Protein 2HZ7 (pdb70)

CATH classification: 3.40.50.620 (+4 more: 3.90.800.10, 1.10.1160.10, 2.40.240.10)

Organism: Deinococcus radiodurans (strain ATCC 13939 / DSM 20539 / JCM 16871 / CCUG 27074 / LMG 4051 / NBRC 15346 / NCIMB 9279 / VKM B-1422 / R1) (NCBI:txid243230)

Structure (mmCIF, N/CA/C/O backbone):
data_2HZ7
#
_entry.id   2HZ7
#
_cell.length_a   74.1
_cell.length_b   95.9
_cell.length_c   115.7
_cell.angle_alpha   90.0
_cell.angle_beta   90.0
_cell.angle_gamma   90.0
#
_symmetry.space_group_name_H-M   'P 21 21 21'
#
loop_
_entity.id
_entity.type
_entity.pdbx_description
1 polymer 'Glutaminyl-tRNA synthetase'
2 water water
#
loop_
_atom_site.group_PDB
_atom_site.id
_atom_site.type_symbol
_atom_site.label_atom_id
_atom_site.label_alt_id
_atom_site.label_comp_id
_atom_site.label_asym_id
_atom_site.label_entity_id
_atom_site.label_seq_id
_atom_site.pdbx_PDB_ins_code
_atom_site.Cartn_x
_atom_site.Cartn_y
_atom_site.Cartn_z
_atom_site.occupancy
_atom_site.B_iso_or_equiv
_atom_site.auth_seq_id
_atom_site.auth_comp_id
_atom_site.auth_asym_id
_atom_site.auth_atom_id
_atom_site.pdbx_PDB_model_num
ATOM 1 N N . ALA A 1 42 ? 32.335 41.959 96.816 1.00 68.66 43 ALA A N 1
ATOM 2 C CA . ALA A 1 42 ? 31.800 42.107 95.431 1.00 69.62 43 ALA A CA 1
ATOM 3 C C . ALA A 1 42 ? 32.311 43.403 94.790 1.00 70.39 43 ALA A C 1
ATOM 4 O O . ALA A 1 42 ? 31.995 44.499 95.266 1.00 70.14 43 ALA A O 1
ATOM 6 N N . ALA A 1 43 ? 33.098 43.272 93.716 1.00 69.53 44 ALA A N 1
ATOM 7 C CA . ALA A 1 43 ? 33.664 44.430 93.009 1.00 66.10 44 ALA A CA 1
ATOM 8 C C . ALA A 1 43 ? 32.581 45.396 92.541 1.00 63.60 44 ALA A C 1
ATOM 9 O O . ALA A 1 43 ? 31.453 44.987 92.259 1.00 62.70 44 ALA A O 1
ATOM 11 N N . PRO A 1 44 ? 32.920 46.696 92.442 1.00 61.30 45 PRO A N 1
ATOM 12 C CA . PRO A 1 44 ? 31.975 47.730 92.009 1.00 58.27 45 PRO A CA 1
ATOM 13 C C . PRO A 1 44 ? 31.476 47.578 90.571 1.00 55.85 45 PRO A C 1
ATOM 14 O O . PRO A 1 44 ? 32.250 47.300 89.648 1.00 53.58 45 PRO A O 1
ATOM 18 N N . LEU A 1 45 ? 30.173 47.769 90.400 1.00 52.21 46 LEU A N 1
ATOM 19 C CA . LEU A 1 45 ? 29.532 47.682 89.097 1.00 48.81 46 LEU A CA 1
ATOM 20 C C . LEU A 1 45 ? 30.216 48.675 88.135 1.00 47.24 46 LEU A C 1
ATOM 21 O O . LEU A 1 45 ? 30.502 48.346 86.9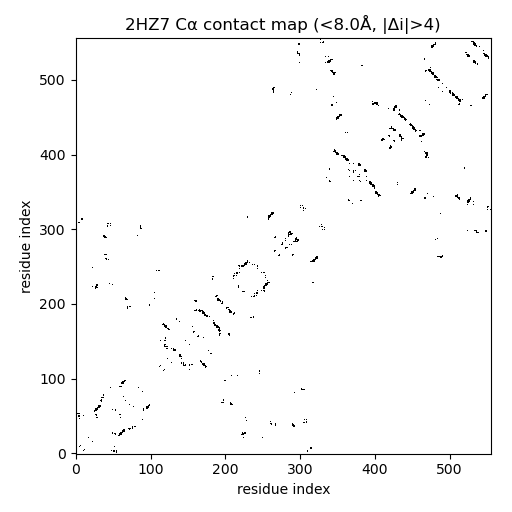82 1.00 43.73 46 LEU A O 1
ATOM 26 N N . VAL A 1 46 ? 30.496 49.881 88.624 1.00 42.93 47 VAL A N 1
ATOM 27 C CA . VAL A 1 46 ? 31.171 50.890 87.821 1.00 39.91 47 VAL A CA 1
ATOM 28 C C . VAL A 1 46 ? 32.442 51.397 88.534 1.00 40.40 47 VAL A C 1
ATOM 29 O O . VAL A 1 46 ? 32.364 52.069 89.560 1.00 35.49 47 VAL A O 1
ATOM 33 N N . ALA A 1 47 ? 33.614 51.064 87.996 1.00 41.14 48 ALA A N 1
ATOM 34 C CA . ALA A 1 47 ? 34.870 51.522 88.594 1.00 41.44 48 ALA A CA 1
ATOM 35 C C . ALA A 1 47 ? 34.868 53.059 88.609 1.00 41.99 48 ALA A C 1
ATOM 36 O O . ALA A 1 47 ? 34.293 53.703 87.723 1.00 40.53 48 ALA A O 1
ATOM 38 N N . PRO A 1 48 ? 35.509 53.667 89.621 1.00 41.16 49 PRO A N 1
ATOM 39 C CA . PRO A 1 48 ? 35.563 55.129 89.739 1.00 39.39 49 PRO A CA 1
ATOM 40 C C . PRO A 1 48 ? 35.968 55.830 88.441 1.00 40.68 49 PRO A C 1
ATOM 41 O O . PRO A 1 48 ? 37.050 55.580 87.911 1.00 41.40 49 PRO A O 1
ATOM 45 N N . ASN A 1 49 ? 35.103 56.697 87.920 1.00 37.00 50 ASN A N 1
ATOM 46 C CA . ASN A 1 49 ? 35.439 57.429 86.700 1.00 36.20 50 ASN A CA 1
ATOM 47 C C . ASN A 1 49 ? 35.009 58.866 86.935 1.00 36.31 50 ASN A C 1
ATOM 48 O O . ASN A 1 49 ? 34.432 59.171 87.973 1.00 35.56 50 ASN A O 1
ATOM 53 N N . PHE A 1 50 ? 35.264 59.754 85.987 1.00 36.04 51 PHE A N 1
ATOM 54 C CA . PHE A 1 50 ? 34.893 61.141 86.210 1.00 36.88 51 PHE A CA 1
ATOM 55 C C . PHE A 1 50 ? 33.391 61.363 86.426 1.00 37.82 51 PHE A C 1
ATOM 56 O O . PHE A 1 50 ? 33.002 62.243 87.180 1.00 37.94 51 PHE A O 1
ATOM 64 N N . ILE A 1 51 ? 32.549 60.567 85.775 1.00 36.88 52 ILE A N 1
ATOM 65 C CA . ILE A 1 51 ? 31.103 60.722 85.924 1.00 37.57 52 ILE A CA 1
ATOM 66 C C . ILE A 1 51 ? 30.680 60.232 87.307 1.00 36.81 52 ILE A C 1
ATOM 67 O O . ILE A 1 51 ? 29.862 60.857 87.992 1.00 35.31 52 ILE A O 1
ATOM 72 N N . THR A 1 52 ? 31.260 59.108 87.701 1.00 33.57 53 THR A N 1
ATOM 73 C CA . THR A 1 52 ? 31.005 58.503 88.992 1.00 34.62 53 THR A CA 1
ATOM 74 C C . THR A 1 52 ? 31.293 59.523 90.098 1.00 37.09 53 THR A C 1
ATOM 75 O O . THR A 1 52 ? 30.493 59.688 91.045 1.00 31.96 53 THR A O 1
ATOM 79 N N . GLU A 1 53 ? 32.425 60.222 89.958 1.00 33.16 54 GLU A N 1
ATOM 80 C CA . GLU A 1 53 ? 32.825 61.231 90.931 1.00 35.90 54 GLU A CA 1
ATOM 81 C C . GLU A 1 53 ? 31.846 62.416 90.908 1.00 35.15 54 GLU A C 1
ATOM 82 O O . GLU A 1 53 ? 31.535 62.993 91.943 1.00 30.70 54 GLU A O 1
ATOM 88 N N . ILE A 1 54 ? 31.383 62.798 89.725 1.00 34.25 55 ILE A N 1
ATOM 89 C CA . ILE A 1 54 ? 30.433 63.904 89.643 1.00 34.40 55 ILE A CA 1
ATOM 90 C C . ILE A 1 54 ? 29.166 63.549 90.433 1.00 30.86 55 ILE A C 1
ATOM 91 O O . ILE A 1 54 ? 28.612 64.369 91.155 1.00 31.30 55 ILE A O 1
ATOM 96 N N . ILE A 1 55 ? 28.724 62.310 90.296 1.00 30.24 56 ILE A N 1
ATOM 97 C CA . ILE A 1 55 ? 27.528 61.869 90.981 1.00 32.77 56 ILE A CA 1
ATOM 98 C C . ILE A 1 55 ? 27.685 61.816 92.494 1.00 32.70 56 ILE A C 1
ATOM 99 O O . ILE A 1 55 ? 26.820 62.309 93.222 1.00 32.53 56 ILE A O 1
ATOM 104 N N . GLU A 1 56 ? 28.775 61.221 92.972 1.00 33.96 57 GLU A N 1
ATOM 105 C CA . GLU A 1 56 ? 28.988 61.145 94.411 1.00 36.98 57 GLU A CA 1
ATOM 106 C C . GLU A 1 56 ? 29.066 62.559 94.964 1.00 37.82 57 GLU A C 1
ATOM 107 O O . GLU A 1 56 ? 28.561 62.838 96.047 1.00 38.97 57 GLU A O 1
ATOM 113 N N . ARG A 1 57 ? 29.655 63.462 94.194 1.00 37.37 58 ARG A N 1
ATOM 114 C CA . ARG A 1 57 ? 29.772 64.853 94.613 1.00 41.80 58 ARG A CA 1
ATOM 115 C C . ARG A 1 57 ? 28.376 65.500 94.738 1.00 40.14 58 ARG A C 1
ATOM 116 O O . ARG A 1 57 ? 28.118 66.260 95.669 1.00 39.37 58 ARG A O 1
ATOM 124 N N . ASP A 1 58 ? 27.481 65.190 93.798 1.00 41.22 59 ASP A N 1
ATOM 125 C CA . ASP A 1 58 ? 26.116 65.729 93.802 1.00 40.97 59 ASP A CA 1
ATOM 126 C C . ASP A 1 58 ? 25.242 65.118 94.903 1.00 42.65 59 ASP A C 1
ATOM 127 O O . ASP A 1 58 ? 24.426 65.803 95.522 1.00 40.59 59 ASP A O 1
ATOM 132 N N . LEU A 1 59 ? 25.394 63.822 95.136 1.00 40.89 60 LEU A N 1
ATOM 133 C CA . LEU A 1 59 ? 24.613 63.186 96.179 1.00 42.92 60 LEU A CA 1
ATOM 134 C C . LEU A 1 59 ? 25.053 63.779 97.501 1.00 43.00 60 LEU A C 1
ATOM 135 O O . LEU A 1 59 ? 24.231 64.081 98.370 1.00 42.98 60 LEU A O 1
ATOM 140 N N . GLU A 1 60 ? 26.361 63.972 97.628 1.00 41.13 61 GLU A N 1
ATOM 141 C CA . GLU A 1 60 ? 26.936 64.501 98.849 1.00 42.02 61 GLU A CA 1
ATOM 142 C C . GLU A 1 60 ? 26.352 65.875 99.155 1.00 40.25 61 GLU A C 1
ATOM 143 O O . GLU A 1 60 ? 25.956 66.144 100.282 1.00 38.61 61 GLU A O 1
ATOM 149 N N . ALA A 1 61 ? 26.281 66.739 98.152 1.00 39.14 62 ALA A N 1
ATOM 150 C CA . ALA A 1 61 ? 25.726 68.070 98.370 1.00 40.81 62 ALA A CA 1
ATOM 151 C C . ALA A 1 61 ? 24.183 68.123 98.289 1.00 40.05 62 ALA A C 1
ATOM 152 O O . ALA A 1 61 ? 23.596 69.198 98.364 1.00 44.65 62 ALA A O 1
ATOM 154 N N . GLY A 1 62 ? 23.525 66.978 98.149 1.00 40.53 63 GLY A N 1
ATOM 155 C CA . GLY A 1 62 ? 22.069 66.977 98.058 1.00 42.09 63 GLY A CA 1
ATOM 156 C C . GLY A 1 62 ? 21.482 67.691 96.838 1.00 43.82 63 GLY A C 1
ATOM 157 O O . GLY A 1 62 ? 20.339 68.150 96.879 1.00 45.70 63 GLY A O 1
ATOM 158 N N . LYS A 1 63 ? 22.245 67.771 95.749 1.00 43.20 64 LYS A N 1
ATOM 159 C CA . LYS A 1 63 ? 21.794 68.435 94.522 1.00 44.79 64 LYS A CA 1
ATOM 160 C C . LYS A 1 63 ? 20.538 67.795 93.923 1.00 43.54 64 LYS A C 1
ATOM 161 O O . LYS A 1 63 ? 19.724 68.479 93.318 1.00 43.17 64 LYS A O 1
ATOM 167 N N . TYR A 1 64 ? 20.406 66.480 94.072 1.00 41.88 65 TYR A N 1
ATOM 168 C CA . TYR A 1 64 ? 19.235 65.759 93.581 1.00 44.26 65 TYR A CA 1
ATOM 169 C C . TYR A 1 64 ? 18.938 64.664 94.586 1.00 45.26 65 TYR A C 1
ATOM 170 O O . TYR A 1 64 ? 19.848 64.138 95.221 1.00 47.25 65 TYR A O 1
ATOM 179 N N . PRO A 1 65 ? 17.662 64.290 94.728 1.00 47.13 66 PRO A N 1
ATOM 180 C CA . PRO A 1 65 ? 17.281 63.232 95.669 1.00 48.99 66 PRO A CA 1
ATOM 181 C C . PRO A 1 65 ? 17.713 61.838 95.158 1.00 50.88 66 PRO A C 1
ATOM 182 O O . PRO A 1 65 ? 18.242 61.021 95.917 1.00 51.71 66 PRO A O 1
ATOM 186 N N . ARG A 1 66 ? 17.482 61.584 93.868 1.00 50.94 67 ARG A N 1
ATOM 187 C CA . ARG A 1 66 ? 17.842 60.315 93.219 1.00 48.20 67 ARG A CA 1
ATOM 188 C C . ARG A 1 66 ? 18.596 60.599 91.923 1.00 43.62 67 ARG A C 1
ATOM 189 O O . ARG A 1 66 ? 18.469 61.674 91.341 1.00 41.91 67 ARG A O 1
ATOM 197 N N . VAL A 1 67 ? 19.363 59.626 91.458 1.00 39.62 68 VAL A N 1
ATOM 198 C CA . VAL A 1 67 ? 20.069 59.787 90.202 1.00 38.06 68 VAL A CA 1
ATOM 199 C C . VAL A 1 67 ? 19.153 59.221 89.111 1.00 36.07 68 VAL A C 1
ATOM 200 O O . VAL A 1 67 ? 18.549 58.172 89.298 1.00 37.58 68 VAL A O 1
ATOM 204 N N . VAL A 1 68 ? 19.002 59.933 87.998 1.00 33.81 69 VAL A N 1
ATOM 205 C CA . VAL A 1 68 ? 18.189 59.458 86.855 1.00 29.35 69 VAL A CA 1
ATOM 206 C C . VAL A 1 68 ? 19.014 59.524 85.588 1.00 29.38 69 VAL A C 1
ATOM 207 O O . VAL A 1 68 ? 19.493 60.595 85.204 1.00 31.05 69 VAL A O 1
ATOM 211 N N . THR A 1 69 ? 19.191 58.390 84.947 1.00 28.30 70 THR A N 1
ATOM 212 C CA . THR A 1 69 ? 19.938 58.369 83.723 1.00 29.79 70 THR A CA 1
ATOM 213 C C . THR A 1 69 ? 19.102 57.828 82.617 1.00 30.93 70 THR A C 1
ATOM 214 O O . THR A 1 69 ? 17.959 57.418 82.805 1.00 34.92 70 THR A O 1
ATOM 218 N N . ARG A 1 70 ? 19.668 57.816 81.462 1.00 30.17 71 ARG A N 1
ATOM 219 C CA . ARG A 1 70 ? 18.930 57.329 80.355 1.00 29.69 71 ARG A CA 1
ATOM 220 C C . ARG A 1 70 ? 19.876 56.971 79.198 1.00 30.87 71 ARG A C 1
ATOM 221 O O . ARG A 1 70 ? 20.963 57.545 79.032 1.00 31.65 71 ARG A O 1
ATOM 229 N N . PHE A 1 71 ? 19.429 55.984 78.403 1.00 30.00 72 PHE A N 1
ATOM 230 C CA . PHE A 1 71 ? 20.030 55.560 77.108 1.00 30.12 72 PHE A CA 1
ATOM 231 C C . PHE A 1 71 ? 18.946 55.913 76.062 1.00 30.48 72 PHE A C 1
ATOM 232 O O . PHE A 1 71 ? 17.852 55.368 76.114 1.00 27.30 72 PHE A O 1
ATOM 240 N N . PRO A 1 72 ? 19.237 56.827 75.124 1.00 30.88 73 PRO A N 1
ATOM 241 C CA . PRO A 1 72 ? 18.236 57.277 74.154 1.00 27.74 73 PRO A CA 1
ATOM 242 C C . PRO A 1 72 ? 18.573 56.901 72.725 1.00 28.53 73 PRO A C 1
ATOM 243 O O . PRO A 1 72 ? 18.898 57.779 71.917 1.00 30.10 73 PRO A O 1
ATOM 247 N N . PRO A 1 73 ? 18.504 55.608 72.378 1.00 27.12 74 PRO A N 1
ATOM 248 C CA . PRO A 1 73 ? 18.854 55.361 70.986 1.00 30.58 74 PRO A CA 1
ATOM 249 C C . PRO A 1 73 ? 17.778 55.818 70.000 1.00 34.04 74 PRO A C 1
ATOM 250 O O . PRO A 1 73 ? 16.590 55.997 70.332 1.00 28.95 74 PRO A O 1
ATOM 254 N N . ASP A 1 74 ? 18.254 56.015 68.785 1.00 32.28 75 ASP A N 1
ATOM 255 C CA . ASP A 1 74 ? 17.455 56.403 67.643 1.00 36.61 75 ASP A CA 1
ATOM 256 C C . ASP A 1 74 ? 17.014 55.057 66.990 1.00 32.54 75 ASP A C 1
ATOM 257 O O . ASP A 1 74 ? 17.858 54.244 66.600 1.00 31.02 75 ASP A O 1
ATOM 262 N N . PRO A 1 75 ? 15.694 54.787 66.905 1.00 30.64 76 PRO A N 1
ATOM 263 C CA . PRO A 1 75 ? 15.233 53.528 66.297 1.00 30.32 76 PRO A CA 1
ATOM 264 C C . PRO A 1 75 ? 15.337 53.539 64.774 1.00 30.83 76 PRO A C 1
ATOM 265 O O . PRO A 1 75 ? 14.325 53.413 64.069 1.00 32.72 76 PRO A O 1
ATOM 269 N N . SER A 1 76 ? 16.575 53.671 64.294 1.00 29.29 77 SER A N 1
ATOM 270 C CA . SER A 1 76 ? 16.907 53.740 62.875 1.00 33.21 77 SER A CA 1
ATOM 271 C C . SER A 1 76 ? 17.710 52.548 62.385 1.00 34.40 77 SER A C 1
ATOM 272 O O . SER A 1 76 ? 18.161 52.528 61.240 1.00 35.41 77 SER A O 1
ATOM 275 N N . GLY A 1 77 ? 17.923 51.575 63.259 1.00 35.43 78 GLY A N 1
ATOM 276 C CA . GLY A 1 77 ? 18.683 50.400 62.885 1.00 33.54 78 GLY A CA 1
ATOM 277 C C . GLY A 1 77 ? 18.754 49.484 64.090 1.00 32.58 78 GLY A C 1
ATOM 278 O O . GLY A 1 77 ? 18.309 49.852 65.181 1.00 26.36 78 GLY A O 1
ATOM 279 N N . TYR A 1 78 ? 19.295 48.291 63.893 1.00 29.28 79 TYR A N 1
ATOM 280 C CA . TYR A 1 78 ? 19.408 47.336 64.983 1.00 33.27 79 TYR A CA 1
ATOM 281 C C . TYR A 1 78 ? 20.486 47.728 65.989 1.00 30.73 79 TYR A C 1
ATOM 282 O O . TYR A 1 78 ? 21.498 48.335 65.638 1.00 30.30 79 TYR A O 1
ATOM 291 N N . ALA A 1 79 ? 20.261 47.373 67.245 1.00 31.19 80 ALA A N 1
ATOM 292 C CA . ALA A 1 79 ? 21.240 47.638 68.293 1.00 28.30 80 ALA A CA 1
ATOM 293 C C . ALA A 1 79 ? 22.472 46.817 67.925 1.00 26.53 80 ALA A C 1
ATOM 294 O O . ALA A 1 79 ? 22.341 45.719 67.394 1.00 28.06 80 ALA A O 1
ATOM 296 N N . HIS A 1 80 ? 23.662 47.340 68.186 1.00 27.08 81 HIS A N 1
ATOM 297 C CA . HIS A 1 80 ? 24.872 46.594 67.858 1.00 30.36 81 HIS A CA 1
ATOM 298 C C . HIS A 1 80 ? 25.949 46.733 68.925 1.00 30.37 81 HIS A C 1
ATOM 299 O O . HIS A 1 80 ? 25.774 47.463 69.894 1.00 29.65 81 HIS A O 1
ATOM 306 N N . LEU A 1 81 ? 27.063 46.032 68.751 1.00 31.71 82 LEU A N 1
ATOM 307 C CA . LEU A 1 81 ? 28.132 46.064 69.743 1.00 32.89 82 LEU A CA 1
ATOM 308 C C . LEU A 1 81 ? 28.583 47.461 70.136 1.00 34.77 82 LEU A C 1
ATOM 309 O O . LEU A 1 81 ? 29.057 47.662 71.246 1.00 36.03 82 LEU A O 1
ATOM 314 N N . GLY A 1 82 ? 28.429 48.416 69.220 1.00 36.91 83 GLY A N 1
ATOM 315 C CA . GLY A 1 82 ? 28.821 49.790 69.479 1.00 35.39 83 GLY A CA 1
ATOM 316 C C . GLY A 1 82 ? 27.931 50.529 70.472 1.00 37.29 83 GLY A C 1
ATOM 317 O O . GLY A 1 82 ? 28.310 51.601 70.954 1.00 40.13 83 GLY A O 1
ATOM 318 N N . HIS A 1 83 ? 26.759 49.973 70.779 1.00 32.94 84 HIS A N 1
ATOM 319 C CA . HIS A 1 83 ? 25.817 50.589 71.727 1.00 31.67 84 HIS A CA 1
ATOM 320 C C . HIS A 1 83 ? 25.976 50.035 73.135 1.00 32.01 84 HIS A C 1
ATOM 321 O O . HIS A 1 83 ? 25.435 50.584 74.085 1.00 36.17 84 HIS A O 1
ATOM 328 N N . VAL A 1 84 ? 26.695 48.929 73.257 1.00 33.27 85 VAL A N 1
ATOM 329 C CA . VAL A 1 84 ? 26.881 48.261 74.540 1.00 35.23 85 VAL A CA 1
ATOM 330 C C . VAL A 1 84 ? 27.520 49.121 75.635 1.00 35.89 85 VAL A C 1
ATOM 331 O O . VAL A 1 84 ? 26.987 49.229 76.745 1.00 34.20 85 VAL A O 1
ATOM 335 N N . PHE A 1 85 ? 28.652 49.733 75.308 1.00 32.72 86 PHE A N 1
ATOM 336 C CA . PHE A 1 85 ? 29.383 50.562 76.249 1.00 33.18 86 PHE A CA 1
ATOM 337 C C . PHE A 1 85 ? 28.527 51.662 76.876 1.00 31.92 86 PHE A C 1
ATOM 338 O O . PHE A 1 85 ? 28.382 51.724 78.102 1.00 29.60 86 PHE A O 1
ATOM 346 N N . ALA A 1 86 ? 27.960 52.529 76.042 1.00 31.29 87 ALA A N 1
ATOM 347 C CA . ALA A 1 86 ? 27.145 53.630 76.544 1.00 28.99 87 ALA A CA 1
ATOM 348 C C . ALA A 1 86 ? 25.890 53.170 77.289 1.00 30.51 87 ALA A C 1
ATOM 349 O O . ALA A 1 86 ? 25.608 53.655 78.387 1.00 29.42 87 ALA A O 1
ATOM 351 N N . SER A 1 87 ? 25.134 52.243 76.705 1.00 28.70 88 SER A N 1
ATOM 352 C CA . SER A 1 87 ? 23.916 51.784 77.353 1.00 27.70 88 SER A CA 1
ATOM 353 C C . SER A 1 87 ? 24.207 51.167 78.718 1.00 30.29 88 SER A C 1
ATOM 354 O O . SER A 1 87 ? 23.523 51.462 79.704 1.00 29.76 88 SER A O 1
ATOM 357 N N . LEU A 1 88 ? 25.210 50.303 78.790 1.00 30.19 89 LEU A N 1
ATOM 358 C CA . LEU A 1 88 ? 25.543 49.700 80.078 1.00 32.99 89 LEU A CA 1
ATOM 359 C C . LEU A 1 88 ? 26.094 50.749 81.043 1.00 31.47 89 LEU A C 1
ATOM 360 O O . LEU A 1 88 ? 25.832 50.680 82.232 1.00 30.22 89 LEU A O 1
ATOM 365 N N . LEU A 1 89 ? 26.831 51.734 80.541 1.00 31.71 90 LEU A N 1
ATOM 366 C CA . LEU A 1 89 ? 27.342 52.771 81.435 1.00 33.18 90 LEU A CA 1
ATOM 367 C C . LEU A 1 89 ? 26.163 53.503 82.088 1.00 32.11 90 LEU A C 1
ATOM 368 O O . LEU A 1 89 ? 26.169 53.719 83.290 1.00 28.51 90 LEU A O 1
ATOM 373 N N . ASP A 1 90 ? 25.166 53.881 81.290 1.00 31.62 91 ASP A N 1
ATOM 374 C CA . ASP A 1 90 ? 23.970 54.562 81.803 1.00 31.53 91 ASP A CA 1
ATOM 375 C C . ASP A 1 90 ? 23.201 53.683 82.791 1.00 31.55 91 ASP A C 1
ATOM 376 O O . ASP A 1 90 ? 22.799 54.146 83.861 1.00 31.78 91 ASP A O 1
ATOM 381 N N . PHE A 1 91 ? 22.979 52.422 82.426 1.00 29.54 92 PHE A N 1
ATOM 382 C CA . PHE A 1 91 ? 22.244 51.500 83.288 1.00 32.77 92 PHE A CA 1
ATOM 383 C C . PHE A 1 91 ? 23.002 51.176 84.593 1.00 34.33 92 PHE A C 1
ATOM 384 O O . PHE A 1 91 ? 22.476 51.354 85.689 1.00 35.55 92 PHE A O 1
ATOM 392 N N . ASN A 1 92 ? 24.228 50.684 84.476 1.00 33.36 93 ASN A N 1
ATOM 393 C CA . ASN A 1 92 ? 25.016 50.370 85.661 1.00 32.59 93 ASN A CA 1
ATOM 394 C C . ASN A 1 92 ? 25.235 51.581 86.582 1.00 32.64 93 ASN A C 1
ATOM 395 O O . ASN A 1 92 ? 25.378 51.418 87.785 1.00 31.32 93 ASN A O 1
ATOM 400 N N . THR A 1 93 ? 25.281 52.790 86.032 1.00 33.84 94 THR A N 1
ATOM 401 C CA . THR A 1 93 ? 25.479 53.964 86.876 1.00 33.28 94 THR A CA 1
ATOM 402 C C . THR A 1 93 ? 24.242 54.193 87.731 1.00 35.30 94 THR A C 1
ATOM 403 O O . THR A 1 93 ? 24.355 54.427 88.938 1.00 35.06 94 THR A O 1
ATOM 407 N N . ALA A 1 94 ? 23.065 54.113 87.109 1.00 34.50 95 ALA A N 1
ATOM 408 C CA . ALA A 1 94 ? 21.811 54.273 87.826 1.00 34.92 95 ALA A CA 1
ATOM 409 C C . ALA A 1 94 ? 21.743 53.209 88.908 1.00 35.38 95 ALA A C 1
ATOM 410 O O . ALA A 1 94 ? 21.429 53.491 90.061 1.00 36.28 95 ALA A O 1
ATOM 412 N N . ARG A 1 95 ? 22.027 51.973 88.514 1.00 36.50 96 ARG A N 1
ATOM 413 C CA . ARG A 1 95 ? 22.000 50.838 89.429 1.00 36.33 96 ARG A CA 1
ATOM 414 C C . ARG A 1 95 ? 22.970 51.031 90.600 1.00 35.33 96 ARG A C 1
ATOM 415 O O . ARG A 1 95 ? 22.575 50.924 91.753 1.00 32.44 96 ARG A O 1
ATOM 423 N N . GLN A 1 96 ? 24.229 51.353 90.307 1.00 33.91 97 GLN A N 1
ATOM 424 C CA . GLN A 1 96 ? 25.223 51.528 91.361 1.00 33.82 97 GLN A CA 1
ATOM 425 C C . GLN A 1 96 ? 24.775 52.512 92.432 1.00 36.59 97 GLN A C 1
ATOM 426 O O . GLN A 1 96 ? 25.065 52.302 93.610 1.00 34.87 97 GLN A O 1
ATOM 432 N N . TYR A 1 97 ? 24.053 53.581 92.024 1.00 35.48 98 TYR A N 1
ATOM 433 C CA . TYR A 1 97 ? 23.610 54.593 92.969 1.00 36.50 98 TYR A CA 1
ATOM 434 C C . TYR A 1 97 ? 22.117 54.534 93.297 1.00 36.68 98 TYR A C 1
ATOM 435 O O . TYR A 1 97 ? 21.530 55.514 93.741 1.00 37.18 98 TYR A O 1
ATOM 444 N N . GLY A 1 98 ? 21.517 53.370 93.082 1.00 39.69 99 GLY A N 1
ATOM 445 C CA . GLY A 1 98 ? 20.107 53.187 93.384 1.00 41.24 99 GLY A CA 1
ATOM 446 C C . GLY A 1 98 ? 19.205 54.190 92.706 1.00 38.69 99 GLY A C 1
ATOM 447 O O . GLY A 1 98 ? 18.211 54.616 93.278 1.00 41.59 99 GLY A O 1
ATOM 448 N N . GLY A 1 99 ? 19.561 54.570 91.486 1.00 36.20 100 GLY A N 1
ATOM 449 C CA . GLY A 1 99 ? 18.763 55.529 90.752 1.00 35.54 100 GLY A CA 1
ATOM 450 C C . GLY A 1 99 ? 17.764 54.883 89.808 1.00 35.24 100 GLY A C 1
ATOM 451 O O . GLY A 1 99 ? 17.413 53.715 89.934 1.00 36.89 100 GLY A O 1
ATOM 452 N N . GLN A 1 100 ? 17.304 55.663 88.846 1.00 34.78 101 GLN A N 1
ATOM 453 C CA . GLN A 1 100 ? 16.339 55.193 87.875 1.00 33.62 101 GLN A CA 1
ATOM 454 C C . GLN A 1 100 ? 16.996 55.196 86.506 1.00 31.20 101 GLN A C 1
ATOM 455 O O . GLN A 1 100 ? 17.714 56.131 86.176 1.00 34.31 101 GLN A O 1
ATOM 461 N N . PHE A 1 101 ? 16.789 54.150 85.718 1.00 31.48 102 PHE A N 1
ATOM 462 C CA . PHE A 1 101 ? 17.339 54.132 84.361 1.00 32.24 102 PHE A CA 1
ATOM 463 C C . PHE A 1 101 ? 16.183 54.177 83.361 1.00 30.98 102 PHE A C 1
ATOM 464 O O . PHE A 1 101 ? 15.279 53.360 83.446 1.00 31.60 102 PHE A O 1
ATOM 472 N N . ASN A 1 102 ? 16.221 55.119 82.421 1.00 31.32 103 ASN A N 1
ATOM 473 C CA . ASN A 1 102 ? 15.173 55.238 81.401 1.00 30.21 103 ASN A CA 1
ATOM 474 C C . ASN A 1 102 ? 15.659 54.750 80.026 1.00 29.31 103 ASN A C 1
ATOM 475 O O . ASN A 1 102 ? 16.787 55.068 79.618 1.00 28.68 103 ASN A O 1
ATOM 480 N N . LEU A 1 103 ? 14.816 54.005 79.308 1.00 26.58 104 LEU A N 1
ATOM 481 C CA . LEU A 1 103 ? 15.150 53.582 77.942 1.00 28.41 104 LEU A CA 1
ATOM 482 C C .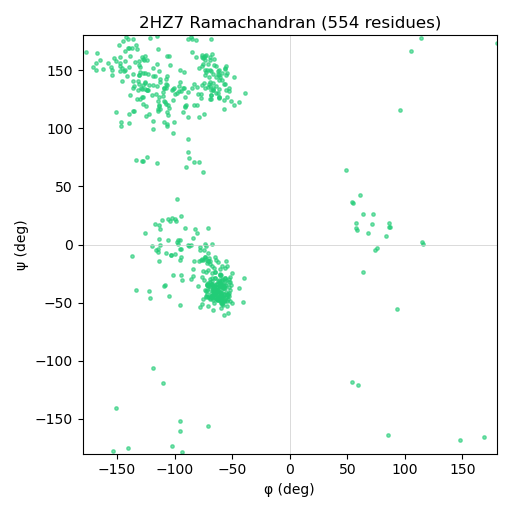 LEU A 1 103 ? 14.243 54.444 77.077 1.00 28.69 104 LEU A C 1
ATOM 483 O O . LEU A 1 103 ? 13.018 54.398 77.208 1.00 29.04 104 LEU A O 1
ATOM 488 N N . ARG A 1 104 ? 14.847 55.235 76.200 1.00 28.78 105 ARG A N 1
ATOM 489 C CA . ARG A 1 104 ? 14.091 56.143 75.349 1.00 29.56 105 ARG A CA 1
ATOM 490 C C . ARG A 1 104 ? 14.327 55.931 73.864 1.00 32.05 105 ARG A C 1
ATOM 491 O O . ARG A 1 104 ? 15.472 55.792 73.406 1.00 29.92 105 ARG A O 1
ATOM 499 N N . MET A 1 105 ? 13.231 55.876 73.115 1.00 30.81 106 MET A N 1
ATOM 500 C CA . MET A 1 105 ? 13.332 55.751 71.677 1.00 31.12 106 MET A CA 1
ATOM 501 C C . MET A 1 105 ? 13.301 57.188 71.206 1.00 31.50 106 MET A C 1
ATOM 502 O O . MET A 1 105 ? 12.300 57.884 71.386 1.00 27.54 106 MET A O 1
ATOM 507 N N . ASP A 1 106 ? 14.407 57.651 70.636 1.00 30.57 107 ASP A N 1
ATOM 508 C CA . ASP A 1 106 ? 14.425 59.004 70.144 1.00 32.28 107 ASP A CA 1
ATOM 509 C C . ASP A 1 106 ? 13.923 58.922 68.725 1.00 33.26 107 ASP A C 1
ATOM 510 O O . ASP A 1 106 ? 14.712 58.948 67.775 1.00 35.16 107 ASP A O 1
ATOM 515 N N . ASP A 1 107 ? 12.604 58.830 68.582 1.00 32.27 108 ASP A N 1
ATOM 516 C CA . ASP A 1 107 ? 11.991 58.709 67.269 1.00 32.89 108 ASP A CA 1
ATOM 517 C C . ASP A 1 107 ? 11.480 60.037 66.711 1.00 34.57 108 ASP A C 1
ATOM 518 O O . ASP A 1 107 ? 10.419 60.096 66.073 1.00 35.76 108 ASP A O 1
ATOM 523 N N . THR A 1 108 ? 12.234 61.102 66.938 1.00 30.48 109 THR A N 1
ATOM 524 C CA . THR A 1 108 ? 11.829 62.412 66.463 1.00 32.76 109 THR A CA 1
ATOM 525 C C . THR A 1 108 ? 12.033 62.657 64.965 1.00 35.99 109 THR A C 1
ATOM 526 O O . THR A 1 108 ? 11.524 63.638 64.446 1.00 36.57 109 THR A O 1
ATOM 530 N N . ASN A 1 109 ? 12.780 61.794 64.272 1.00 36.83 110 ASN A N 1
ATOM 531 C CA . ASN A 1 109 ? 12.986 61.960 62.829 1.00 38.20 110 ASN A CA 1
ATOM 532 C C . ASN A 1 109 ? 12.047 60.993 62.095 1.00 37.86 110 ASN A C 1
ATOM 533 O O . ASN A 1 109 ? 12.306 59.800 62.029 1.00 39.41 110 ASN A O 1
ATOM 538 N N . PRO A 1 110 ? 10.962 61.515 61.496 1.00 39.82 111 PRO A N 1
ATOM 539 C CA . PRO A 1 110 ? 9.952 60.735 60.769 1.00 39.77 111 PRO A CA 1
ATOM 540 C C . PRO A 1 110 ? 10.406 59.830 59.630 1.00 41.09 111 PRO A C 1
ATOM 541 O O . PRO A 1 110 ? 9.787 58.789 59.377 1.00 38.83 111 PRO A O 1
ATOM 545 N N . GLU A 1 111 ? 11.482 60.210 58.954 1.00 41.55 112 GLU A N 1
ATOM 546 C CA . GLU A 1 111 ? 11.987 59.415 57.842 1.00 45.49 112 GLU A CA 1
ATOM 547 C C . GLU A 1 111 ? 12.892 58.245 58.263 1.00 45.37 112 GLU A C 1
ATOM 548 O O . GLU A 1 111 ? 13.169 57.362 57.451 1.00 48.92 112 GLU A O 1
ATOM 554 N N . LEU A 1 112 ? 13.354 58.228 59.514 1.00 42.29 113 LEU A N 1
ATOM 555 C CA . LEU A 1 112 ? 14.226 57.143 59.967 1.00 37.54 113 LEU A CA 1
ATOM 556 C C . LEU A 1 112 ? 13.602 56.165 60.959 1.00 34.78 113 LEU A C 1
ATOM 557 O O . LEU A 1 112 ? 13.889 54.978 60.920 1.00 36.25 113 LEU A O 1
ATOM 562 N N . ALA A 1 113 ? 12.747 56.652 61.847 1.00 33.27 114 ALA A N 1
ATOM 563 C CA . ALA A 1 113 ? 12.134 55.791 62.850 1.00 30.38 114 ALA A CA 1
ATOM 564 C C . ALA A 1 113 ? 11.248 54.676 62.264 1.00 29.88 114 ALA A C 1
ATOM 565 O O . ALA A 1 113 ? 10.394 54.928 61.423 1.00 31.31 114 ALA A O 1
ATOM 567 N N . ARG A 1 114 ? 11.476 53.445 62.720 1.00 28.86 115 ARG A N 1
ATOM 568 C CA . ARG A 1 114 ? 10.738 52.275 62.255 1.00 28.79 115 ARG A CA 1
ATOM 569 C C . ARG A 1 114 ? 10.346 51.403 63.416 1.00 30.88 115 ARG A C 1
ATOM 570 O O . ARG A 1 114 ? 11.118 51.203 64.359 1.00 36.44 115 ARG A O 1
ATOM 578 N N . GLN A 1 115 ? 9.142 50.867 63.342 1.00 31.96 116 GLN A N 1
ATOM 579 C CA . GLN A 1 115 ? 8.661 49.982 64.377 1.00 32.75 116 GLN A CA 1
ATOM 580 C C . GLN A 1 115 ? 9.608 48.786 64.553 1.00 33.49 116 GLN A C 1
ATOM 581 O O . GLN A 1 115 ? 9.831 48.330 65.678 1.00 33.36 116 GLN A O 1
ATOM 587 N N . GLU A 1 116 ? 10.170 48.273 63.459 1.00 31.56 117 GLU A N 1
ATOM 588 C CA . GLU A 1 116 ? 11.040 47.111 63.578 1.00 34.11 117 GLU A CA 1
ATOM 589 C C . GLU A 1 116 ? 12.281 47.348 64.432 1.00 34.44 117 GLU A C 1
ATOM 590 O O . GLU A 1 116 ? 12.751 46.429 65.080 1.00 36.30 117 GLU A O 1
ATOM 596 N N . TYR A 1 117 ? 12.816 48.564 64.438 1.00 35.32 118 TYR A N 1
ATOM 597 C CA . TYR A 1 117 ? 14.001 48.852 65.245 1.00 34.09 118 TYR A CA 1
ATOM 598 C C . TYR A 1 117 ? 13.592 49.060 66.695 1.00 33.72 118 TYR A C 1
ATOM 599 O O . TYR A 1 117 ? 14.321 48.674 67.606 1.00 33.28 118 TYR A O 1
ATOM 608 N N . VAL A 1 118 ? 12.424 49.659 66.918 1.00 32.89 119 VAL A N 1
ATOM 609 C CA . VAL A 1 118 ? 11.959 49.823 68.287 1.00 33.12 119 VAL A CA 1
ATOM 610 C C . VAL A 1 118 ? 11.834 48.417 68.885 1.00 34.92 119 VAL A C 1
ATOM 611 O O . VAL A 1 118 ? 12.354 48.154 69.966 1.00 36.43 119 VAL A O 1
ATOM 615 N N . ASP A 1 119 ? 11.146 47.518 68.176 1.00 34.12 120 ASP A N 1
ATOM 616 C CA . ASP A 1 119 ? 10.937 46.151 68.664 1.00 34.71 120 ASP A CA 1
ATOM 617 C C . ASP A 1 119 ? 12.236 45.409 68.966 1.00 34.55 120 ASP A C 1
ATOM 618 O O . ASP A 1 119 ? 12.362 44.794 70.021 1.00 33.95 120 ASP A O 1
ATOM 623 N N . SER A 1 120 ? 13.193 45.464 68.038 1.00 31.69 121 SER A N 1
ATOM 624 C CA . SER A 1 120 ? 14.463 44.773 68.216 1.00 32.86 121 SER A CA 1
ATOM 625 C C . SER A 1 120 ? 15.320 45.376 69.324 1.00 31.47 121 SER A C 1
ATOM 626 O O . SER A 1 120 ? 15.922 44.649 70.111 1.00 31.83 121 SER A O 1
ATOM 629 N N . ILE A 1 121 ? 15.361 46.702 69.394 1.00 30.87 122 ILE A N 1
ATOM 630 C CA . ILE A 1 121 ? 16.155 47.362 70.410 1.00 31.18 122 ILE A CA 1
ATOM 631 C C . ILE A 1 121 ? 15.667 47.051 71.821 1.00 32.86 122 ILE A C 1
ATOM 632 O O . ILE A 1 121 ? 16.477 46.728 72.702 1.00 31.44 122 ILE A O 1
ATOM 637 N N . ALA A 1 122 ? 14.357 47.135 72.049 1.00 32.05 123 ALA A N 1
ATOM 638 C CA . ALA A 1 122 ? 13.824 46.817 73.373 1.00 28.98 123 ALA A CA 1
ATOM 639 C C . ALA A 1 122 ? 14.161 45.363 73.682 1.00 29.15 123 ALA A C 1
ATOM 640 O O . ALA A 1 122 ? 14.668 45.039 74.761 1.00 28.79 123 ALA A O 1
ATOM 642 N N . ASP A 1 123 ? 13.896 44.484 72.726 1.00 26.91 124 ASP A N 1
ATOM 643 C CA . ASP A 1 123 ? 14.187 43.077 72.934 1.00 31.82 124 ASP A CA 1
ATOM 644 C C . ASP A 1 123 ? 15.687 42.794 73.178 1.00 32.37 124 ASP A C 1
ATOM 645 O O . ASP A 1 123 ? 16.038 42.057 74.102 1.00 32.86 124 ASP A O 1
ATOM 650 N N . ASP A 1 124 ? 16.565 43.384 72.369 1.00 29.25 125 ASP A N 1
ATOM 651 C CA . ASP A 1 124 ? 18.001 43.174 72.526 1.00 30.25 125 ASP A CA 1
ATOM 652 C C . ASP A 1 124 ? 18.578 43.723 73.844 1.00 32.58 125 ASP A C 1
ATOM 653 O O . ASP A 1 124 ? 19.399 43.070 74.512 1.00 32.36 125 ASP A O 1
ATOM 658 N N . LEU A 1 125 ? 18.153 44.922 74.225 1.00 31.23 126 LEU A N 1
ATOM 659 C CA . LEU A 1 125 ? 18.661 45.518 75.440 1.00 32.17 126 LEU A CA 1
ATOM 660 C C . LEU A 1 125 ? 18.172 44.751 76.653 1.00 33.85 126 LEU A C 1
ATOM 661 O O . LEU A 1 125 ? 18.883 44.639 77.656 1.00 36.95 126 LEU A O 1
ATOM 666 N N . LYS A 1 126 ? 16.965 44.212 76.581 1.00 33.94 127 LYS A N 1
ATOM 667 C CA . LYS A 1 126 ? 16.481 43.424 77.700 1.00 35.59 127 LYS A CA 1
ATOM 668 C C . LYS A 1 126 ? 17.380 42.179 77.777 1.00 35.21 127 LYS A C 1
ATOM 669 O O . LYS A 1 126 ? 17.826 41.790 78.857 1.00 35.46 127 LYS A O 1
ATOM 675 N N . TRP A 1 127 ? 17.644 41.562 76.626 1.00 31.87 128 TRP A N 1
ATOM 676 C CA . TRP A 1 127 ? 18.506 40.387 76.577 1.00 32.70 128 TRP A CA 1
ATOM 677 C C . TRP A 1 127 ? 19.874 40.706 77.212 1.00 32.96 128 TRP A C 1
ATOM 678 O O . TRP A 1 127 ? 20.435 39.892 77.942 1.00 34.86 128 TRP A O 1
ATOM 689 N N . LEU A 1 128 ? 20.403 41.892 76.931 1.00 31.59 129 LEU A N 1
ATOM 690 C CA . LEU A 1 128 ? 21.706 42.288 77.463 1.00 35.23 129 LEU A CA 1
ATOM 691 C C . LEU A 1 128 ? 21.682 42.404 78.988 1.00 35.22 129 LEU A C 1
ATOM 692 O O . LEU A 1 128 ? 22.715 42.280 79.648 1.00 34.90 129 LEU A O 1
ATOM 697 N N . GLY A 1 129 ? 20.500 42.626 79.549 1.00 35.19 130 GLY A N 1
ATOM 698 C CA . GLY A 1 129 ? 20.397 42.734 80.993 1.00 34.00 130 GLY A CA 1
ATOM 699 C C . GLY A 1 129 ? 19.967 44.104 81.497 1.00 34.89 130 GLY A C 1
ATOM 700 O O . GLY A 1 129 ? 19.896 44.309 82.701 1.00 35.49 130 GLY A O 1
ATOM 701 N N . LEU A 1 130 ? 19.689 45.048 80.602 1.00 33.46 131 LEU A N 1
ATOM 702 C CA . LEU A 1 130 ? 19.255 46.361 81.056 1.00 35.90 131 LEU A CA 1
ATOM 703 C C . LEU A 1 130 ? 17.867 46.194 81.650 1.00 36.15 131 LEU A C 1
ATOM 704 O O . LEU A 1 130 ? 17.099 45.316 81.248 1.00 37.98 131 LEU A O 1
ATOM 709 N N . ASP A 1 131 ? 17.559 47.042 82.613 1.00 37.25 132 ASP A N 1
ATOM 710 C CA . ASP A 1 131 ? 16.279 46.998 83.287 1.00 39.75 132 ASP A CA 1
ATOM 711 C C . ASP A 1 131 ? 15.824 48.436 83.495 1.00 37.39 132 ASP A C 1
ATOM 712 O O . ASP A 1 131 ? 16.444 49.185 84.252 1.00 36.50 132 ASP A O 1
ATOM 717 N N . TRP A 1 132 ? 14.757 48.810 82.790 1.00 36.35 133 TRP A N 1
ATOM 718 C CA . TRP A 1 132 ? 14.177 50.145 82.856 1.00 36.53 133 TRP A CA 1
ATOM 719 C C . TRP A 1 132 ? 12.798 50.092 83.504 1.00 38.48 133 TRP A C 1
ATOM 720 O O . TRP A 1 132 ? 12.127 51.113 83.668 1.00 38.12 133 TRP A O 1
ATOM 731 N N . GLY A 1 133 ? 12.378 48.888 83.868 1.00 41.15 134 GLY A N 1
ATOM 732 C CA . GLY A 1 133 ? 11.086 48.726 84.502 1.00 43.51 134 GLY A CA 1
ATOM 733 C C . GLY A 1 133 ? 9.969 49.327 83.681 1.00 46.85 134 GLY A C 1
ATOM 734 O O . GLY A 1 133 ? 9.743 48.919 82.546 1.00 46.58 134 GLY A O 1
ATOM 735 N N . GLU A 1 134 ? 9.293 50.316 84.255 1.00 48.93 135 GLU A N 1
ATOM 736 C CA . GLU A 1 134 ? 8.174 50.991 83.609 1.00 51.51 135 GLU A CA 1
ATOM 737 C C . GLU A 1 134 ? 8.590 52.260 82.862 1.00 50.27 135 GLU A C 1
ATOM 738 O O . GLU A 1 134 ? 7.773 52.895 82.193 1.00 51.42 135 GLU A O 1
ATOM 744 N N . HIS A 1 135 ? 9.863 52.623 82.951 1.00 47.60 136 HIS A N 1
ATOM 745 C CA . HIS A 1 135 ? 10.334 53.839 82.298 1.00 44.48 136 HIS A CA 1
ATOM 746 C C . HIS A 1 135 ? 10.834 53.682 80.852 1.00 43.61 136 HIS A C 1
ATOM 747 O O . HIS A 1 135 ? 12.027 53.860 80.556 1.00 40.12 136 HIS A O 1
ATOM 754 N N . PHE A 1 136 ? 9.900 53.344 79.963 1.00 40.51 137 PHE A N 1
ATOM 755 C CA . PHE A 1 136 ? 10.182 53.191 78.541 1.00 39.76 137 PHE A CA 1
ATOM 756 C C . PHE A 1 136 ? 9.493 54.379 77.874 1.00 39.08 137 PHE A C 1
ATOM 757 O O . PHE A 1 136 ? 8.285 54.562 78.019 1.00 42.25 137 PHE A O 1
ATOM 765 N N . TYR A 1 137 ? 10.244 55.177 77.131 1.00 36.55 138 TYR A N 1
ATOM 766 C CA . TYR A 1 137 ? 9.661 56.356 76.519 1.00 35.62 138 TYR A CA 1
ATOM 767 C C . TYR A 1 137 ? 9.837 56.483 75.030 1.00 37.27 138 TYR A C 1
ATOM 768 O O . TYR A 1 137 ? 10.855 56.067 74.460 1.00 35.48 138 TYR A O 1
ATOM 777 N N . TYR A 1 138 ? 8.831 57.089 74.410 1.00 37.74 139 TYR A N 1
ATOM 778 C CA . TYR A 1 138 ? 8.848 57.375 72.982 1.00 36.14 139 TYR A CA 1
ATOM 779 C C . TYR A 1 138 ? 8.889 58.891 72.954 1.00 35.46 139 TYR A C 1
ATOM 780 O O . TYR A 1 138 ? 7.980 59.549 73.468 1.00 35.58 139 TYR A O 1
ATOM 789 N N . ALA A 1 139 ? 9.928 59.460 72.366 1.00 32.57 140 ALA A N 1
ATOM 790 C CA . ALA A 1 139 ? 10.007 60.909 72.303 1.00 32.44 140 ALA A CA 1
ATOM 791 C C . ALA A 1 139 ? 8.796 61.473 71.559 1.00 31.26 140 ALA A C 1
ATOM 792 O O . ALA A 1 139 ? 8.296 62.550 71.882 1.00 31.25 140 ALA A O 1
ATOM 794 N N . SER A 1 140 ? 8.317 60.743 70.561 1.00 29.83 141 SER A N 1
ATOM 795 C CA . SER A 1 140 ? 7.177 61.224 69.792 1.00 30.30 141 SER A CA 1
ATOM 796 C C . SER A 1 140 ? 5.944 61.416 70.683 1.00 32.31 141 SER A C 1
ATOM 797 O O . SER A 1 140 ? 5.082 62.232 70.370 1.00 35.61 141 SER A O 1
ATOM 800 N N . ASP A 1 141 ? 5.862 60.680 71.792 1.00 31.18 142 ASP A N 1
ATOM 801 C CA . ASP A 1 141 ? 4.718 60.821 72.683 1.00 32.47 142 ASP A CA 1
ATOM 802 C C . ASP A 1 141 ? 4.687 62.202 73.306 1.00 33.54 142 ASP A C 1
ATOM 803 O O . ASP A 1 141 ? 3.690 62.575 73.920 1.00 34.33 142 ASP A O 1
ATOM 808 N N . TYR A 1 142 ? 5.772 62.959 73.146 1.00 33.69 143 TYR A N 1
ATOM 809 C CA . TYR A 1 142 ? 5.850 64.300 73.716 1.00 31.85 143 TYR A CA 1
ATOM 810 C C . TYR A 1 142 ? 5.906 65.450 72.721 1.00 30.85 143 TYR A C 1
ATOM 811 O O . TYR A 1 142 ? 6.276 66.567 73.093 1.00 30.34 143 TYR A O 1
ATOM 820 N N . PHE A 1 143 ? 5.547 65.192 71.467 1.00 29.62 144 PHE A N 1
ATOM 821 C CA . PHE A 1 143 ? 5.570 66.252 70.461 1.00 33.08 144 PHE A CA 1
ATOM 822 C C . PHE A 1 143 ? 4.788 67.478 70.960 1.00 34.45 144 PHE A C 1
ATOM 823 O O . PHE A 1 143 ? 5.202 68.624 70.739 1.00 32.80 144 PHE A O 1
ATOM 831 N N . ASP A 1 144 ? 3.670 67.230 71.645 1.00 34.06 145 ASP A N 1
ATOM 832 C CA . ASP A 1 144 ? 2.842 68.305 72.187 1.00 39.22 145 ASP A CA 1
ATOM 833 C C . ASP A 1 144 ? 3.592 69.131 73.226 1.00 38.84 145 ASP A C 1
ATOM 834 O O . ASP A 1 144 ? 3.516 70.363 73.240 1.00 40.71 145 ASP A O 1
ATOM 839 N N . ARG A 1 145 ? 4.312 68.449 74.103 1.00 35.92 146 ARG A N 1
ATOM 840 C CA . ARG A 1 145 ? 5.069 69.130 75.132 1.00 35.16 146 ARG A CA 1
ATOM 841 C C . ARG A 1 145 ? 6.172 70.033 74.513 1.00 36.14 146 ARG A C 1
ATOM 842 O O . ARG A 1 145 ? 6.364 71.168 74.965 1.00 35.03 146 ARG A O 1
ATOM 850 N N . TYR A 1 146 ? 6.867 69.557 73.471 1.00 29.34 147 TYR A N 1
ATOM 851 C CA . TYR A 1 146 ? 7.927 70.365 72.831 1.00 34.15 147 TYR A CA 1
ATOM 852 C C . TYR A 1 146 ? 7.324 71.596 72.185 1.00 34.45 147 TYR A C 1
ATOM 853 O O . TYR A 1 146 ? 7.896 72.682 72.222 1.00 36.63 147 TYR A O 1
ATOM 862 N N . TYR A 1 147 ? 6.169 71.404 71.562 1.00 35.40 148 TYR A N 1
ATOM 863 C CA . TYR A 1 147 ? 5.478 72.483 70.892 1.00 35.60 148 TYR A CA 1
ATOM 864 C C . TYR A 1 147 ? 5.119 73.591 71.884 1.00 35.57 148 TYR A C 1
ATOM 865 O O . TYR A 1 147 ? 5.333 74.776 71.611 1.00 34.54 148 TYR A O 1
ATOM 874 N N . ALA A 1 148 ? 4.576 73.207 73.032 1.00 34.17 149 ALA A N 1
ATOM 875 C CA . ALA A 1 148 ? 4.209 74.186 74.049 1.00 38.31 149 ALA A CA 1
ATOM 876 C C . ALA A 1 148 ? 5.443 74.921 74.559 1.00 38.65 149 ALA A C 1
ATOM 877 O O . ALA A 1 148 ? 5.357 76.098 74.900 1.00 43.88 149 ALA A O 1
ATOM 879 N N . TYR A 1 149 ? 6.586 74.239 74.623 1.00 37.47 150 TYR A N 1
ATOM 880 C CA . TYR A 1 149 ? 7.802 74.894 75.100 1.00 37.14 150 TYR A CA 1
ATOM 881 C C . TYR A 1 149 ? 8.271 75.863 74.054 1.00 34.49 150 TYR A C 1
ATOM 882 O O . TYR A 1 149 ? 8.803 76.926 74.376 1.00 31.69 150 TYR A O 1
ATOM 891 N N . ALA A 1 150 ? 8.073 75.483 72.799 1.00 34.22 151 ALA A N 1
ATOM 892 C CA . ALA A 1 150 ? 8.449 76.331 71.680 1.00 37.22 151 ALA A CA 1
ATOM 893 C C . ALA A 1 150 ? 7.603 77.609 71.734 1.00 37.34 151 ALA A C 1
ATOM 894 O O . ALA A 1 150 ? 8.108 78.706 71.484 1.00 37.51 151 ALA A O 1
ATOM 896 N N . GLU A 1 151 ? 6.321 77.466 72.064 1.00 38.16 152 GLU A N 1
ATOM 897 C CA . GLU A 1 151 ? 5.435 78.628 72.144 1.00 41.44 152 GLU A CA 1
ATOM 898 C C . GLU A 1 151 ? 5.877 79.520 73.291 1.00 39.60 152 GLU A C 1
ATOM 899 O O . GLU A 1 151 ? 5.865 80.750 73.173 1.00 40.76 152 GLU A O 1
ATOM 905 N N . GLN A 1 152 ? 6.272 78.901 74.398 1.00 37.73 153 GLN A N 1
ATOM 906 C CA . GLN A 1 152 ? 6.732 79.670 75.538 1.00 38.92 153 GLN A CA 1
ATOM 907 C C . GLN A 1 152 ? 7.979 80.449 75.108 1.00 39.15 153 GLN A C 1
ATOM 908 O O . GLN A 1 152 ? 8.086 81.656 75.351 1.00 40.10 153 GLN A O 1
ATOM 914 N N . LEU A 1 153 ? 8.919 79.769 74.455 1.00 37.94 154 LEU A N 1
ATOM 915 C CA . LEU A 1 153 ? 10.126 80.454 74.003 1.00 36.82 154 LEU A CA 1
ATOM 916 C C . LEU A 1 153 ? 9.737 81.617 73.094 1.00 35.19 154 LEU A C 1
ATOM 917 O O . LEU A 1 153 ? 10.293 82.705 73.209 1.00 36.76 154 LEU A O 1
ATOM 922 N N . ILE A 1 154 ? 8.788 81.392 72.190 1.00 34.60 155 ILE A N 1
ATOM 923 C CA . ILE A 1 154 ? 8.343 82.468 71.302 1.00 36.53 155 ILE A CA 1
ATOM 924 C C . ILE A 1 154 ? 7.810 83.658 72.116 1.00 36.61 155 ILE A C 1
ATOM 925 O O . ILE A 1 154 ? 8.222 84.800 71.908 1.00 37.12 155 ILE A O 1
ATOM 930 N N . ARG A 1 155 ? 6.909 83.386 73.056 1.00 37.52 156 ARG A N 1
ATOM 931 C CA . ARG A 1 155 ? 6.324 84.444 73.878 1.00 38.54 156 ARG A CA 1
ATOM 932 C C . ARG A 1 155 ? 7.338 85.221 74.702 1.00 39.87 156 ARG A C 1
ATOM 933 O O . ARG A 1 155 ? 7.098 86.373 75.049 1.00 42.46 156 ARG A O 1
ATOM 941 N N . GLN A 1 156 ? 8.462 84.591 75.029 1.00 42.50 157 GLN A N 1
ATOM 942 C CA . GLN A 1 156 ? 9.499 85.250 75.819 1.00 41.93 157 GLN A CA 1
ATOM 943 C C . GLN A 1 156 ? 10.437 86.001 74.889 1.00 41.55 157 GLN A C 1
ATOM 944 O O . GLN A 1 156 ? 11.373 86.659 75.334 1.00 41.69 157 GLN A O 1
ATOM 950 N N . GLY A 1 157 ? 10.179 85.913 73.591 1.00 41.48 158 GLY A N 1
ATOM 951 C CA . GLY A 1 157 ? 11.047 86.581 72.640 1.00 39.41 158 GLY A CA 1
ATOM 952 C C . GLY A 1 157 ? 12.377 85.850 72.545 1.00 40.46 158 GLY A C 1
ATOM 953 O O . GLY A 1 157 ? 13.406 86.445 72.205 1.00 39.78 158 GLY A O 1
ATOM 954 N N . ASP A 1 158 ? 12.360 84.552 72.842 1.00 40.02 159 ASP A N 1
ATOM 955 C CA . ASP A 1 158 ? 13.575 83.745 72.790 1.00 39.42 159 ASP A CA 1
ATOM 956 C C . ASP A 1 158 ? 13.629 82.809 71.587 1.00 39.04 159 ASP A C 1
ATOM 957 O O . ASP A 1 158 ? 14.572 82.015 71.449 1.00 37.09 159 ASP A O 1
ATOM 962 N N . ALA A 1 159 ? 12.626 82.907 70.717 1.00 35.37 160 ALA A N 1
ATOM 963 C CA . ALA A 1 159 ? 12.574 82.077 69.517 1.00 34.05 160 ALA A CA 1
ATOM 964 C C . ALA A 1 159 ? 11.756 82.767 68.429 1.00 33.99 160 ALA A C 1
ATOM 965 O O . ALA A 1 159 ? 10.773 83.456 68.728 1.00 36.63 160 ALA A O 1
ATOM 967 N N . TYR A 1 160 ? 12.151 82.566 67.175 1.00 32.51 161 TYR A N 1
ATOM 968 C CA . TYR A 1 160 ? 11.467 83.182 66.042 1.00 35.32 161 TYR A CA 1
ATOM 969 C C . TYR A 1 160 ? 11.377 82.278 64.808 1.00 36.43 161 TYR A C 1
ATOM 970 O O . TYR A 1 160 ? 12.161 81.341 64.653 1.00 37.27 161 TYR A O 1
ATOM 979 N N . VAL A 1 161 ? 10.416 82.572 63.932 1.00 35.72 162 VAL A N 1
ATOM 980 C CA . VAL A 1 161 ? 10.251 81.817 62.696 1.00 33.89 162 VAL A CA 1
ATOM 981 C C . VAL A 1 161 ? 11.094 82.500 61.633 1.00 36.09 162 VAL A C 1
ATOM 982 O O . VAL A 1 161 ? 10.918 83.673 61.329 1.00 37.07 162 VAL A O 1
ATOM 986 N N . GLU A 1 162 ? 12.035 81.746 61.099 1.00 39.03 163 GLU A N 1
ATOM 987 C CA . GLU A 1 162 ? 12.949 82.206 60.077 1.00 39.09 163 GLU A CA 1
ATOM 988 C C . GLU A 1 162 ? 12.304 81.829 58.747 1.00 41.74 163 GLU A C 1
ATOM 989 O O . GLU A 1 162 ? 11.810 80.702 58.602 1.00 40.92 163 GLU A O 1
ATOM 995 N N . SER A 1 163 ? 12.296 82.746 57.784 1.00 41.70 164 SER A N 1
ATOM 996 C CA . SER A 1 163 ? 11.691 82.440 56.490 1.00 45.56 164 SER A CA 1
ATOM 997 C C . SER A 1 163 ? 12.616 82.673 55.315 1.00 48.53 164 SER A C 1
ATOM 998 O O . SER A 1 163 ? 12.188 82.640 54.163 1.00 51.33 164 SER A O 1
ATOM 1001 N N . VAL A 1 164 ? 13.884 82.908 55.613 1.00 51.22 165 VAL A N 1
ATOM 1002 C CA . VAL A 1 164 ? 14.885 83.153 54.591 1.00 53.74 165 VAL A CA 1
ATOM 1003 C C . VAL A 1 164 ? 15.242 81.815 53.936 1.00 56.32 165 VAL A C 1
ATOM 1004 O O . VAL A 1 164 ? 14.967 80.752 54.492 1.00 57.05 165 VAL A O 1
ATOM 1008 N N . SER A 1 165 ? 15.839 81.860 52.753 1.00 59.20 166 SER A N 1
ATOM 1009 C CA . SER A 1 165 ? 16.241 80.633 52.069 1.00 61.60 166 SER A CA 1
ATOM 1010 C C . SER A 1 165 ? 17.266 79.869 52.905 1.00 63.28 166 SER A C 1
ATOM 1011 O O . SER A 1 165 ? 18.042 80.477 53.642 1.00 64.72 166 SER A O 1
ATOM 1014 N N . PRO A 1 166 ? 17.293 78.525 52.797 1.00 64.90 167 PRO A N 1
ATOM 1015 C CA . PRO A 1 166 ? 18.248 77.711 53.562 1.00 63.86 167 PRO A CA 1
ATOM 1016 C C . PRO A 1 166 ? 19.697 78.108 53.268 1.00 64.40 167 PRO A C 1
ATOM 1017 O O . PRO A 1 166 ? 20.563 78.059 54.142 1.00 64.11 167 PRO A O 1
ATOM 1021 N N . GLU A 1 167 ? 19.954 78.500 52.026 1.00 64.80 168 GLU A N 1
ATOM 1022 C CA . GLU A 1 167 ? 21.291 78.916 51.615 1.00 66.41 168 GLU A CA 1
ATOM 1023 C C . GLU A 1 167 ? 21.598 80.268 52.254 1.00 64.39 168 GLU A C 1
ATOM 1024 O O . GLU A 1 167 ? 22.741 80.555 52.630 1.00 62.61 168 GLU A O 1
ATOM 1030 N N . GLU A 1 168 ? 20.565 81.096 52.372 1.00 61.44 169 GLU A N 1
ATOM 1031 C CA . GLU A 1 168 ? 20.712 82.403 52.991 1.00 60.54 169 GLU A CA 1
ATOM 1032 C C . GLU A 1 168 ? 20.980 82.238 54.477 1.00 58.57 169 GLU A C 1
ATOM 1033 O O . GLU A 1 168 ? 21.852 82.901 55.033 1.00 57.68 169 GLU A O 1
ATOM 1039 N N . LEU A 1 169 ? 20.232 81.346 55.121 1.00 57.05 170 LEU A N 1
ATOM 1040 C CA . LEU A 1 169 ? 20.413 81.120 56.546 1.00 55.43 170 LEU A CA 1
ATOM 1041 C C . LEU A 1 169 ? 21.874 80.805 56.854 1.00 54.62 170 LEU A C 1
ATOM 1042 O O . LEU A 1 169 ? 22.431 81.319 57.819 1.00 53.49 170 LEU A O 1
ATOM 1047 N N . SER A 1 170 ? 22.502 79.974 56.033 1.00 54.09 171 SER A N 1
ATOM 1048 C CA . SER A 1 170 ? 23.900 79.633 56.271 1.00 56.04 171 SER A CA 1
ATOM 1049 C C . SER A 1 170 ? 24.813 80.820 55.965 1.00 55.05 171 SER A C 1
ATOM 1050 O O . SER A 1 170 ? 25.824 81.029 56.639 1.00 54.51 171 SER A O 1
ATOM 1053 N N . ARG A 1 171 ? 24.455 81.604 54.954 1.00 53.87 172 ARG A N 1
ATOM 1054 C CA . ARG A 1 171 ? 25.266 82.759 54.594 1.00 54.56 172 ARG A CA 1
ATOM 1055 C C . ARG A 1 171 ? 25.226 83.821 55.695 1.00 53.68 172 ARG A C 1
ATOM 1056 O O . ARG A 1 171 ? 26.255 84.392 56.067 1.00 52.64 172 ARG A O 1
ATOM 1064 N N . LEU A 1 172 ? 24.031 84.085 56.209 1.00 52.54 173 LEU A N 1
ATOM 1065 C CA . LEU A 1 172 ? 23.848 85.080 57.254 1.00 52.59 173 LEU A CA 1
ATOM 1066 C C . LEU A 1 172 ? 24.450 84.629 58.580 1.00 52.11 173 LEU A C 1
ATOM 1067 O O . LEU A 1 172 ? 24.870 85.453 59.379 1.00 49.92 173 LEU A O 1
ATOM 1072 N N . ARG A 1 173 ? 24.474 83.317 58.803 1.00 52.60 174 ARG A N 1
ATOM 1073 C CA . ARG A 1 173 ? 25.011 82.728 60.025 1.00 54.10 174 ARG A CA 1
ATOM 1074 C C . ARG A 1 173 ? 26.464 83.126 60.271 1.00 53.71 174 ARG A C 1
ATOM 1075 O O . ARG A 1 173 ? 26.881 83.326 61.412 1.00 51.72 174 ARG A O 1
ATOM 1083 N N . GLY A 1 174 ? 27.237 83.234 59.200 1.00 52.72 175 GLY A N 1
ATOM 1084 C CA . GLY A 1 174 ? 28.624 83.618 59.355 1.00 54.68 175 GLY A CA 1
ATOM 1085 C C . GLY A 1 174 ? 29.590 82.488 59.657 1.00 53.12 175 GLY A C 1
ATOM 1086 O O . GLY A 1 174 ? 29.285 81.314 59.473 1.00 53.23 175 GLY A O 1
ATOM 1087 N N . ASN A 1 175 ? 30.770 82.867 60.127 1.00 55.82 176 ASN A N 1
ATOM 1088 C CA . ASN A 1 175 ? 31.840 81.932 60.454 1.00 58.34 176 ASN A CA 1
ATOM 1089 C C . ASN A 1 175 ? 32.491 82.423 61.725 1.00 57.86 176 ASN A C 1
ATOM 1090 O O . ASN A 1 175 ? 32.058 83.412 62.314 1.00 56.42 176 ASN A O 1
ATOM 1095 N N . ALA A 1 176 ? 33.560 81.745 62.120 1.00 58.68 177 ALA A N 1
ATOM 1096 C CA . ALA A 1 176 ? 34.302 82.128 63.310 1.00 60.07 177 ALA A CA 1
ATOM 1097 C C . ALA A 1 176 ? 35.127 83.374 63.003 1.00 59.26 177 ALA A C 1
ATOM 1098 O O . ALA A 1 176 ? 35.769 83.929 63.892 1.00 61.41 177 ALA A O 1
ATOM 1100 N N . THR A 1 177 ? 35.113 83.812 61.745 1.00 57.75 178 THR A N 1
ATOM 1101 C CA . THR A 1 177 ? 35.864 85.002 61.362 1.00 58.89 178 THR A CA 1
ATOM 1102 C C . THR A 1 177 ? 34.955 86.084 60.801 1.00 57.49 178 THR A C 1
ATOM 1103 O O . THR A 1 177 ? 35.411 87.164 60.441 1.00 58.87 178 THR A O 1
ATOM 1107 N N . THR A 1 178 ? 33.667 85.787 60.715 1.00 55.61 179 THR A N 1
ATOM 1108 C CA . THR A 1 178 ? 32.702 86.756 60.215 1.00 55.84 179 THR A CA 1
ATOM 1109 C C . THR A 1 178 ? 31.380 86.537 60.960 1.00 54.81 179 THR A C 1
ATOM 1110 O O . THR A 1 178 ? 30.631 85.592 60.686 1.00 53.77 179 THR A O 1
ATOM 1114 N N . PRO A 1 179 ? 31.097 87.406 61.942 1.00 52.20 180 PRO A N 1
ATOM 1115 C CA . PRO A 1 179 ? 29.879 87.321 62.751 1.00 50.68 180 PRO A CA 1
ATOM 1116 C C . PRO A 1 179 ? 28.587 87.300 61.949 1.00 49.17 180 PRO A C 1
ATOM 1117 O O . PRO A 1 179 ? 28.483 87.887 60.872 1.00 48.47 180 PRO A O 1
ATOM 1121 N N . GLY A 1 180 ? 27.601 86.597 62.484 1.00 47.61 181 GLY A N 1
ATOM 1122 C CA . GLY A 1 180 ? 26.328 86.498 61.805 1.00 48.10 181 GLY A CA 1
ATOM 1123 C C . GLY A 1 180 ? 25.567 87.803 61.744 1.00 48.06 181 GLY A C 1
ATOM 1124 O O . GLY A 1 180 ? 25.865 88.747 62.468 1.00 48.48 181 GLY A O 1
ATOM 1125 N N . THR A 1 181 ? 24.575 87.850 60.867 1.00 49.13 182 THR A N 1
ATOM 1126 C CA . THR A 1 181 ? 23.744 89.029 60.704 1.00 52.62 182 THR A CA 1
ATOM 1127 C C . THR A 1 181 ? 22.281 88.621 60.773 1.00 52.51 182 THR A C 1
ATOM 1128 O O . THR A 1 181 ? 21.875 87.634 60.166 1.00 53.98 182 THR A O 1
ATOM 1132 N N . PRO A 1 182 ? 21.468 89.377 61.522 1.00 52.48 183 PRO A N 1
ATOM 1133 C CA . PRO A 1 182 ? 20.048 89.029 61.621 1.00 52.47 183 PRO A CA 1
ATOM 1134 C C . PRO A 1 182 ? 19.385 89.064 60.247 1.00 52.09 183 PRO A C 1
ATOM 1135 O O . PRO A 1 182 ? 19.736 89.887 59.401 1.00 51.56 183 PRO A O 1
ATOM 1139 N N . SER A 1 183 ? 18.443 88.161 60.014 1.00 50.71 184 SER A N 1
ATOM 1140 C CA . SER A 1 183 ? 17.730 88.176 58.749 1.00 52.07 184 SER A CA 1
ATOM 1141 C C . SER A 1 183 ? 16.620 89.189 58.997 1.00 51.49 184 SER A C 1
ATOM 1142 O O . SER A 1 183 ? 16.488 89.710 60.100 1.00 50.51 184 SER A O 1
ATOM 1145 N N . PRO A 1 184 ? 15.807 89.488 57.981 1.00 52.58 185 PRO A N 1
ATOM 1146 C CA . PRO A 1 184 ? 14.744 90.461 58.238 1.00 52.05 185 PRO A CA 1
ATOM 1147 C C . PRO A 1 184 ? 13.593 89.906 59.079 1.00 50.21 185 PRO A C 1
ATOM 1148 O O . PRO A 1 184 ? 12.643 90.624 59.377 1.00 50.97 185 PRO A O 1
ATOM 1152 N N . TYR A 1 185 ? 13.683 88.641 59.480 1.00 47.24 186 TYR A N 1
ATOM 1153 C CA . TYR A 1 185 ? 12.606 88.042 60.257 1.00 45.34 186 TYR A CA 1
ATOM 1154 C C . TYR A 1 185 ? 12.911 87.815 61.730 1.00 44.57 186 TYR A C 1
ATOM 1155 O O . TYR A 1 185 ? 12.021 87.445 62.490 1.00 42.59 186 TYR A O 1
ATOM 1164 N N . ARG A 1 186 ? 14.156 88.044 62.138 1.00 43.42 187 ARG A N 1
ATOM 1165 C CA . ARG A 1 186 ? 14.545 87.820 63.522 1.00 43.23 187 ARG A CA 1
ATOM 1166 C C . ARG A 1 186 ? 13.701 88.602 64.526 1.00 44.93 187 ARG A C 1
ATOM 1167 O O . ARG A 1 186 ? 13.423 88.116 65.621 1.00 43.19 187 ARG A O 1
ATOM 1175 N N . ASP A 1 187 ? 13.287 89.804 64.144 1.00 45.84 188 ASP A N 1
ATOM 1176 C CA . ASP A 1 187 ? 12.491 90.646 65.021 1.00 49.17 188 ASP A CA 1
ATOM 1177 C C . ASP A 1 187 ? 10.978 90.555 64.853 1.00 49.77 188 ASP A C 1
ATOM 1178 O O . ASP A 1 187 ? 10.258 91.503 65.186 1.00 50.83 188 ASP A O 1
ATOM 1183 N N . ARG A 1 188 ? 10.480 89.435 64.337 1.00 45.55 189 ARG A N 1
ATOM 1184 C CA . ARG A 1 188 ? 9.040 89.300 64.194 1.00 43.30 189 ARG A CA 1
ATOM 1185 C C . ARG A 1 188 ? 8.397 89.309 65.574 1.00 42.26 189 ARG A C 1
ATOM 1186 O O . ARG A 1 188 ? 9.024 88.944 66.576 1.00 40.47 189 ARG A O 1
ATOM 1194 N N . SER A 1 189 ? 7.142 89.738 65.618 1.00 41.87 190 SER A N 1
ATOM 1195 C CA . SER A 1 189 ? 6.394 89.820 66.860 1.00 41.68 190 SER A CA 1
ATOM 1196 C C . SER A 1 189 ? 5.976 88.440 67.343 1.00 40.57 190 SER A C 1
ATOM 1197 O O . SER A 1 189 ? 5.926 87.487 66.575 1.00 39.19 190 SER A O 1
ATOM 1200 N N . VAL A 1 190 ? 5.648 88.359 68.623 1.00 39.45 191 VAL A N 1
ATOM 1201 C CA . VAL A 1 190 ? 5.203 87.126 69.235 1.00 42.77 191 VAL A CA 1
ATOM 1202 C C . VAL A 1 190 ? 3.999 86.577 68.477 1.00 46.81 191 VAL A C 1
ATOM 1203 O O . VAL A 1 190 ? 3.950 85.394 68.120 1.00 48.15 191 VAL A O 1
ATOM 1207 N N . GLU A 1 191 ? 3.034 87.453 68.226 1.00 47.19 192 GLU A N 1
ATOM 1208 C CA . GLU A 1 191 ? 1.817 87.098 67.510 1.00 49.73 192 GLU A CA 1
ATOM 1209 C C . GLU A 1 191 ? 2.124 86.460 66.158 1.00 46.00 192 GLU A C 1
ATOM 1210 O O . GLU A 1 191 ? 1.623 85.378 65.849 1.00 44.46 192 GLU A O 1
ATOM 1216 N N . GLU A 1 192 ? 2.943 87.134 65.355 1.00 43.88 193 GLU A N 1
ATOM 1217 C CA . GLU A 1 192 ? 3.298 86.625 64.027 1.00 43.87 193 GLU A CA 1
ATOM 1218 C C . GLU A 1 192 ? 4.019 85.271 64.088 1.00 42.78 193 GLU A C 1
ATOM 1219 O O . GLU A 1 192 ? 3.693 84.351 63.333 1.00 41.65 193 GLU A O 1
ATOM 1225 N N . ASN A 1 193 ? 4.990 85.143 64.987 1.00 42.84 194 ASN A N 1
ATOM 1226 C CA . ASN A 1 193 ? 5.715 83.881 65.119 1.00 43.07 194 ASN A CA 1
ATOM 1227 C C . ASN A 1 193 ? 4.800 82.755 65.586 1.00 41.72 194 ASN A C 1
ATOM 1228 O O . ASN A 1 193 ? 4.912 81.629 65.114 1.00 41.56 194 ASN A O 1
ATOM 1233 N N . LEU A 1 194 ? 3.900 83.051 66.519 1.00 42.66 195 LEU A N 1
ATOM 1234 C CA . LEU A 1 194 ? 2.972 82.033 67.003 1.00 44.37 195 LEU A CA 1
ATOM 1235 C C . LEU A 1 194 ? 2.070 81.547 65.874 1.00 46.19 195 LEU A C 1
ATOM 1236 O O . LEU A 1 194 ? 1.823 80.348 65.742 1.00 49.07 195 LEU A O 1
ATOM 1241 N N . ASP A 1 195 ? 1.588 82.477 65.056 1.00 44.38 196 ASP A N 1
ATOM 1242 C CA . ASP A 1 195 ? 0.702 82.136 63.952 1.00 44.68 196 ASP A CA 1
ATOM 1243 C C . ASP A 1 195 ? 1.400 81.305 62.867 1.00 43.70 196 ASP A C 1
ATOM 1244 O O . ASP A 1 195 ? 0.837 80.328 62.366 1.00 42.66 196 ASP A O 1
ATOM 1249 N N . LEU A 1 196 ? 2.618 81.687 62.500 1.00 39.69 197 LEU A N 1
ATOM 1250 C CA . LEU A 1 196 ? 3.344 80.936 61.490 1.00 38.76 197 LEU A CA 1
ATOM 1251 C C . LEU A 1 196 ? 3.712 79.535 61.976 1.00 36.00 197 LEU A C 1
ATOM 1252 O O . LEU A 1 196 ? 3.683 78.574 61.205 1.00 36.57 197 LEU A O 1
ATOM 1257 N N . LEU A 1 197 ? 4.029 79.401 63.257 1.00 36.91 198 LEU A N 1
ATOM 1258 C CA . LEU A 1 197 ? 4.419 78.087 63.772 1.00 38.03 198 LEU A CA 1
ATOM 1259 C C . LEU A 1 197 ? 3.242 77.142 63.685 1.00 39.25 198 LEU A C 1
ATOM 1260 O O . LEU A 1 197 ? 3.391 75.982 63.321 1.00 41.33 198 LEU A O 1
ATOM 1265 N N . ARG A 1 198 ? 2.065 77.656 64.014 1.00 43.80 199 ARG A N 1
ATOM 1266 C CA . ARG A 1 198 ? 0.824 76.880 63.979 1.00 46.37 199 ARG A CA 1
ATOM 1267 C C . ARG A 1 198 ? 0.546 76.340 62.566 1.00 45.92 199 ARG A C 1
ATOM 1268 O O . ARG A 1 198 ? 0.152 75.179 62.382 1.00 46.27 199 ARG A O 1
ATOM 1276 N N . ARG A 1 199 ? 0.777 77.191 61.574 1.00 44.16 200 ARG A N 1
ATOM 1277 C CA . ARG A 1 199 ? 0.551 76.843 60.177 1.00 46.09 200 ARG A CA 1
ATOM 1278 C C . ARG A 1 199 ? 1.650 75.934 59.647 1.00 46.27 200 ARG A C 1
ATOM 1279 O O . ARG A 1 199 ? 1.436 75.142 58.722 1.00 45.39 200 ARG A O 1
ATOM 1287 N N . MET A 1 200 ? 2.836 76.057 60.230 1.00 45.61 201 MET A N 1
ATOM 1288 C CA . MET A 1 200 ? 3.933 75.190 59.842 1.00 43.75 201 MET A CA 1
ATOM 1289 C C . MET A 1 200 ? 3.544 73.792 60.310 1.00 42.06 201 MET A C 1
ATOM 1290 O O . MET A 1 200 ? 3.695 72.814 59.578 1.00 40.75 201 MET A O 1
ATOM 1295 N N . LYS A 1 201 ? 3.026 73.713 61.535 1.00 40.87 202 LYS A N 1
ATOM 1296 C CA . LYS A 1 201 ? 2.606 72.444 62.101 1.00 42.45 202 LYS A CA 1
ATOM 1297 C C . LYS A 1 201 ? 1.479 71.815 61.279 1.00 46.33 202 LYS A C 1
ATOM 1298 O O . LYS A 1 201 ? 1.452 70.598 61.087 1.00 46.45 202 LYS A O 1
ATOM 1304 N N . ALA A 1 202 ? 0.550 72.651 60.810 1.00 48.83 203 ALA A N 1
ATOM 1305 C CA . ALA A 1 202 ? -0.591 72.190 60.014 1.00 49.80 203 ALA A CA 1
ATOM 1306 C C . ALA A 1 202 ? -0.191 71.715 58.614 1.00 49.73 203 ALA A C 1
ATOM 1307 O O . ALA A 1 202 ? -0.996 71.113 57.906 1.00 52.06 203 ALA A O 1
ATOM 1309 N N . GLY A 1 203 ? 1.044 71.992 58.212 1.00 50.52 204 GLY A N 1
ATOM 1310 C CA . GLY A 1 203 ? 1.514 71.546 56.908 1.00 50.94 204 GLY A CA 1
ATOM 1311 C C . GLY A 1 203 ? 1.214 72.483 55.757 1.00 53.44 204 GLY A C 1
ATOM 1312 O O . GLY A 1 203 ? 1.328 72.108 54.588 1.00 53.63 204 GLY A O 1
ATOM 1313 N N . GLU A 1 204 ? 0.850 73.716 56.078 1.00 53.77 205 GLU A N 1
ATOM 1314 C CA . GLU A 1 204 ? 0.526 74.681 55.046 1.00 52.88 205 GLU A CA 1
ATOM 1315 C C . GLU A 1 204 ? 1.713 75.039 54.153 1.00 52.13 205 GLU A C 1
ATOM 1316 O O . GLU A 1 204 ? 1.523 75.468 53.012 1.00 52.59 205 GLU A O 1
ATOM 1322 N N . PHE A 1 205 ? 2.934 74.856 54.650 1.00 49.29 206 PHE A N 1
ATOM 1323 C CA . PHE A 1 205 ? 4.110 75.200 53.855 1.00 45.47 206 PHE A CA 1
ATOM 1324 C C . PHE A 1 205 ? 4.982 74.011 53.487 1.00 46.65 206 PHE A C 1
ATOM 1325 O O . PHE A 1 205 ? 4.986 72.985 54.175 1.00 46.88 206 PHE A O 1
ATOM 1333 N N . ALA A 1 206 ? 5.730 74.163 52.399 1.00 45.71 207 ALA A N 1
ATOM 1334 C CA . ALA A 1 206 ? 6.611 73.109 51.910 1.00 45.48 207 ALA A CA 1
ATOM 1335 C C . ALA A 1 206 ? 7.847 72.970 52.786 1.00 45.24 207 ALA A C 1
ATOM 1336 O O . ALA A 1 206 ? 8.181 73.882 53.542 1.00 42.40 207 ALA A O 1
ATOM 1338 N N . ASP A 1 207 ? 8.527 71.829 52.662 1.00 46.66 208 ASP A N 1
ATOM 1339 C CA . ASP A 1 207 ? 9.737 71.548 53.441 1.00 46.62 208 ASP A CA 1
ATOM 1340 C C . ASP A 1 207 ? 10.774 72.622 53.142 1.00 45.93 208 ASP A C 1
ATOM 1341 O O . ASP A 1 207 ? 10.893 73.059 52.001 1.00 45.71 208 ASP A O 1
ATOM 1346 N N . GLY A 1 208 ? 11.515 73.045 54.165 1.00 46.36 209 GLY A N 1
ATOM 1347 C CA . GLY A 1 208 ? 12.551 74.050 53.980 1.00 46.82 209 GLY A CA 1
ATOM 1348 C C . GLY A 1 208 ? 12.086 75.485 53.777 1.00 48.74 209 GLY A C 1
ATOM 1349 O O . GLY A 1 208 ? 12.908 76.405 53.710 1.00 48.76 209 GLY A O 1
ATOM 1350 N N . GLU A 1 209 ? 10.775 75.687 53.691 1.00 49.63 210 GLU A N 1
ATOM 1351 C CA . GLU A 1 209 ? 10.215 77.019 53.480 1.00 51.08 210 GLU A CA 1
ATOM 1352 C C . GLU A 1 209 ? 10.337 77.904 54.724 1.00 49.39 210 GLU A C 1
ATOM 1353 O O . GLU A 1 209 ? 10.520 79.121 54.610 1.00 49.46 210 GLU A O 1
ATOM 1359 N N . HIS A 1 210 ? 10.217 77.293 55.903 1.00 47.15 211 HIS A N 1
ATOM 1360 C CA . HIS A 1 210 ? 10.333 78.006 57.180 1.00 44.93 211 HIS A CA 1
ATOM 1361 C C . HIS A 1 210 ? 10.952 77.097 58.250 1.00 44.03 211 HIS A C 1
ATOM 1362 O O . HIS A 1 210 ? 10.880 75.869 58.159 1.00 41.38 211 HIS A O 1
ATOM 1369 N N . VAL A 1 211 ? 11.557 77.716 59.261 1.00 42.58 212 VAL A N 1
ATOM 1370 C CA . VAL A 1 211 ? 12.153 76.998 60.386 1.00 37.77 212 VAL A CA 1
ATOM 1371 C C . VAL A 1 211 ? 11.995 77.880 61.620 1.00 35.92 212 VAL A C 1
ATOM 1372 O O . VAL A 1 211 ? 11.952 79.111 61.511 1.00 34.53 212 VAL A O 1
ATOM 1376 N N . LEU A 1 212 ? 11.876 77.254 62.784 1.00 31.84 213 LEU A N 1
ATOM 1377 C CA . LEU A 1 212 ? 11.771 77.986 64.044 1.00 33.10 213 LEU A CA 1
ATOM 1378 C C . LEU A 1 212 ? 13.192 77.955 64.587 1.00 34.78 213 LEU A C 1
ATOM 1379 O O . LEU A 1 212 ? 13.794 76.881 64.630 1.00 32.28 213 LEU A O 1
ATOM 1384 N N . ARG A 1 213 ? 13.723 79.111 64.988 1.00 35.35 214 ARG A N 1
ATOM 1385 C CA . ARG A 1 213 ? 15.091 79.202 65.522 1.00 36.52 214 ARG A CA 1
ATOM 1386 C C . ARG A 1 213 ? 15.147 79.807 66.922 1.00 38.26 214 ARG A C 1
ATOM 1387 O O . ARG A 1 213 ? 14.360 80.683 67.264 1.00 39.15 214 ARG A O 1
ATOM 1395 N N . ALA A 1 214 ? 16.096 79.347 67.729 1.00 40.31 215 ALA A N 1
ATOM 1396 C CA . ALA A 1 214 ? 16.265 79.912 69.056 1.00 39.66 215 ALA A CA 1
ATOM 1397 C C . ALA A 1 214 ? 16.902 81.271 68.784 1.00 39.81 215 ALA A C 1
ATOM 1398 O O . ALA A 1 214 ? 17.669 81.422 67.818 1.00 35.57 215 ALA A O 1
ATOM 1400 N N . LYS A 1 215 ? 16.568 82.260 69.608 1.00 38.82 216 LYS A N 1
ATOM 1401 C CA . LYS A 1 215 ? 17.126 83.599 69.441 1.00 41.11 216 LYS A CA 1
ATOM 1402 C C . LYS A 1 215 ? 18.233 83.741 70.469 1.00 39.74 216 LYS A C 1
ATOM 1403 O O . LYS A 1 215 ? 17.979 84.071 71.630 1.00 40.84 216 LYS A O 1
ATOM 1409 N N . ILE A 1 216 ? 19.464 83.489 70.049 1.00 39.78 217 ILE A N 1
ATOM 1410 C CA . ILE A 1 216 ? 20.579 83.553 70.979 1.00 40.81 217 ILE A CA 1
ATOM 1411 C C . ILE A 1 216 ? 21.610 84.608 70.602 1.00 40.78 217 ILE A C 1
ATOM 1412 O O . ILE A 1 216 ? 21.350 85.798 70.763 1.00 43.77 217 ILE A O 1
ATOM 1417 N N . ASP A 1 217 ? 22.765 84.193 70.090 1.00 42.52 218 ASP A N 1
ATOM 1418 C CA . ASP A 1 217 ? 23.810 85.158 69.744 1.00 45.38 218 ASP A CA 1
ATOM 1419 C C . ASP A 1 217 ? 24.544 84.872 68.435 1.00 44.82 218 ASP A C 1
ATOM 1420 O O . ASP A 1 217 ? 25.405 84.000 68.364 1.00 42.63 218 ASP A O 1
ATOM 1425 N N . LEU A 1 218 ? 24.214 85.637 67.401 1.00 45.79 219 LEU A N 1
ATOM 1426 C CA . LEU A 1 218 ? 24.827 85.446 66.096 1.00 46.67 219 LEU A CA 1
ATOM 1427 C C . LEU A 1 218 ? 26.324 85.788 66.010 1.00 48.07 219 LEU A C 1
ATOM 1428 O O . LEU A 1 218 ? 26.924 85.650 64.944 1.00 47.07 219 LEU A O 1
ATOM 1433 N N . THR A 1 219 ? 26.931 86.213 67.121 1.00 48.65 220 THR A N 1
ATOM 1434 C CA . THR A 1 219 ? 28.363 86.545 67.117 1.00 49.02 220 THR A CA 1
ATOM 1435 C C . THR A 1 219 ? 29.196 85.611 67.993 1.00 47.56 220 THR A C 1
ATOM 1436 O O . THR A 1 219 ? 30.422 85.705 68.003 1.00 48.44 220 THR A O 1
ATOM 1440 N N . ALA A 1 220 ? 28.545 84.721 68.731 1.00 46.48 221 ALA A N 1
ATOM 1441 C CA . ALA A 1 220 ? 29.272 83.798 69.605 1.00 47.46 221 ALA A CA 1
ATOM 1442 C C . ALA A 1 220 ? 30.321 82.996 68.836 1.00 46.58 221 ALA A C 1
ATOM 1443 O O . ALA A 1 220 ? 30.131 82.673 67.663 1.00 46.70 221 ALA A O 1
ATOM 1445 N N . PRO A 1 221 ? 31.458 82.689 69.482 1.00 47.04 222 PRO A N 1
ATOM 1446 C CA . PRO A 1 221 ? 32.506 81.914 68.807 1.00 48.18 222 PRO A CA 1
ATOM 1447 C C . PRO A 1 221 ? 32.082 80.454 68.612 1.00 47.67 222 PRO A C 1
ATOM 1448 O O . PRO A 1 221 ? 32.606 79.757 67.745 1.00 48.41 222 PRO A O 1
ATOM 1452 N N . ASN A 1 222 ? 31.135 79.997 69.425 1.00 46.57 223 ASN A N 1
ATOM 1453 C CA . ASN A 1 222 ? 30.613 78.638 69.293 1.00 47.23 223 ASN A CA 1
ATOM 1454 C C . ASN A 1 222 ? 29.457 78.731 68.292 1.00 47.16 223 ASN A C 1
ATOM 1455 O O . ASN A 1 222 ? 28.399 79.281 68.608 1.00 46.59 223 ASN A O 1
ATOM 1460 N N . MET A 1 223 ? 29.662 78.184 67.098 1.00 45.98 224 MET A N 1
ATOM 1461 C CA . MET A 1 223 ? 28.666 78.245 66.039 1.00 46.78 224 MET A CA 1
ATOM 1462 C C . MET A 1 223 ? 27.272 77.792 66.462 1.00 46.84 224 MET A C 1
ATOM 1463 O O . MET A 1 223 ? 26.267 78.326 65.992 1.00 45.74 224 MET A O 1
ATOM 1468 N N . LYS A 1 224 ? 27.221 76.809 67.350 1.00 44.77 225 LYS A N 1
ATOM 1469 C CA . LYS A 1 224 ? 25.961 76.273 67.832 1.00 43.18 225 LYS A CA 1
ATOM 1470 C C . LYS A 1 224 ? 25.073 77.291 68.544 1.00 43.38 225 LYS A C 1
ATOM 1471 O O . LYS A 1 224 ? 23.862 77.095 68.648 1.00 42.68 225 LYS A O 1
ATOM 1477 N N . LEU A 1 225 ? 25.657 78.378 69.036 1.00 41.84 226 LEU A N 1
ATOM 1478 C CA . LEU A 1 225 ? 24.858 79.391 69.732 1.00 41.24 226 LEU A CA 1
ATOM 1479 C C . LEU A 1 225 ? 24.297 80.449 68.792 1.00 39.91 226 LEU A C 1
ATOM 1480 O O . LEU A 1 225 ? 23.580 81.360 69.218 1.00 40.59 226 LEU A O 1
ATOM 1485 N N . ARG A 1 226 ? 24.606 80.318 67.510 1.00 36.81 227 ARG A N 1
ATOM 1486 C CA . ARG A 1 226 ? 24.149 81.287 66.538 1.00 36.99 227 ARG A CA 1
ATOM 1487 C C . ARG A 1 226 ? 22.769 80.941 65.993 1.00 37.04 227 ARG A C 1
ATOM 1488 O O . ARG A 1 226 ? 22.629 80.478 64.856 1.00 36.66 227 ARG A O 1
ATOM 1496 N N . ASP A 1 227 ? 21.752 81.167 66.827 1.00 36.39 228 ASP A N 1
ATOM 1497 C CA . ASP A 1 227 ? 20.361 80.906 66.468 1.00 32.18 228 ASP A CA 1
ATOM 1498 C C . ASP A 1 227 ? 20.152 79.514 65.868 1.00 31.74 228 ASP A C 1
ATOM 1499 O O . ASP A 1 227 ? 19.779 79.385 64.697 1.00 31.30 228 ASP A O 1
ATOM 1504 N N . PRO A 1 228 ? 20.389 78.455 66.664 1.00 29.51 229 PRO A N 1
ATOM 1505 C CA . PRO A 1 228 ? 20.216 77.076 66.184 1.00 31.78 229 PRO A CA 1
ATOM 1506 C C . PRO A 1 228 ? 18.753 76.760 65.883 1.00 32.25 229 PRO A C 1
ATOM 1507 O O . PRO A 1 228 ? 17.856 77.255 66.564 1.00 32.77 229 PRO A O 1
ATOM 1511 N N . VAL A 1 229 ? 18.530 75.923 64.874 1.00 31.48 230 VAL A N 1
ATOM 1512 C CA . VAL A 1 229 ? 17.191 75.525 64.462 1.00 31.82 230 VAL A CA 1
ATOM 1513 C C . VAL A 1 229 ? 16.547 74.607 65.482 1.00 32.91 230 VAL A C 1
ATOM 1514 O O . VAL A 1 229 ? 17.184 73.679 65.971 1.00 36.05 230 VAL A O 1
ATOM 1518 N N . LEU A 1 230 ? 15.278 74.860 65.787 1.00 32.53 231 LEU A N 1
ATOM 1519 C CA . LEU A 1 230 ? 14.540 74.060 66.758 1.00 31.48 231 LEU A CA 1
ATOM 1520 C C . LEU A 1 230 ? 13.492 73.176 66.076 1.00 33.24 231 LEU A C 1
ATOM 1521 O O . LEU A 1 230 ? 13.240 72.056 66.515 1.00 34.74 231 LEU A O 1
ATOM 1526 N N . TYR A 1 231 ? 12.880 73.673 65.006 1.00 34.00 232 TYR A N 1
ATOM 1527 C CA . TYR A 1 231 ? 11.882 72.891 64.266 1.00 34.41 232 TYR A CA 1
ATOM 1528 C C . TYR A 1 231 ? 12.113 73.027 62.776 1.00 36.00 232 TYR A C 1
ATOM 1529 O O . TYR A 1 231 ? 12.529 74.085 62.296 1.00 33.35 232 TYR A O 1
ATOM 1538 N N . ARG A 1 232 ? 11.820 71.955 62.050 1.00 36.35 233 ARG A N 1
ATOM 1539 C CA . ARG A 1 232 ? 11.933 71.964 60.602 1.00 38.47 233 ARG A CA 1
ATOM 1540 C C . ARG A 1 232 ? 10.627 71.422 60.062 1.00 39.64 233 ARG A C 1
ATOM 1541 O O . ARG A 1 232 ? 9.933 70.651 60.739 1.00 38.45 233 ARG A O 1
ATOM 1549 N N . ILE A 1 233 ? 10.278 71.844 58.855 1.00 38.68 234 ILE A N 1
ATOM 1550 C CA . ILE A 1 233 ? 9.066 71.347 58.236 1.00 39.90 234 ILE A CA 1
ATOM 1551 C C . ILE A 1 233 ? 9.435 70.082 57.478 1.00 38.24 234 ILE A C 1
ATOM 1552 O O . ILE A 1 233 ? 10.422 70.050 56.751 1.00 37.96 234 ILE A O 1
ATOM 1557 N N . VAL A 1 234 ? 8.667 69.028 57.681 1.00 39.62 235 VAL A N 1
ATOM 1558 C CA . VAL A 1 234 ? 8.896 67.790 56.955 1.00 42.10 235 VAL A CA 1
ATOM 1559 C C . VAL A 1 234 ? 7.514 67.202 56.756 1.00 43.41 235 VAL A C 1
ATOM 1560 O O . VAL A 1 234 ? 6.893 66.721 57.702 1.00 43.70 235 VAL A O 1
ATOM 1564 N N . ASN A 1 235 ? 7.022 67.296 55.525 1.00 45.03 236 ASN A N 1
ATOM 1565 C CA . ASN A 1 235 ? 5.705 66.783 55.172 1.00 44.86 236 ASN A CA 1
ATOM 1566 C C . ASN A 1 235 ? 5.801 65.286 54.885 1.00 46.83 236 ASN A C 1
ATOM 1567 O O . ASN A 1 235 ? 5.715 64.850 53.739 1.00 47.86 236 ASN A O 1
ATOM 1572 N N . LYS A 1 236 ? 6.010 64.513 55.948 1.00 47.83 237 LYS A N 1
ATOM 1573 C CA . LYS A 1 236 ? 6.122 63.063 55.873 1.00 45.76 237 LYS A CA 1
ATOM 1574 C C . LYS A 1 236 ? 5.413 62.507 57.099 1.00 44.87 237 LYS A C 1
ATOM 1575 O O . LYS A 1 236 ? 5.432 63.120 58.170 1.00 42.75 237 LYS A O 1
ATOM 1581 N N . PRO A 1 237 ? 4.762 61.345 56.957 1.00 44.01 238 PRO A N 1
ATOM 1582 C CA . PRO A 1 237 ? 4.072 60.757 58.102 1.00 42.45 238 PRO A CA 1
ATOM 1583 C C . PRO A 1 237 ? 5.094 60.131 59.049 1.00 41.22 238 PRO A C 1
ATOM 1584 O O . PRO A 1 237 ? 6.223 59.834 58.663 1.00 39.25 238 PRO A O 1
ATOM 1588 N N . HIS A 1 238 ? 4.674 59.923 60.286 1.00 39.54 239 HIS A N 1
ATOM 1589 C CA . HIS A 1 238 ? 5.524 59.349 61.310 1.00 41.93 239 HIS A CA 1
ATOM 1590 C C . HIS A 1 238 ? 4.934 57.981 61.622 1.00 41.65 239 HIS A C 1
ATOM 1591 O O . HIS A 1 238 ? 3.725 57.845 61.682 1.00 43.32 239 HIS A O 1
ATOM 1598 N N . PHE A 1 239 ? 5.777 56.970 61.821 1.00 42.83 240 PHE A N 1
ATOM 1599 C CA . PHE A 1 239 ? 5.277 55.622 62.088 1.00 42.29 240 PHE A CA 1
ATOM 1600 C C . PHE A 1 239 ? 4.323 55.508 63.281 1.00 43.37 240 PHE A C 1
ATOM 1601 O O . PHE A 1 239 ? 3.641 54.493 63.422 1.00 44.14 240 PHE A O 1
ATOM 1609 N N . ARG A 1 240 ? 4.265 56.535 64.132 1.00 43.84 241 ARG A N 1
ATOM 1610 C CA . ARG A 1 240 ? 3.376 56.516 65.299 1.00 43.97 241 ARG A CA 1
ATOM 1611 C C . ARG A 1 240 ? 2.363 57.657 65.319 1.00 45.40 241 ARG A C 1
ATOM 1612 O O . ARG A 1 240 ? 1.184 57.436 65.590 1.00 45.13 241 ARG A O 1
ATOM 1620 N N . THR A 1 241 ? 2.817 58.877 65.047 1.00 44.85 242 THR A N 1
ATOM 1621 C CA . THR A 1 241 ? 1.917 60.032 65.060 1.00 46.15 242 THR A CA 1
ATOM 1622 C C . THR A 1 241 ? 1.207 60.229 63.722 1.00 47.38 242 THR A C 1
ATOM 1623 O O . THR A 1 241 ? 0.418 61.153 63.555 1.00 47.57 242 THR A O 1
ATOM 1627 N N . SER A 1 242 ? 1.509 59.365 62.764 1.00 50.03 243 SER A N 1
ATOM 1628 C CA . SER A 1 242 ? 0.863 59.418 61.461 1.00 50.04 243 SER A CA 1
ATOM 1629 C C . SER A 1 242 ? 1.049 60.745 60.720 1.00 49.04 243 SER A C 1
ATOM 1630 O O . SER A 1 242 ? 2.175 61.182 60.491 1.00 47.71 243 SER A O 1
ATOM 1633 N N . ASP A 1 243 ? -0.068 61.408 60.395 1.00 50.34 244 ASP A N 1
ATOM 1634 C CA . ASP A 1 243 ? -0.093 62.692 59.694 1.00 52.27 244 ASP A CA 1
ATOM 1635 C C . ASP A 1 243 ? -0.415 63.872 60.633 1.00 50.02 244 ASP A C 1
ATOM 1636 O O . ASP A 1 243 ? -0.840 64.934 60.197 1.00 50.03 244 ASP A O 1
ATOM 1641 N N . GLU A 1 244 ? -0.197 63.641 61.919 1.00 48.46 245 GLU A N 1
ATOM 1642 C CA . GLU A 1 244 ? -0.463 64.616 62.951 1.00 50.39 245 GLU A CA 1
ATOM 1643 C C . GLU A 1 244 ? 0.443 65.849 62.913 1.00 49.36 245 GLU A C 1
ATOM 1644 O O . GLU A 1 244 ? 0.006 66.960 63.228 1.00 52.20 245 GLU A O 1
ATOM 1650 N N . TRP A 1 245 ? 1.710 65.646 62.511 1.00 44.13 246 TRP A N 1
ATOM 1651 C CA . TRP A 1 245 ? 2.745 66.724 62.542 1.00 40.00 246 TRP A CA 1
ATOM 1652 C C . TRP A 1 245 ? 3.476 67.004 61.233 1.00 38.08 246 TRP A C 1
ATOM 1653 O O . TRP A 1 245 ? 3.842 66.083 60.515 1.00 37.90 246 TRP A O 1
ATOM 1664 N N . HIS A 1 246 ? 3.704 68.278 60.930 1.00 35.98 247 HIS A N 1
ATOM 1665 C CA . HIS A 1 246 ? 4.432 68.665 59.715 1.00 37.57 247 HIS A CA 1
ATOM 1666 C C . HIS A 1 246 ? 5.743 69.320 60.083 1.00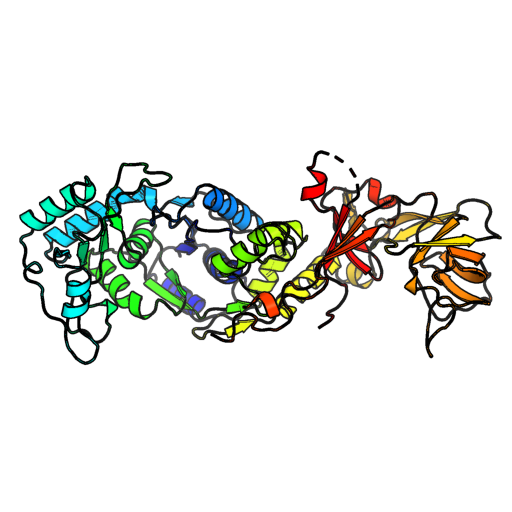 37.21 247 HIS A C 1
ATOM 1667 O O . HIS A 1 246 ? 6.555 69.652 59.229 1.00 34.96 247 HIS A O 1
ATOM 1674 N N . ILE A 1 247 ? 5.943 69.486 61.383 1.00 38.37 248 ILE A N 1
ATOM 1675 C CA . ILE A 1 247 ? 7.184 70.042 61.885 1.00 37.46 248 ILE A CA 1
ATOM 1676 C C . ILE A 1 247 ? 7.697 69.023 62.886 1.00 37.06 248 ILE A C 1
ATOM 1677 O O . ILE A 1 247 ? 6.921 68.413 63.628 1.00 37.50 248 ILE A O 1
ATOM 1682 N N . TYR A 1 248 ? 9.004 68.803 62.866 1.00 35.59 249 TYR A N 1
ATOM 1683 C CA . TYR A 1 248 ? 9.621 67.870 63.782 1.00 32.31 249 TYR A CA 1
ATOM 1684 C C . TYR A 1 248 ? 10.806 68.573 64.421 1.00 32.64 249 TYR A C 1
ATOM 1685 O O . TYR A 1 248 ? 11.563 69.283 63.757 1.00 35.11 249 TYR A O 1
ATOM 1694 N N . PRO A 1 249 ? 10.975 68.387 65.726 1.00 31.06 250 PRO A N 1
ATOM 1695 C CA . PRO A 1 249 ? 12.058 69.009 66.489 1.00 30.57 250 PRO A CA 1
ATOM 1696 C C . PRO A 1 249 ? 13.447 68.523 66.130 1.00 30.34 250 PRO A C 1
ATOM 1697 O O . PRO A 1 249 ? 13.670 67.328 66.029 1.00 33.83 250 PRO A O 1
ATOM 1701 N N . ALA A 1 250 ? 14.375 69.452 65.943 1.00 29.09 251 ALA A N 1
ATOM 1702 C CA . ALA A 1 250 ? 15.762 69.105 65.666 1.00 30.20 251 ALA A CA 1
ATOM 1703 C C . ALA A 1 250 ? 16.320 68.496 66.955 1.00 29.19 251 ALA A C 1
ATOM 1704 O O . ALA A 1 250 ? 15.797 68.721 68.050 1.00 28.46 251 ALA A O 1
ATOM 1706 N N . TYR A 1 251 ? 17.388 67.731 66.822 1.00 31.38 252 TYR A N 1
ATOM 1707 C CA . TYR A 1 251 ? 18.005 67.087 67.965 1.00 33.57 252 TYR A CA 1
ATOM 1708 C C . TYR A 1 251 ? 18.318 68.053 69.103 1.00 33.23 252 TYR A C 1
ATOM 1709 O O . TYR A 1 251 ? 17.967 67.787 70.242 1.00 32.53 252 TYR A O 1
ATOM 1718 N N . ASP A 1 252 ? 18.942 69.186 68.807 1.00 34.03 253 ASP A N 1
ATOM 1719 C CA . ASP A 1 252 ? 19.288 70.106 69.889 1.00 35.48 253 ASP A CA 1
ATOM 1720 C C . ASP A 1 252 ? 18.116 70.664 70.667 1.00 35.99 253 ASP A C 1
ATOM 1721 O O . ASP A 1 252 ? 18.302 71.199 71.753 1.00 32.78 253 ASP A O 1
ATOM 1726 N N . PHE A 1 253 ? 16.908 70.529 70.131 1.00 35.28 254 PHE A N 1
ATOM 1727 C CA . PHE A 1 253 ? 15.742 71.042 70.830 1.00 34.49 254 PHE A CA 1
ATOM 1728 C C . PHE A 1 253 ? 15.064 69.942 71.651 1.00 35.25 254 PHE A C 1
ATOM 1729 O O . PHE A 1 253 ? 14.858 70.107 72.852 1.00 35.03 254 PHE A O 1
ATOM 1737 N N . GLU A 1 254 ? 14.765 68.808 71.021 1.00 32.68 255 GLU A N 1
ATOM 1738 C CA . GLU A 1 254 ? 14.083 67.707 71.701 1.00 33.96 255 GLU A CA 1
ATOM 1739 C C . GLU A 1 254 ? 14.878 66.949 72.748 1.00 33.22 255 GLU A C 1
ATOM 1740 O O . GLU A 1 254 ? 14.321 66.518 73.762 1.00 30.38 255 GLU A O 1
ATOM 1746 N N . HIS A 1 255 ? 16.172 66.779 72.508 1.00 33.69 256 HIS A N 1
ATOM 1747 C CA . HIS A 1 255 ? 17.026 66.026 73.430 1.00 34.41 256 HIS A CA 1
ATOM 1748 C C . HIS A 1 255 ? 17.052 66.628 74.843 1.00 32.19 256 HIS A C 1
ATOM 1749 O O . HIS A 1 255 ? 16.765 65.947 75.828 1.00 33.25 256 HIS A O 1
ATOM 1756 N N . PRO A 1 256 ? 17.385 67.915 74.966 1.00 31.31 257 PRO A N 1
ATOM 1757 C CA . PRO A 1 256 ? 17.412 68.510 76.309 1.00 31.74 257 PRO A CA 1
ATOM 1758 C C . PRO A 1 256 ? 16.021 68.541 76.954 1.00 33.54 257 PRO A C 1
ATOM 1759 O O . PRO A 1 256 ? 15.869 68.305 78.161 1.00 32.26 257 PRO A O 1
ATOM 1763 N N . LEU A 1 257 ? 15.003 68.825 76.150 1.00 31.13 258 LEU A N 1
ATOM 1764 C CA . LEU A 1 257 ? 13.642 68.868 76.668 1.00 32.16 258 LEU A CA 1
ATOM 1765 C C . LEU A 1 257 ? 13.208 67.509 77.170 1.00 30.29 258 LEU A C 1
ATOM 1766 O O . LEU A 1 257 ? 12.643 67.392 78.265 1.00 35.43 258 LEU A O 1
ATOM 1771 N N . GLN A 1 258 ? 13.476 66.474 76.379 1.00 30.25 259 GLN A N 1
ATOM 1772 C CA . GLN A 1 258 ? 13.086 65.129 76.767 1.00 29.66 259 GLN A CA 1
ATOM 1773 C C . GLN A 1 258 ? 13.798 64.801 78.068 1.00 30.78 259 GLN A C 1
ATOM 1774 O O . GLN A 1 258 ? 13.178 64.272 78.991 1.00 31.73 259 GLN A O 1
ATOM 1780 N N . ASP A 1 259 ? 15.094 65.108 78.151 1.00 29.16 260 ASP A N 1
ATOM 1781 C CA . ASP A 1 259 ? 15.822 64.851 79.395 1.00 31.74 260 ASP A CA 1
ATOM 1782 C C . ASP A 1 259 ? 15.088 65.536 80.553 1.00 32.46 260 ASP A C 1
ATOM 1783 O O . ASP A 1 259 ? 14.828 64.923 81.587 1.00 34.21 260 ASP A O 1
ATOM 1788 N N . ALA A 1 260 ? 14.746 66.806 80.355 1.00 31.88 261 ALA A N 1
ATOM 1789 C CA . ALA A 1 260 ? 14.082 67.605 81.381 1.00 35.78 261 ALA A CA 1
ATOM 1790 C C . ALA A 1 260 ? 12.715 67.057 81.761 1.00 37.27 261 ALA A C 1
ATOM 1791 O O . ALA A 1 260 ? 12.381 66.966 82.945 1.00 35.72 261 ALA A O 1
ATOM 1793 N N . ILE A 1 261 ? 11.929 66.697 80.751 1.00 39.75 262 ILE A N 1
ATOM 1794 C CA . ILE A 1 261 ? 10.596 66.144 80.980 1.00 39.31 262 ILE A CA 1
ATOM 1795 C C . ILE A 1 261 ? 10.661 64.818 81.740 1.00 40.18 262 ILE A C 1
ATOM 1796 O O . ILE A 1 261 ? 9.798 64.532 82.568 1.00 43.81 262 ILE A O 1
ATOM 1801 N N . GLU A 1 262 ? 11.678 64.008 81.461 1.00 38.60 263 GLU A N 1
ATOM 1802 C CA . GLU A 1 262 ? 11.816 62.710 82.127 1.00 39.02 263 GLU A CA 1
ATOM 1803 C C . GLU A 1 262 ? 12.393 62.777 83.539 1.00 37.51 263 GLU A C 1
ATOM 1804 O O . GLU A 1 262 ? 12.305 61.810 84.290 1.00 40.16 263 GLU A O 1
ATOM 1810 N N . GLY A 1 263 ? 12.971 63.911 83.906 1.00 35.79 264 GLY A N 1
ATOM 1811 C CA . GLY A 1 263 ? 13.556 64.008 85.228 1.00 36.91 264 GLY A CA 1
ATOM 1812 C C . GLY A 1 263 ? 14.990 63.501 85.245 1.00 37.23 264 GLY A C 1
ATOM 1813 O O . GLY A 1 263 ? 15.540 63.225 86.303 1.00 39.26 264 GLY A O 1
ATOM 1814 N N . VAL A 1 264 ? 15.595 63.357 84.069 1.00 35.07 265 VAL A N 1
ATOM 1815 C CA . VAL A 1 264 ? 16.978 62.901 83.989 1.00 34.73 265 VAL A CA 1
ATOM 1816 C C . VAL A 1 264 ? 17.857 63.867 84.803 1.00 31.28 265 VAL A C 1
ATOM 1817 O O . VAL A 1 264 ? 17.655 65.078 84.762 1.00 30.92 265 VAL A O 1
ATOM 1821 N N . THR A 1 265 ? 18.809 63.346 85.565 1.00 29.65 266 THR A N 1
ATOM 1822 C CA . THR A 1 265 ? 19.686 64.247 86.317 1.00 30.65 266 THR A CA 1
ATOM 1823 C C . THR A 1 265 ? 21.054 64.304 85.637 1.00 30.08 266 THR A C 1
ATOM 1824 O O . THR A 1 265 ? 21.616 65.375 85.466 1.00 32.62 266 THR A O 1
ATOM 1828 N N . HIS A 1 266 ? 21.584 63.157 85.235 1.00 29.23 267 HIS A N 1
ATOM 1829 C CA . HIS A 1 266 ? 22.877 63.149 84.546 1.00 31.93 267 HIS A CA 1
ATOM 1830 C C . HIS A 1 266 ? 22.712 62.574 83.150 1.00 31.25 267 HIS A C 1
ATOM 1831 O O . HIS A 1 266 ? 22.512 61.371 82.965 1.00 31.92 267 HIS A O 1
ATOM 1838 N N . SER A 1 267 ? 22.776 63.467 82.170 1.00 32.14 268 SER A N 1
ATOM 1839 C CA . SER A 1 267 ? 22.617 63.107 80.777 1.00 31.58 268 SER A CA 1
ATOM 1840 C C . SER A 1 267 ? 24.001 62.806 80.218 1.00 31.42 268 SER A C 1
ATOM 1841 O O . SER A 1 267 ? 24.861 63.675 80.193 1.00 31.72 268 SER A O 1
ATOM 1844 N N . MET A 1 268 ? 24.207 61.572 79.763 1.00 33.02 269 MET A N 1
ATOM 1845 C CA . MET A 1 268 ? 25.507 61.171 79.237 1.00 35.39 269 MET A CA 1
ATOM 1846 C C . MET A 1 268 ? 25.508 60.951 77.736 1.00 34.28 269 MET A C 1
ATOM 1847 O O . MET A 1 268 ? 24.680 60.213 77.216 1.00 34.46 269 MET A O 1
ATOM 1852 N N . CYS A 1 269 ? 26.441 61.596 77.042 1.00 34.02 270 CYS A N 1
ATOM 1853 C CA . CYS A 1 269 ? 26.560 61.455 75.592 1.00 38.22 270 CYS A CA 1
ATOM 1854 C C . CYS A 1 269 ? 28.034 61.436 75.197 1.00 38.57 270 CYS A C 1
ATOM 1855 O O . CYS A 1 269 ? 28.912 61.562 76.052 1.00 41.45 270 CYS A O 1
ATOM 1858 N N . SER A 1 270 ? 28.311 61.289 73.905 1.00 38.97 271 SER A N 1
ATOM 1859 C CA . SER A 1 270 ? 29.694 61.230 73.448 1.00 40.67 271 SER A CA 1
ATOM 1860 C C . SER A 1 270 ? 30.285 62.618 73.221 1.00 38.61 271 SER A C 1
ATOM 1861 O O . SER A 1 270 ? 29.554 63.617 73.150 1.00 34.48 271 SER A O 1
ATOM 1864 N N . LEU A 1 271 ? 31.612 62.662 73.101 1.00 38.37 272 LEU A N 1
ATOM 1865 C CA . LEU A 1 271 ? 32.354 63.905 72.898 1.00 39.61 272 LEU A CA 1
ATOM 1866 C C . LEU A 1 271 ? 31.888 64.760 71.736 1.00 42.12 272 LEU A C 1
ATOM 1867 O O . LEU A 1 271 ? 32.026 65.982 71.769 1.00 45.94 272 LEU A O 1
ATOM 1872 N N . GLU A 1 272 ? 31.352 64.132 70.700 1.00 42.94 273 GLU A N 1
ATOM 1873 C CA . GLU A 1 272 ? 30.894 64.892 69.547 1.00 46.16 273 GLU A CA 1
ATOM 1874 C C . GLU A 1 272 ? 29.874 65.975 69.918 1.00 43.89 273 GLU A C 1
ATOM 1875 O O . GLU A 1 272 ? 29.674 66.915 69.145 1.00 42.65 273 GLU A O 1
ATOM 1881 N N . PHE A 1 273 ? 29.227 65.860 71.080 1.00 40.64 274 PHE A N 1
ATOM 1882 C CA . PHE A 1 273 ? 28.222 66.854 71.460 1.00 37.21 274 PHE A CA 1
ATOM 1883 C C . PHE A 1 273 ? 28.667 67.889 72.493 1.00 41.02 274 PHE A C 1
ATOM 1884 O O . PHE A 1 273 ? 27.826 68.492 73.190 1.00 37.97 274 PHE A O 1
ATOM 1892 N N . VAL A 1 274 ? 29.982 68.099 72.595 1.00 38.55 275 VAL A N 1
ATOM 1893 C CA . VAL A 1 274 ? 30.520 69.083 73.531 1.00 36.52 275 VAL A CA 1
ATOM 1894 C C . VAL A 1 274 ? 29.928 70.462 73.259 1.00 35.56 275 VAL A C 1
ATOM 1895 O O . VAL A 1 274 ? 29.273 71.054 74.122 1.00 38.15 275 VAL A O 1
ATOM 1899 N N . ASP A 1 275 ? 30.158 70.977 72.061 1.00 36.12 276 ASP A N 1
ATOM 1900 C CA . ASP A 1 275 ? 29.631 72.284 71.691 1.00 40.13 276 ASP A CA 1
ATOM 1901 C C . ASP A 1 275 ? 28.108 72.400 71.831 1.00 39.66 276 ASP A C 1
ATOM 1902 O O . ASP A 1 275 ? 27.588 73.487 72.069 1.00 37.93 276 ASP A O 1
ATOM 1907 N N . ASN A 1 276 ? 27.397 71.290 71.673 1.00 37.54 277 ASN A N 1
ATOM 1908 C CA . ASN A 1 276 ? 25.940 71.310 71.781 1.00 39.40 277 ASN A CA 1
ATOM 1909 C C . ASN A 1 276 ? 25.500 71.641 73.202 1.00 38.25 277 ASN A C 1
ATOM 1910 O O . ASN A 1 276 ? 24.365 72.074 73.422 1.00 36.56 277 ASN A O 1
ATOM 1915 N N . ARG A 1 277 ? 26.402 71.445 74.164 1.00 35.68 278 ARG A N 1
ATOM 1916 C CA . ARG A 1 277 ? 26.067 71.690 75.560 1.00 35.63 278 ARG A CA 1
ATOM 1917 C C . ARG A 1 277 ? 25.670 73.146 75.852 1.00 34.78 278 ARG A C 1
ATOM 1918 O O . ARG A 1 277 ? 24.933 73.418 76.801 1.00 33.33 278 ARG A O 1
ATOM 1926 N N . ALA A 1 278 ? 26.137 74.080 75.035 1.00 35.24 279 ALA A N 1
ATOM 1927 C CA . ALA A 1 278 ? 25.786 75.479 75.263 1.00 36.28 279 ALA A CA 1
ATOM 1928 C C . ALA A 1 278 ? 24.282 75.682 75.028 1.00 37.04 279 ALA A C 1
ATOM 1929 O O . ALA A 1 278 ? 23.630 76.433 75.757 1.00 39.57 279 ALA A O 1
ATOM 1931 N N . ILE A 1 279 ? 23.740 75.006 74.018 1.00 35.28 280 ILE A N 1
ATOM 1932 C CA . ILE A 1 279 ? 22.317 75.099 73.678 1.00 33.66 280 ILE A CA 1
ATOM 1933 C C . ILE A 1 279 ? 21.512 74.356 74.734 1.00 35.16 280 ILE A C 1
ATOM 1934 O O . ILE A 1 279 ? 20.433 74.799 75.163 1.00 32.74 280 ILE A O 1
ATOM 1939 N N . TYR A 1 280 ? 22.052 73.213 75.145 1.00 33.67 281 TYR A N 1
ATOM 1940 C CA . TYR A 1 280 ? 21.423 72.390 76.169 1.00 33.06 281 TYR A CA 1
ATOM 1941 C C . TYR A 1 280 ? 21.264 73.266 77.424 1.00 35.28 281 TYR A C 1
ATOM 1942 O O . TYR A 1 280 ? 20.179 73.331 78.023 1.00 37.34 281 TYR A O 1
ATOM 1951 N N . ASP A 1 281 ? 22.336 73.952 77.815 1.00 32.18 282 ASP A N 1
ATOM 1952 C CA . ASP A 1 281 ? 22.263 74.829 78.979 1.00 33.81 282 ASP A CA 1
ATOM 1953 C C . ASP A 1 281 ? 21.353 76.033 78.715 1.00 31.42 282 ASP A C 1
ATOM 1954 O O . ASP A 1 281 ? 20.517 76.379 79.540 1.00 28.42 282 ASP A O 1
ATOM 1959 N N . TRP A 1 282 ? 21.502 76.669 77.561 1.00 32.31 283 TRP A N 1
ATOM 1960 C CA . TRP A 1 282 ? 20.649 77.813 77.253 1.00 32.30 283 TRP A CA 1
ATOM 1961 C C . TRP A 1 282 ? 19.159 77.452 77.388 1.00 33.35 283 TRP A C 1
ATOM 1962 O O . TRP A 1 282 ? 18.380 78.209 77.958 1.00 32.95 283 TRP A O 1
ATOM 1973 N N . LEU A 1 283 ? 18.773 76.287 76.879 1.00 34.03 284 LEU A N 1
ATOM 1974 C CA . LEU A 1 283 ? 17.381 75.856 76.936 1.00 36.56 284 LEU A CA 1
ATOM 1975 C C . LEU A 1 283 ? 16.895 75.584 78.348 1.00 37.98 284 LEU A C 1
ATOM 1976 O O . LEU A 1 283 ? 15.800 76.019 78.721 1.00 36.15 284 LEU A O 1
ATOM 1981 N N . MET A 1 284 ? 17.697 74.868 79.135 1.00 38.22 285 MET A N 1
ATOM 1982 C CA . MET A 1 284 ? 17.319 74.568 80.517 1.00 38.20 285 MET A CA 1
ATOM 1983 C C . MET A 1 284 ? 17.089 75.866 81.282 1.00 39.17 285 MET A C 1
ATOM 1984 O O . MET A 1 284 ? 16.216 75.944 82.149 1.00 40.01 285 MET A O 1
ATOM 1989 N N . GLU A 1 285 ? 17.871 76.887 80.953 1.00 39.08 286 GLU A N 1
ATOM 1990 C CA . GLU A 1 285 ? 17.742 78.173 81.624 1.00 42.39 286 GLU A CA 1
ATOM 1991 C C . GLU A 1 285 ? 16.559 78.995 81.122 1.00 41.69 286 GLU A C 1
ATOM 1992 O O . GLU A 1 285 ? 15.708 79.393 81.912 1.00 40.75 286 GLU A O 1
ATOM 1998 N N . LYS A 1 286 ? 16.476 79.224 79.816 1.00 40.42 287 LYS A N 1
ATOM 1999 C CA . LYS A 1 286 ? 15.369 80.012 79.300 1.00 40.10 287 LYS A CA 1
ATOM 2000 C C . LYS A 1 286 ? 14.031 79.430 79.684 1.00 40.24 287 LYS A C 1
ATOM 2001 O O . LYS A 1 286 ? 13.067 80.171 79.819 1.00 40.97 287 LYS A O 1
ATOM 2007 N N . LEU A 1 287 ? 13.965 78.113 79.872 1.00 39.50 288 LEU A N 1
ATOM 2008 C CA . LEU A 1 287 ? 12.706 77.472 80.238 1.00 39.63 288 LEU A CA 1
ATOM 2009 C C . LEU A 1 287 ? 12.538 77.227 81.745 1.00 39.84 288 LEU A C 1
ATOM 2010 O O . LEU A 1 287 ? 11.568 76.609 82.180 1.00 37.35 288 LEU A O 1
ATOM 2015 N N . ASN A 1 288 ? 13.504 77.703 82.525 1.00 43.52 289 ASN A N 1
ATOM 2016 C CA . ASN A 1 288 ? 13.478 77.609 83.989 1.00 47.66 289 ASN A CA 1
ATOM 2017 C C . ASN A 1 288 ? 13.285 76.253 84.661 1.00 49.24 289 ASN A C 1
ATOM 2018 O O . ASN A 1 288 ? 12.632 76.162 85.704 1.00 52.23 289 ASN A O 1
ATOM 2023 N N . PHE A 1 289 ? 13.846 75.198 84.090 1.00 50.04 290 PHE A N 1
ATOM 2024 C CA . PHE A 1 289 ? 13.712 73.893 84.715 1.00 49.64 290 PHE A CA 1
ATOM 2025 C C . PHE A 1 289 ? 14.527 73.849 86.014 1.00 52.26 290 PHE A C 1
ATOM 2026 O O . PHE A 1 289 ? 15.729 74.140 86.032 1.00 51.91 290 PHE A O 1
ATOM 2034 N N . ASP A 1 290 ? 13.858 73.495 87.102 1.00 54.36 291 ASP A N 1
ATOM 2035 C CA . ASP A 1 290 ? 14.502 73.354 88.406 1.00 56.61 291 ASP A CA 1
ATOM 2036 C C . ASP A 1 290 ? 13.678 72.309 89.132 1.00 56.88 291 ASP A C 1
ATOM 2037 O O . ASP A 1 290 ? 12.503 72.533 89.416 1.00 58.43 291 ASP A O 1
ATOM 2042 N N . PRO A 1 291 ? 14.270 71.141 89.419 1.00 55.93 292 PRO A N 1
ATOM 2043 C CA . PRO A 1 291 ? 15.651 70.751 89.100 1.00 54.83 292 PRO A CA 1
ATOM 2044 C C . PRO A 1 291 ? 15.878 70.633 87.583 1.00 53.16 292 PRO A C 1
ATOM 2045 O O . PRO A 1 291 ? 14.917 70.486 86.823 1.00 54.00 292 PRO A O 1
ATOM 2049 N N . ARG A 1 292 ? 17.137 70.695 87.146 1.00 48.41 293 ARG A N 1
ATOM 2050 C CA . ARG A 1 292 ? 17.459 70.583 85.723 1.00 44.73 293 ARG A CA 1
ATOM 2051 C C . ARG A 1 292 ? 18.563 69.576 85.464 1.00 42.09 293 ARG A C 1
ATOM 2052 O O . ARG A 1 292 ? 19.478 69.426 86.260 1.00 41.87 293 ARG A O 1
ATOM 2060 N N . PRO A 1 293 ? 18.493 68.871 84.332 1.00 40.37 294 PRO A N 1
ATOM 2061 C CA . PRO A 1 293 ? 19.547 67.898 84.049 1.00 37.59 294 PRO A CA 1
ATOM 2062 C C . PRO A 1 293 ? 20.823 68.604 83.588 1.00 35.75 294 PRO A C 1
ATOM 2063 O O . PRO A 1 293 ? 20.793 69.774 83.225 1.00 33.24 294 PRO A O 1
ATOM 2067 N N . HIS A 1 294 ? 21.946 67.893 83.632 1.00 35.86 295 HIS A N 1
ATOM 2068 C CA . HIS A 1 294 ? 23.221 68.431 83.166 1.00 32.22 295 HIS A CA 1
ATOM 2069 C C . HIS A 1 294 ? 23.822 67.374 82.249 1.00 30.46 295 HIS A C 1
ATOM 2070 O O . HIS A 1 294 ? 23.644 66.178 82.464 1.00 29.45 295 HIS A O 1
ATOM 2077 N N . GLN A 1 295 ? 24.528 67.822 81.226 1.00 28.63 296 GLN A N 1
ATOM 2078 C CA . GLN A 1 295 ? 25.135 66.917 80.278 1.00 31.77 296 GLN A CA 1
ATOM 2079 C C . GLN A 1 295 ? 26.631 66.713 80.526 1.00 30.78 296 GLN A C 1
ATOM 2080 O O . GLN A 1 295 ? 27.369 67.668 80.752 1.00 28.49 296 GLN A O 1
ATOM 2086 N N . TYR A 1 296 ? 27.050 65.455 80.475 1.00 27.49 297 TYR A N 1
ATOM 2087 C CA . TYR A 1 296 ? 28.446 65.067 80.633 1.00 32.38 297 TYR A CA 1
ATOM 2088 C C . TYR A 1 296 ? 28.839 64.161 79.464 1.00 33.11 297 TYR A C 1
ATOM 2089 O O . TYR A 1 296 ? 28.172 63.163 79.197 1.00 34.99 297 TYR A O 1
ATOM 2098 N N . GLU A 1 297 ? 29.915 64.506 78.763 1.00 33.58 298 GLU A N 1
ATOM 2099 C CA . GLU A 1 297 ? 30.391 63.777 77.612 1.00 35.32 298 GLU A CA 1
ATOM 2100 C C . GLU A 1 297 ? 31.599 62.878 77.890 1.00 35.88 298 GLU A C 1
ATOM 2101 O O . GLU A 1 297 ? 32.570 63.319 78.506 1.00 40.12 298 GLU A O 1
ATOM 2107 N N . PHE A 1 298 ? 31.540 61.628 77.426 1.00 36.41 299 PHE A N 1
ATOM 2108 C CA . PHE A 1 298 ? 32.638 60.680 77.596 1.00 36.82 299 PHE A CA 1
ATOM 2109 C C . PHE A 1 298 ? 33.161 60.245 76.224 1.00 37.59 299 PHE A C 1
ATOM 2110 O O . PHE A 1 298 ? 32.417 60.229 75.247 1.00 37.88 299 PHE A O 1
ATOM 2118 N N . GLY A 1 299 ? 34.441 59.889 76.156 1.00 37.17 300 GLY A N 1
ATOM 2119 C CA . GLY A 1 299 ? 35.029 59.486 74.890 1.00 38.14 300 GLY A CA 1
ATOM 2120 C C . GLY A 1 299 ? 34.430 58.237 74.258 1.00 38.94 300 GLY A C 1
ATOM 2121 O O . GLY A 1 299 ? 33.970 57.330 74.950 1.00 35.46 300 GLY A O 1
ATOM 2122 N N . ARG A 1 300 ? 34.441 58.191 72.930 1.00 41.28 301 ARG A N 1
ATOM 2123 C CA . ARG A 1 300 ? 33.894 57.047 72.200 1.00 45.80 301 ARG A CA 1
ATOM 2124 C C . ARG A 1 300 ? 34.822 55.858 72.388 1.00 42.65 301 ARG A C 1
ATOM 2125 O O . ARG A 1 300 ? 36.006 56.017 72.679 1.00 40.91 301 ARG A O 1
ATOM 2133 N N . ARG A 1 301 ? 34.269 54.665 72.240 1.00 41.26 302 ARG A N 1
ATOM 2134 C CA . ARG A 1 301 ? 35.036 53.452 72.414 1.00 38.85 302 ARG A CA 1
ATOM 2135 C C . ARG A 1 301 ? 34.745 52.490 71.260 1.00 40.32 302 ARG A C 1
ATOM 2136 O O . ARG A 1 301 ? 34.068 51.480 71.427 1.00 41.13 302 ARG A O 1
ATOM 2144 N N . GLY A 1 302 ? 35.266 52.815 70.084 1.00 40.89 303 GLY A N 1
ATOM 2145 C CA . GLY A 1 302 ? 35.059 51.960 68.928 1.00 44.20 303 GLY A CA 1
ATOM 2146 C C . GLY A 1 302 ? 35.786 50.626 69.005 1.00 43.72 303 GLY A C 1
ATOM 2147 O O . GLY A 1 302 ? 36.955 50.553 69.394 1.00 43.69 303 GLY A O 1
ATOM 2148 N N . LEU A 1 303 ? 35.086 49.565 68.619 1.00 43.66 304 LEU A N 1
ATOM 2149 C CA . LEU A 1 303 ? 35.645 48.224 68.628 1.00 43.11 304 LEU A CA 1
ATOM 2150 C C . LEU A 1 303 ? 36.413 48.012 67.322 1.00 41.45 304 LEU A C 1
ATOM 2151 O O . LEU A 1 303 ? 35.912 48.359 66.256 1.00 43.07 304 LEU A O 1
ATOM 2156 N N . GLU A 1 304 ? 37.620 47.452 67.398 1.00 38.52 305 GLU A N 1
ATOM 2157 C CA . GLU A 1 304 ? 38.428 47.216 66.196 1.00 37.77 305 GLU A CA 1
ATOM 2158 C C . GLU A 1 304 ? 37.909 46.061 65.329 1.00 34.78 305 GLU A C 1
ATOM 2159 O O . GLU A 1 304 ? 37.133 45.219 65.792 1.00 33.17 305 GLU A O 1
ATOM 2165 N N . TYR A 1 305 ? 38.369 46.022 64.079 1.00 33.82 306 TYR A N 1
ATOM 2166 C CA . TYR A 1 305 ? 37.968 44.995 63.124 1.00 34.23 306 TYR A CA 1
ATOM 2167 C C . TYR A 1 305 ? 36.454 44.984 62.946 1.00 33.31 306 TYR A C 1
ATOM 2168 O O . TYR A 1 305 ? 35.903 44.064 62.372 1.00 37.32 306 TYR A O 1
ATOM 2177 N N . THR A 1 306 ? 35.789 46.024 63.411 1.00 33.12 307 THR A N 1
ATOM 2178 C CA . THR A 1 306 ? 34.343 46.060 63.358 1.00 35.85 307 THR A CA 1
ATOM 2179 C C . THR A 1 306 ? 33.775 47.322 62.709 1.00 35.67 307 THR A C 1
ATOM 2180 O O . THR A 1 306 ? 34.261 48.422 62.935 1.00 39.26 307 THR A O 1
ATOM 2184 N N . ILE A 1 307 ? 32.758 47.154 61.875 1.00 35.35 308 ILE A N 1
ATOM 2185 C CA . ILE A 1 307 ? 32.105 48.288 61.252 1.00 35.82 308 ILE A CA 1
ATOM 2186 C C . ILE A 1 307 ? 30.655 48.242 61.710 1.00 38.83 308 ILE A C 1
ATOM 2187 O O . ILE A 1 307 ? 30.004 47.191 61.618 1.00 36.99 308 ILE A O 1
ATOM 2192 N N . THR A 1 308 ? 30.152 49.365 62.220 1.00 39.59 309 THR A N 1
ATOM 2193 C CA . THR A 1 308 ? 28.769 49.424 62.693 1.00 40.68 309 THR A CA 1
ATOM 2194 C C . THR A 1 308 ? 27.917 50.398 61.887 1.00 42.17 309 THR A C 1
ATOM 2195 O O . THR A 1 308 ? 26.711 50.504 62.111 1.00 41.75 309 THR A O 1
ATOM 2199 N N . SER A 1 309 ? 28.553 51.110 60.961 1.00 40.12 310 SER A N 1
ATOM 2200 C CA . SER A 1 309 ? 27.856 52.053 60.088 1.00 41.05 310 SER A CA 1
ATOM 2201 C C . SER A 1 309 ? 26.701 51.315 59.387 1.00 40.54 310 SER A C 1
ATOM 2202 O O . SER A 1 309 ? 26.906 50.273 58.757 1.00 37.89 310 SER A O 1
ATOM 2205 N N . LYS A 1 310 ? 25.491 51.852 59.487 1.00 38.34 311 LYS A N 1
ATOM 2206 C CA . LYS A 1 310 ? 24.354 51.179 58.888 1.00 41.01 311 LYS A CA 1
ATOM 2207 C C . LYS A 1 310 ? 24.388 51.032 57.375 1.00 41.01 311 LYS A C 1
ATOM 2208 O O . LYS A 1 310 ? 24.123 49.953 56.846 1.00 40.85 311 LYS A O 1
ATOM 2214 N N . ARG A 1 311 ? 24.708 52.105 56.669 1.00 42.64 312 ARG A N 1
ATOM 2215 C CA . ARG A 1 311 ? 24.736 52.038 55.215 1.00 44.23 312 ARG A CA 1
ATOM 2216 C C . ARG A 1 311 ? 25.750 51.006 54.724 1.00 42.17 312 ARG A C 1
ATOM 2217 O O . ARG A 1 311 ? 25.504 50.321 53.733 1.00 43.10 312 ARG A O 1
ATOM 2225 N N . LYS A 1 312 ? 26.881 50.873 55.414 1.00 40.01 313 LYS A N 1
ATOM 2226 C CA . LYS A 1 312 ? 27.882 49.899 54.977 1.00 37.87 313 LYS A CA 1
ATOM 2227 C C . LYS A 1 312 ? 27.445 48.471 55.281 1.00 37.22 313 LYS A C 1
ATOM 2228 O O . LYS A 1 312 ? 27.659 47.569 54.472 1.00 35.72 313 LYS A O 1
ATOM 2234 N N . LEU A 1 313 ? 26.822 48.258 56.438 1.00 36.35 314 LEU A N 1
ATOM 2235 C CA . LEU A 1 313 ? 26.365 46.914 56.782 1.00 37.20 314 LEU A CA 1
ATOM 2236 C C . LEU A 1 313 ? 25.225 46.511 55.842 1.00 37.47 314 LEU A C 1
ATOM 2237 O O . LEU A 1 313 ? 25.081 45.331 55.509 1.00 37.37 314 LEU A O 1
ATOM 2242 N N . ARG A 1 314 ? 24.428 47.486 55.397 1.00 36.35 315 ARG A N 1
ATOM 2243 C CA . ARG A 1 314 ? 23.319 47.183 54.492 1.00 37.87 315 ARG A CA 1
ATOM 2244 C C . ARG A 1 314 ? 23.874 46.677 53.173 1.00 37.03 315 ARG A C 1
ATOM 2245 O O . ARG A 1 314 ? 23.333 45.736 52.591 1.00 38.47 315 ARG A O 1
ATOM 2253 N N . GLU A 1 315 ? 24.962 47.283 52.702 1.00 36.28 316 GLU A N 1
ATOM 2254 C CA . GLU A 1 315 ? 25.566 46.835 51.455 1.00 38.72 316 GLU A CA 1
ATOM 2255 C C . GLU A 1 315 ? 26.008 45.388 51.560 1.00 38.78 316 GLU A C 1
ATOM 2256 O O . GLU A 1 315 ? 25.816 4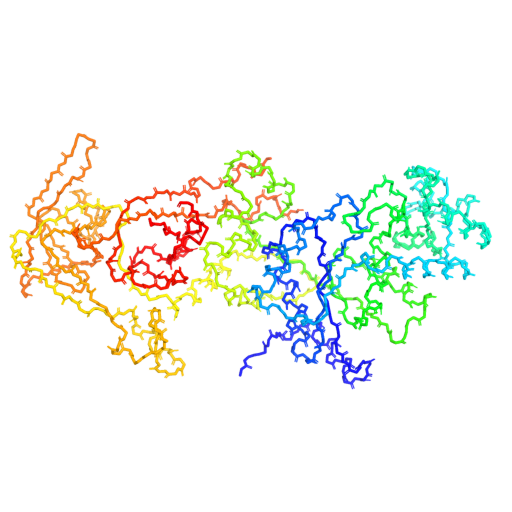4.618 50.616 1.00 41.85 316 GLU A O 1
ATOM 2262 N N . LEU A 1 316 ? 26.587 45.005 52.699 1.00 36.43 317 LEU A N 1
ATOM 2263 C CA . LEU A 1 316 ? 27.034 43.627 52.863 1.00 35.19 317 LEU A CA 1
ATOM 2264 C C . LEU A 1 316 ? 25.838 42.701 52.774 1.00 33.83 317 LEU A C 1
ATOM 2265 O O . LEU A 1 316 ? 25.928 41.626 52.188 1.00 34.30 317 LEU A O 1
ATOM 2270 N N . VAL A 1 317 ? 24.712 43.115 53.349 1.00 35.77 318 VAL A N 1
ATOM 2271 C CA . VAL A 1 317 ? 23.501 42.294 53.290 1.00 33.86 318 VAL A CA 1
ATOM 2272 C C . VAL A 1 317 ? 22.966 42.273 51.855 1.00 36.40 318 VAL A C 1
ATOM 2273 O O . VAL A 1 317 ? 22.634 41.216 51.327 1.00 34.72 318 VAL A O 1
ATOM 2277 N N . GLN A 1 318 ? 22.892 43.445 51.232 1.00 40.09 319 GLN A N 1
ATOM 2278 C CA . GLN A 1 318 ? 22.400 43.561 49.855 1.00 45.23 319 GLN A CA 1
ATOM 2279 C C . GLN A 1 318 ? 23.217 42.719 48.888 1.00 45.35 319 GLN A C 1
ATOM 2280 O O . GLN A 1 318 ? 22.663 42.018 48.041 1.00 46.57 319 GLN A O 1
ATOM 2286 N N . ALA A 1 319 ? 24.539 42.799 49.021 1.00 43.89 320 ALA A N 1
ATOM 2287 C CA . ALA A 1 319 ? 25.454 42.069 48.153 1.00 43.56 320 ALA A CA 1
ATOM 2288 C C . ALA A 1 319 ? 25.569 40.602 48.528 1.00 43.87 320 ALA A C 1
ATOM 2289 O O . ALA A 1 319 ? 26.280 39.844 47.872 1.00 45.65 320 ALA A O 1
ATOM 2291 N N . GLY A 1 320 ? 24.887 40.201 49.593 1.00 43.34 321 GLY A N 1
ATOM 2292 C CA . GLY A 1 320 ? 24.931 38.807 50.002 1.00 42.14 321 GLY A CA 1
ATOM 2293 C C . GLY A 1 320 ? 26.223 38.278 50.606 1.00 41.54 321 GLY A C 1
ATOM 2294 O O . GLY A 1 320 ? 26.417 37.062 50.650 1.00 43.54 321 GLY A O 1
ATOM 2295 N N . ARG A 1 321 ? 27.114 39.156 51.059 1.00 39.03 322 ARG A N 1
ATOM 2296 C CA . ARG A 1 321 ? 28.356 38.699 51.681 1.00 40.84 322 ARG A CA 1
ATOM 2297 C C . ARG A 1 321 ? 28.033 38.150 53.065 1.00 39.69 322 ARG A C 1
ATOM 2298 O O . ARG A 1 321 ? 28.862 37.520 53.723 1.00 40.54 322 ARG A O 1
ATOM 2306 N N . VAL A 1 322 ? 26.802 38.397 53.483 1.00 36.87 323 VAL A N 1
ATOM 2307 C CA . VAL A 1 322 ? 26.299 37.974 54.774 1.00 36.31 323 VAL A CA 1
ATOM 2308 C C . VAL A 1 322 ? 24.871 37.494 54.536 1.00 36.08 323 VAL A C 1
ATOM 2309 O O . VAL A 1 322 ? 24.229 37.951 53.596 1.00 37.10 323 VAL A O 1
ATOM 2313 N N . SER A 1 323 ? 24.368 36.579 55.362 1.00 35.55 324 SER A N 1
ATOM 2314 C CA . SER A 1 323 ? 23.011 36.074 55.152 1.00 36.20 324 SER A CA 1
ATOM 2315 C C . SER A 1 323 ? 21.933 37.075 55.518 1.00 35.49 324 SER A C 1
ATOM 2316 O O . SER A 1 323 ? 20.823 36.998 55.011 1.00 36.64 324 SER A O 1
ATOM 2319 N N . GLY A 1 324 ? 22.259 38.016 56.393 1.00 34.30 325 GLY A N 1
ATOM 2320 C CA . GLY A 1 324 ? 21.274 38.990 56.833 1.00 30.74 325 GLY A CA 1
ATOM 2321 C C . GLY A 1 324 ? 21.792 39.786 58.028 1.00 33.72 325 GLY A C 1
ATOM 2322 O O . GLY A 1 324 ? 22.984 39.752 58.341 1.00 32.87 325 GLY A O 1
ATOM 2323 N N . TRP A 1 325 ? 20.908 40.490 58.721 1.00 29.60 326 TRP A N 1
ATOM 2324 C CA . TRP A 1 325 ? 21.343 41.300 59.837 1.00 31.41 326 TRP A CA 1
ATOM 2325 C C . TRP A 1 325 ? 21.674 40.504 61.087 1.00 31.62 326 TRP A C 1
ATOM 2326 O O . TRP A 1 325 ? 22.270 41.023 62.023 1.00 26.12 326 TRP A O 1
ATOM 2337 N N . ASP A 1 326 ? 21.282 39.243 61.107 1.00 29.54 327 ASP A N 1
ATOM 2338 C CA . ASP A 1 326 ? 21.561 38.432 62.270 1.00 29.99 327 ASP A CA 1
ATOM 2339 C C . ASP A 1 326 ? 22.596 37.361 61.919 1.00 27.50 327 ASP A C 1
ATOM 2340 O O . ASP A 1 326 ? 22.689 36.340 62.587 1.00 27.56 327 ASP A O 1
ATOM 2345 N N . ASP A 1 327 ? 23.359 37.580 60.861 1.00 26.26 328 ASP A N 1
ATOM 2346 C CA . ASP A 1 327 ? 24.388 36.616 60.486 1.00 26.92 328 ASP A CA 1
ATOM 2347 C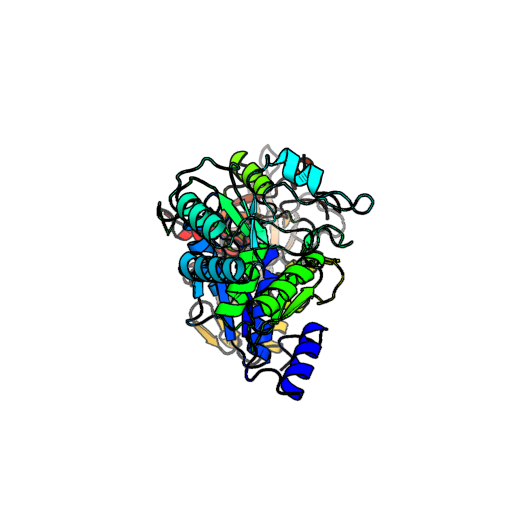 C . ASP A 1 327 ? 25.429 36.700 61.607 1.00 26.92 328 ASP A C 1
ATOM 2348 O O . ASP A 1 327 ? 25.945 37.777 61.900 1.00 28.08 328 ASP A O 1
ATOM 2353 N N . PRO A 1 328 ? 25.757 35.568 62.239 1.00 27.04 329 PRO A N 1
ATOM 2354 C CA . PRO A 1 328 ? 26.736 35.548 63.334 1.00 30.89 329 PRO A CA 1
ATOM 2355 C C . PRO A 1 328 ? 27.976 36.432 63.175 1.00 31.40 329 PRO A C 1
ATOM 2356 O O . PRO A 1 328 ? 28.525 36.889 64.166 1.00 35.54 329 PRO A O 1
ATOM 2360 N N . ARG A 1 329 ? 28.406 36.688 61.943 1.00 30.13 330 ARG A N 1
ATOM 2361 C CA . ARG A 1 329 ? 29.579 37.526 61.714 1.00 29.71 330 ARG A CA 1
ATOM 2362 C C . ARG A 1 329 ? 29.293 39.000 61.869 1.00 29.26 330 ARG A C 1
ATOM 2363 O O . ARG A 1 329 ? 30.218 39.806 61.945 1.00 30.89 330 ARG A O 1
ATOM 2371 N N . MET A 1 330 ? 28.014 39.357 61.913 1.00 30.01 331 MET A N 1
ATOM 2372 C CA . MET A 1 330 ? 27.619 40.755 62.042 1.00 26.64 331 MET A CA 1
ATOM 2373 C C . MET A 1 330 ? 27.732 41.284 63.480 1.00 26.63 331 MET A C 1
ATOM 2374 O O . MET A 1 330 ? 27.594 40.525 64.446 1.00 27.03 331 MET A O 1
ATOM 2379 N N . PRO A 1 331 ? 27.974 42.603 63.633 1.00 24.83 332 PRO A N 1
ATOM 2380 C CA . PRO A 1 331 ? 28.116 43.259 64.934 1.00 25.69 332 PRO A CA 1
ATOM 2381 C C . PRO A 1 331 ? 26.806 43.547 65.674 1.00 28.53 332 PRO A C 1
ATOM 2382 O O . PRO A 1 331 ? 26.834 44.021 66.810 1.00 29.90 332 PRO A O 1
ATOM 2386 N N . THR A 1 332 ? 25.666 43.273 65.055 1.00 24.87 333 THR A N 1
ATOM 2387 C CA . THR A 1 332 ? 24.405 43.531 65.745 1.00 26.91 333 THR A CA 1
ATOM 2388 C C . THR A 1 332 ? 24.273 42.608 66.963 1.00 27.73 333 THR A C 1
ATOM 2389 O O . THR A 1 332 ? 24.859 41.514 66.991 1.00 25.57 333 THR A O 1
ATOM 2393 N N . LEU A 1 333 ? 23.501 43.041 67.966 1.00 27.83 334 LEU A N 1
ATOM 2394 C CA . LEU A 1 333 ? 23.288 42.227 69.163 1.00 28.43 334 LEU A CA 1
ATOM 2395 C C . LEU A 1 333 ? 22.544 40.948 68.774 1.00 30.16 334 LEU A C 1
ATOM 2396 O O . LEU A 1 333 ? 22.781 39.870 69.350 1.00 29.84 334 LEU A O 1
ATOM 2401 N N . ARG A 1 334 ? 21.666 41.068 67.775 1.00 29.78 335 ARG A N 1
ATOM 2402 C CA . ARG A 1 334 ? 20.904 39.934 67.265 1.00 29.98 335 ARG A CA 1
ATOM 2403 C C . ARG A 1 334 ? 21.859 38.866 66.741 1.00 27.39 335 ARG A C 1
ATOM 2404 O O . ARG A 1 334 ? 21.661 37.670 66.955 1.00 25.57 335 ARG A O 1
ATOM 2412 N N . ALA A 1 335 ? 22.879 39.310 66.016 1.00 24.58 336 ALA A N 1
ATOM 2413 C CA . ALA A 1 335 ? 23.873 38.396 65.482 1.00 25.16 336 ALA A CA 1
ATOM 2414 C C . ALA A 1 335 ? 24.664 37.769 66.660 1.00 25.03 336 ALA A C 1
ATOM 2415 O O . ALA A 1 335 ? 24.962 36.566 66.660 1.00 29.17 336 ALA A O 1
ATOM 2417 N N . GLN A 1 336 ? 24.991 38.572 67.665 1.00 24.60 337 GLN A N 1
ATOM 2418 C CA . GLN A 1 336 ? 25.739 38.053 68.820 1.00 27.83 337 GLN A CA 1
ATOM 2419 C C . GLN A 1 336 ? 24.909 37.043 69.598 1.00 27.38 337 GLN A C 1
ATOM 2420 O O . GLN A 1 336 ? 25.442 36.057 70.099 1.00 24.15 337 GLN A O 1
ATOM 2426 N N . ARG A 1 337 ? 23.602 37.293 69.702 1.00 27.65 338 ARG A N 1
ATOM 2427 C CA . ARG A 1 337 ? 22.720 36.376 70.409 1.00 27.49 338 ARG A CA 1
ATOM 2428 C C . ARG A 1 337 ? 22.685 35.060 69.648 1.00 28.87 338 ARG A C 1
ATOM 2429 O O . ARG A 1 337 ? 22.725 33.975 70.234 1.00 29.71 338 ARG A O 1
ATOM 2437 N N . ARG A 1 338 ? 22.594 35.152 68.333 1.00 26.73 339 ARG A N 1
ATOM 2438 C CA . ARG A 1 338 ? 22.563 33.948 67.521 1.00 26.92 339 ARG A CA 1
ATOM 2439 C C . ARG A 1 338 ? 23.943 33.250 67.475 1.00 24.98 339 ARG A C 1
ATOM 2440 O O . ARG A 1 338 ? 24.021 32.018 67.394 1.00 25.04 339 ARG A O 1
ATOM 2448 N N . LEU A 1 339 ? 25.023 34.025 67.494 1.00 23.03 340 LEU A N 1
ATOM 2449 C CA . LEU A 1 339 ? 26.368 33.436 67.478 1.00 22.20 340 LEU A CA 1
ATOM 2450 C C . LEU A 1 339 ? 26.500 32.522 68.704 1.00 27.55 340 LEU A C 1
ATOM 2451 O O . LEU A 1 339 ? 27.190 31.494 68.663 1.00 28.78 340 LEU A O 1
ATOM 2456 N N . GLY A 1 340 ? 25.811 32.890 69.787 1.00 25.09 341 GLY A N 1
ATOM 2457 C CA . GLY A 1 340 ? 25.858 32.094 70.998 1.00 24.53 341 GLY A CA 1
ATOM 2458 C C . GLY A 1 340 ? 26.495 32.805 72.190 1.00 25.25 341 GLY A C 1
ATOM 2459 O O . GLY A 1 340 ? 26.619 32.229 73.268 1.00 26.19 341 GLY A O 1
ATOM 2460 N N . VAL A 1 341 ? 26.914 34.050 71.989 1.00 24.53 342 VAL A N 1
ATOM 2461 C CA . VAL A 1 341 ? 27.528 34.841 73.045 1.00 27.52 342 VAL A CA 1
ATOM 2462 C C . VAL A 1 341 ? 26.533 35.040 74.181 1.00 29.26 342 VAL A C 1
ATOM 2463 O O . VAL A 1 341 ? 25.339 35.245 73.950 1.00 28.46 342 VAL A O 1
ATOM 2467 N N . THR A 1 342 ? 27.014 34.993 75.413 1.00 29.12 343 THR A N 1
ATOM 2468 C CA . THR A 1 342 ? 26.116 35.161 76.544 1.00 28.21 343 THR A CA 1
ATOM 2469 C C . THR A 1 342 ? 26.046 36.618 76.961 1.00 28.67 343 THR A C 1
ATOM 2470 O O . THR A 1 342 ? 27.000 37.368 76.799 1.00 27.10 343 THR A O 1
ATOM 2474 N N . PRO A 1 343 ? 24.886 37.042 77.477 1.00 27.93 344 PRO A N 1
ATOM 2475 C CA . PRO A 1 343 ? 24.769 38.436 77.908 1.00 27.15 344 PRO A CA 1
ATOM 2476 C C . PRO A 1 343 ? 25.800 38.749 79.001 1.00 26.56 344 PRO A C 1
ATOM 2477 O O . PRO A 1 343 ? 26.349 39.848 79.059 1.00 28.10 344 PRO A O 1
ATOM 2481 N N . GLU A 1 344 ? 26.088 37.765 79.838 1.00 26.84 345 GLU A N 1
ATOM 2482 C CA . GLU A 1 344 ? 27.055 37.937 80.920 1.00 29.89 345 GLU A CA 1
ATOM 2483 C C . GLU A 1 344 ? 28.412 38.331 80.370 1.00 30.25 345 GLU A C 1
ATOM 2484 O O . GLU A 1 344 ? 29.094 39.198 80.927 1.00 32.31 345 GLU A O 1
ATOM 2490 N N . ALA A 1 345 ? 28.803 37.693 79.272 1.00 30.31 346 ALA A N 1
ATOM 2491 C CA . ALA A 1 345 ? 30.089 37.975 78.656 1.00 30.14 346 ALA A CA 1
ATOM 2492 C C . ALA A 1 345 ? 30.093 39.355 78.050 1.00 27.25 346 ALA A C 1
ATOM 2493 O O . ALA A 1 345 ? 31.099 40.053 78.110 1.00 28.97 346 ALA A O 1
ATOM 2495 N N . VAL A 1 346 ? 28.981 39.768 77.457 1.00 28.34 347 VAL A N 1
ATOM 2496 C CA . VAL A 1 346 ? 28.978 41.099 76.858 1.00 28.31 347 VAL A CA 1
ATOM 2497 C C . VAL A 1 346 ? 29.143 42.151 77.943 1.00 28.30 347 VAL A C 1
ATOM 2498 O O . VAL A 1 346 ? 29.888 43.117 77.759 1.00 29.05 347 VAL A O 1
ATOM 2502 N N . ARG A 1 347 ? 28.465 41.963 79.079 1.00 26.97 348 ARG A N 1
ATOM 2503 C CA . ARG A 1 347 ? 28.582 42.918 80.182 1.00 30.62 348 ARG A CA 1
ATOM 2504 C C . ARG A 1 347 ? 29.995 42.928 80.775 1.00 30.97 348 ARG A C 1
ATOM 2505 O O . ARG A 1 347 ? 30.505 43.985 81.139 1.00 32.53 348 ARG A O 1
ATOM 2513 N N . ALA A 1 348 ? 30.635 41.764 80.869 1.00 33.32 349 ALA A N 1
ATOM 2514 C CA . ALA A 1 348 ? 31.993 41.710 81.434 1.00 34.98 349 ALA A CA 1
ATOM 2515 C C . ALA A 1 348 ? 32.974 42.416 80.514 1.00 35.03 349 ALA A C 1
ATOM 2516 O O . ALA A 1 348 ? 34.024 42.880 80.946 1.00 36.60 349 ALA A O 1
ATOM 2518 N N . PHE A 1 349 ? 32.626 42.499 79.238 1.00 34.68 350 PHE A N 1
ATOM 2519 C CA . PHE A 1 349 ? 33.486 43.155 78.255 1.00 33.78 350 PHE A CA 1
ATOM 2520 C C . PHE A 1 349 ? 33.342 44.659 78.443 1.00 34.99 350 PHE A C 1
ATOM 2521 O O . PHE A 1 349 ? 34.330 45.397 78.570 1.00 34.56 350 PHE A O 1
ATOM 2529 N N . ALA A 1 350 ? 32.093 45.098 78.469 1.00 32.64 351 ALA A N 1
ATOM 2530 C CA . ALA A 1 350 ? 31.784 46.499 78.648 1.00 34.48 351 ALA A CA 1
ATOM 2531 C C . ALA A 1 350 ? 32.359 47.007 79.975 1.00 35.99 351 ALA A C 1
ATOM 2532 O O . ALA A 1 350 ? 32.842 48.131 80.058 1.00 38.43 351 ALA A O 1
ATOM 2534 N N . ALA A 1 351 ? 32.329 46.171 81.004 1.00 35.50 352 ALA A N 1
ATOM 2535 C CA . ALA A 1 351 ? 32.828 46.568 82.312 1.00 37.47 352 ALA A CA 1
ATOM 2536 C C . ALA A 1 351 ? 34.328 46.841 82.310 1.00 39.08 352 ALA A C 1
ATOM 2537 O O . ALA A 1 351 ? 34.795 47.720 83.028 1.00 40.47 352 ALA A O 1
ATOM 2539 N N . GLN A 1 352 ? 35.074 46.087 81.507 1.00 39.49 353 GLN A N 1
ATOM 2540 C CA . GLN A 1 352 ? 36.526 46.240 81.403 1.00 40.51 353 GLN A CA 1
ATOM 2541 C C . GLN A 1 352 ? 36.986 47.482 80.631 1.00 38.89 353 GLN A C 1
ATOM 2542 O O . GLN A 1 352 ? 38.175 47.823 80.656 1.00 38.93 353 GLN A O 1
ATOM 2548 N N . ILE A 1 353 ? 36.065 48.134 79.928 1.00 35.96 354 ILE A N 1
ATOM 2549 C CA . ILE A 1 353 ? 36.399 49.310 79.124 1.00 36.69 354 ILE A CA 1
ATOM 2550 C C . ILE A 1 353 ? 36.512 50.553 80.000 1.00 36.51 354 ILE A C 1
ATOM 2551 O O . ILE A 1 353 ? 35.639 50.838 80.800 1.00 39.93 354 ILE A O 1
ATOM 2556 N N . GLY A 1 354 ? 37.599 51.294 79.859 1.00 40.06 355 GLY A N 1
ATOM 2557 C CA . GLY A 1 354 ? 37.762 52.486 80.676 1.00 41.56 355 GLY A CA 1
ATOM 2558 C C . GLY A 1 354 ? 36.877 53.646 80.251 1.00 41.78 355 GLY A C 1
ATOM 2559 O O . GLY A 1 354 ? 36.541 53.781 79.070 1.00 44.04 355 GLY A O 1
ATOM 2560 N N . VAL A 1 355 ? 36.503 54.486 81.211 1.00 39.65 356 VAL A N 1
ATOM 2561 C CA . VAL A 1 355 ? 35.671 55.652 80.942 1.00 38.01 356 VAL A CA 1
ATOM 2562 C C . VAL A 1 355 ? 36.512 56.909 81.065 1.00 39.15 356 VAL A C 1
ATOM 2563 O O . VAL A 1 355 ? 37.084 57.167 82.120 1.00 41.36 356 VAL A O 1
ATOM 2567 N N . SER A 1 356 ? 36.579 57.709 80.011 1.00 39.89 357 SER A N 1
ATOM 2568 C CA . SER A 1 356 ? 37.361 58.944 80.074 1.00 41.95 357 SER A CA 1
ATOM 2569 C C . SER A 1 356 ? 36.776 59.928 79.082 1.00 41.86 357 SER A C 1
ATOM 2570 O O . SER A 1 356 ? 35.790 59.628 78.421 1.00 44.49 357 SER A O 1
ATOM 2573 N N . ARG A 1 357 ? 37.400 61.095 78.972 1.00 43.77 358 ARG A N 1
ATOM 2574 C CA . ARG A 1 357 ? 36.949 62.127 78.051 1.00 44.39 358 ARG A CA 1
ATOM 2575 C C . ARG A 1 357 ? 37.767 62.121 76.761 1.00 45.43 358 ARG A C 1
ATOM 2576 O O . ARG A 1 357 ? 37.806 63.110 76.028 1.00 48.46 358 ARG A O 1
ATOM 2584 N N . THR A 1 358 ? 38.415 60.997 76.490 1.00 46.20 359 THR A N 1
ATOM 2585 C CA . THR A 1 358 ? 39.243 60.845 75.308 1.00 45.32 359 THR A CA 1
ATOM 2586 C C . THR A 1 358 ? 38.723 59.674 74.490 1.00 46.05 359 THR A C 1
ATOM 2587 O O . THR A 1 358 ? 38.380 58.630 75.048 1.00 45.97 359 THR A O 1
ATOM 2591 N N . ASN A 1 359 ? 38.664 59.845 73.174 1.00 45.03 360 ASN A N 1
ATOM 2592 C CA . ASN A 1 359 ? 38.196 58.779 72.299 1.00 45.94 360 ASN A CA 1
ATOM 2593 C C . ASN A 1 359 ? 39.297 57.736 72.164 1.00 46.45 360 ASN A C 1
ATOM 2594 O O . ASN A 1 359 ? 40.469 58.086 72.011 1.00 47.07 360 ASN A O 1
ATOM 2599 N N . ARG A 1 360 ? 38.924 56.461 72.224 1.00 46.03 361 ARG A N 1
ATOM 2600 C CA . ARG A 1 360 ? 39.896 55.375 72.099 1.00 49.85 361 ARG A CA 1
ATOM 2601 C C . ARG A 1 360 ? 39.281 54.154 71.422 1.00 48.13 361 ARG A C 1
ATOM 2602 O O . ARG A 1 360 ? 38.059 54.023 71.354 1.00 46.36 361 ARG A O 1
ATOM 2610 N N . THR A 1 361 ? 40.123 53.266 70.902 1.00 45.99 362 THR A N 1
ATOM 2611 C CA . THR A 1 361 ? 39.604 52.059 70.272 1.00 46.42 362 THR A CA 1
ATOM 2612 C C . THR A 1 361 ? 39.845 50.911 71.234 1.00 43.44 362 THR A C 1
ATOM 2613 O O . THR A 1 361 ? 40.643 51.029 72.151 1.00 44.42 362 THR A O 1
ATOM 2617 N N . VAL A 1 362 ? 39.133 49.814 71.031 1.00 41.26 363 VAL A N 1
ATOM 2618 C CA . VAL A 1 362 ? 39.252 48.637 71.875 1.00 39.66 363 VAL A CA 1
ATOM 2619 C C . VAL A 1 362 ? 39.545 47.471 70.949 1.00 39.91 363 VAL A C 1
ATOM 2620 O O . VAL A 1 362 ? 38.896 47.335 69.913 1.00 39.16 363 VAL A O 1
ATOM 2624 N N . ASP A 1 363 ? 40.519 46.632 71.278 1.00 42.83 364 ASP A N 1
ATOM 2625 C CA . ASP A 1 363 ? 40.773 45.509 70.385 1.00 48.01 364 ASP A CA 1
ATOM 2626 C C . ASP A 1 363 ? 39.793 44.397 70.728 1.00 43.29 364 ASP A C 1
ATOM 2627 O O . ASP A 1 363 ? 39.520 44.145 71.898 1.00 41.56 364 ASP A O 1
ATOM 2632 N N . ILE A 1 364 ? 39.242 43.766 69.695 1.00 42.99 365 ILE A N 1
ATOM 2633 C CA . ILE A 1 364 ? 38.264 42.703 69.880 1.00 43.02 365 ILE A CA 1
ATOM 2634 C C . ILE A 1 364 ? 38.754 41.597 70.776 1.00 40.10 365 ILE A C 1
ATOM 2635 O O . ILE A 1 364 ? 37.952 40.824 71.284 1.00 38.09 365 ILE A O 1
ATOM 2640 N N . ALA A 1 365 ? 40.065 41.504 70.970 1.00 41.26 366 ALA A N 1
ATOM 2641 C CA . ALA A 1 365 ? 40.579 40.453 71.829 1.00 39.52 366 ALA A CA 1
ATOM 2642 C C . ALA A 1 365 ? 39.926 40.558 73.208 1.00 39.43 366 ALA A C 1
ATOM 2643 O O . ALA A 1 365 ? 39.613 39.545 73.826 1.00 41.26 366 ALA A O 1
ATOM 2645 N N . VAL A 1 366 ? 39.691 41.776 73.690 1.00 39.18 367 VAL A N 1
ATOM 2646 C CA . VAL A 1 366 ? 39.070 41.923 75.009 1.00 38.51 367 VAL A CA 1
ATOM 2647 C C . VAL A 1 366 ? 37.652 41.345 74.964 1.00 39.01 367 VAL A C 1
ATOM 2648 O O . VAL A 1 366 ? 37.181 40.739 75.932 1.00 39.84 367 VAL A O 1
ATOM 2652 N N . TYR A 1 367 ? 36.979 41.526 73.830 1.00 35.43 368 TYR A N 1
ATOM 2653 C CA . TYR A 1 367 ? 35.636 41.008 73.660 1.00 33.44 368 TYR A CA 1
ATOM 2654 C C . TYR A 1 367 ? 35.704 39.494 73.542 1.00 31.35 368 TYR A C 1
ATOM 2655 O O . TYR A 1 367 ? 35.036 38.761 74.286 1.00 30.05 368 TYR A O 1
ATOM 2664 N N . GLU A 1 368 ? 36.532 39.026 72.616 1.00 29.68 369 GLU A N 1
ATOM 2665 C CA . GLU A 1 368 ? 36.697 37.593 72.400 1.00 31.12 369 GLU A CA 1
ATOM 2666 C C . GLU A 1 368 ? 37.057 36.832 73.694 1.00 32.91 369 GLU A C 1
ATOM 2667 O O . GLU A 1 368 ? 36.449 35.790 73.995 1.00 33.32 369 GLU A O 1
ATOM 2673 N N . ASN A 1 369 ? 38.028 37.345 74.461 1.00 32.31 370 ASN A N 1
ATOM 2674 C CA . ASN A 1 369 ? 38.436 36.693 75.717 1.00 34.10 370 ASN A CA 1
ATOM 2675 C C . ASN A 1 369 ? 37.289 36.681 76.725 1.00 32.12 370 ASN A C 1
ATOM 2676 O O . ASN A 1 369 ? 37.138 35.733 77.499 1.00 33.39 370 ASN A O 1
ATOM 2681 N N . ALA A 1 370 ? 36.494 37.741 76.742 1.00 30.46 371 ALA A N 1
ATOM 2682 C CA . ALA A 1 370 ? 35.358 37.775 77.667 1.00 31.38 371 ALA A CA 1
ATOM 2683 C C . ALA A 1 370 ? 34.389 36.645 77.285 1.00 31.14 371 ALA A C 1
ATOM 2684 O O . ALA A 1 370 ? 33.826 35.980 78.159 1.00 27.19 371 ALA A O 1
ATOM 2686 N N . VAL A 1 371 ? 34.203 36.418 75.982 1.00 29.30 372 VAL A N 1
ATOM 2687 C CA . VAL A 1 371 ? 33.311 35.348 75.540 1.00 30.87 372 VAL A CA 1
ATOM 2688 C C . VAL A 1 371 ? 33.871 33.983 75.951 1.00 32.10 372 VAL A C 1
ATOM 2689 O O . VAL A 1 371 ? 33.169 33.162 76.527 1.00 33.66 372 VAL A O 1
ATOM 2693 N N . ARG A 1 372 ? 35.138 33.746 75.629 1.00 33.31 373 ARG A N 1
ATOM 2694 C CA . ARG A 1 372 ? 35.803 32.487 75.949 1.00 31.85 373 ARG A CA 1
ATOM 2695 C C . ARG A 1 372 ? 35.809 32.217 77.445 1.00 32.90 373 ARG A C 1
ATOM 2696 O O . ARG A 1 372 ? 35.541 31.091 77.875 1.00 28.40 373 ARG A O 1
ATOM 2704 N N . ASP A 1 373 ? 36.116 33.251 78.233 1.00 32.45 374 ASP A N 1
ATOM 2705 C CA . ASP A 1 373 ? 36.186 33.118 79.688 1.00 34.66 374 ASP A CA 1
ATOM 2706 C C . ASP A 1 373 ? 34.829 32.833 80.330 1.00 34.61 374 ASP A C 1
ATOM 2707 O O . ASP A 1 373 ? 34.742 32.077 81.303 1.00 32.62 374 ASP A O 1
ATOM 2712 N N . ASP A 1 374 ? 33.762 33.420 79.799 1.00 34.35 375 ASP A N 1
ATOM 2713 C CA . ASP A 1 374 ? 32.443 33.150 80.364 1.00 33.41 375 ASP A CA 1
ATOM 2714 C C . ASP A 1 374 ? 31.992 31.716 80.037 1.00 34.39 375 ASP A C 1
ATOM 2715 O O . ASP A 1 374 ? 31.300 31.074 80.830 1.00 33.69 375 ASP A O 1
ATOM 2720 N N . LEU A 1 375 ? 32.381 31.209 78.867 1.00 33.53 376 LEU A N 1
ATOM 2721 C CA . LEU A 1 375 ? 31.978 29.855 78.466 1.00 30.72 376 LEU A CA 1
ATOM 2722 C C . LEU A 1 375 ? 32.740 28.744 79.181 1.00 30.59 376 LEU A C 1
ATOM 2723 O O . LEU A 1 375 ? 32.260 27.608 79.279 1.00 29.35 376 LEU A O 1
ATOM 2728 N N . ASN A 1 376 ? 33.933 29.069 79.681 1.00 31.86 377 ASN A N 1
ATOM 2729 C CA . ASN A 1 376 ? 34.766 28.090 80.372 1.00 29.58 377 ASN A CA 1
ATOM 2730 C C . ASN A 1 376 ? 34.009 27.380 81.500 1.00 30.32 377 ASN A C 1
ATOM 2731 O O . ASN A 1 376 ? 34.118 26.180 81.643 1.00 28.53 377 ASN A O 1
ATOM 2736 N N . HIS A 1 377 ? 33.217 28.111 82.277 1.00 31.31 378 HIS A N 1
ATOM 2737 C CA . HIS A 1 377 ? 32.486 27.513 83.394 1.00 36.30 378 HIS A CA 1
ATOM 2738 C C . HIS A 1 377 ? 31.045 27.116 83.058 1.00 36.86 378 HIS A C 1
ATOM 2739 O O . HIS A 1 377 ? 30.342 26.543 83.888 1.00 33.95 378 HIS A O 1
ATOM 2746 N N . ARG A 1 378 ? 30.592 27.419 81.851 1.00 35.40 379 ARG A N 1
ATOM 2747 C CA . ARG A 1 378 ? 29.221 27.082 81.485 1.00 35.74 379 ARG A CA 1
ATOM 2748 C C . ARG A 1 378 ? 29.043 26.043 80.395 1.00 34.49 379 ARG A C 1
ATOM 2749 O O . ARG A 1 378 ? 27.938 25.542 80.217 1.00 30.74 379 ARG A O 1
ATOM 2757 N N . ALA A 1 379 ? 30.108 25.734 79.655 1.00 31.76 380 ALA A N 1
ATOM 2758 C CA . ALA A 1 379 ? 29.988 24.791 78.550 1.00 31.56 380 ALA A CA 1
ATOM 2759 C C . ALA A 1 379 ? 30.606 23.444 78.835 1.00 31.43 380 ALA A C 1
ATOM 2760 O O . ALA A 1 379 ? 31.833 23.286 78.779 1.00 32.76 380 ALA A O 1
ATOM 2762 N N . PRO A 1 380 ? 29.765 22.449 79.157 1.00 31.19 381 PRO A N 1
ATOM 2763 C CA . PRO A 1 380 ? 30.298 21.115 79.442 1.00 31.58 381 PRO A CA 1
ATOM 2764 C C . PRO A 1 380 ? 31.015 20.606 78.191 1.00 32.48 381 PRO A C 1
ATOM 2765 O O . PRO A 1 380 ? 30.603 20.935 77.074 1.00 30.57 381 PRO A O 1
ATOM 2769 N N . ARG A 1 381 ? 32.093 19.843 78.389 1.00 31.04 382 ARG A N 1
ATOM 2770 C CA . ARG A 1 381 ? 32.889 19.303 77.287 1.00 31.58 382 ARG A CA 1
ATOM 2771 C C . ARG A 1 381 ? 32.259 18.052 76.688 1.00 32.63 382 ARG A C 1
ATOM 2772 O O . ARG A 1 381 ? 31.832 17.130 77.408 1.00 34.42 382 ARG A O 1
ATOM 2780 N N . VAL A 1 382 ? 32.236 18.010 75.363 1.00 27.34 383 VAL A N 1
ATOM 2781 C CA . VAL A 1 382 ? 31.657 16.896 74.637 1.00 27.03 383 VAL A CA 1
ATOM 2782 C C . VAL A 1 382 ? 32.519 16.667 73.396 1.00 27.76 383 VAL A C 1
ATOM 2783 O O . VAL A 1 382 ? 33.351 17.515 73.046 1.00 25.64 383 VAL A O 1
ATOM 2787 N N . MET A 1 383 ? 32.338 15.524 72.742 1.00 28.42 384 MET A N 1
ATOM 2788 C CA . MET A 1 383 ? 33.115 15.188 71.552 1.00 29.06 384 MET A CA 1
ATOM 2789 C C . MET A 1 383 ? 32.289 15.227 70.274 1.00 30.93 384 MET A C 1
ATOM 2790 O O . MET A 1 383 ? 31.158 14.718 70.211 1.00 30.29 384 MET A O 1
ATOM 2795 N N . ALA A 1 384 ? 32.877 15.848 69.262 1.00 26.66 385 ALA A N 1
ATOM 2796 C CA . ALA A 1 384 ? 32.268 15.990 67.956 1.00 27.21 385 ALA A CA 1
ATOM 2797 C C . ALA A 1 384 ? 33.407 15.918 66.953 1.00 26.77 385 ALA A C 1
ATOM 2798 O O . ALA A 1 384 ? 34.486 16.455 67.191 1.00 26.38 385 ALA A O 1
ATOM 2800 N N . VAL A 1 385 ? 33.164 15.250 65.842 1.00 27.21 386 VAL A N 1
ATOM 2801 C CA . VAL A 1 385 ? 34.163 15.127 64.791 1.00 27.54 386 VAL A CA 1
ATOM 2802 C C . VAL A 1 385 ? 33.604 15.870 63.591 1.00 26.42 386 VAL A C 1
ATOM 2803 O O . VAL A 1 385 ? 32.591 15.471 63.032 1.00 26.57 386 VAL A O 1
ATOM 2807 N N . LEU A 1 386 ? 34.274 16.948 63.202 1.00 29.00 387 LEU A N 1
ATOM 2808 C CA . LEU A 1 386 ? 33.829 17.787 62.097 1.00 30.80 387 LEU A CA 1
ATOM 2809 C C . LEU A 1 386 ? 34.254 17.363 60.687 1.00 30.50 387 LEU A C 1
ATOM 2810 O O . LEU A 1 386 ? 33.551 17.653 59.713 1.00 31.82 387 LEU A O 1
ATOM 2815 N N . ASP A 1 387 ? 35.405 16.709 60.574 1.00 27.40 388 ASP A N 1
ATOM 2816 C CA . ASP A 1 387 ? 35.911 16.236 59.286 1.00 30.86 388 ASP A CA 1
ATOM 2817 C C . ASP A 1 387 ? 36.222 14.765 59.527 1.00 31.37 388 ASP A C 1
ATOM 2818 O O . ASP A 1 387 ? 37.382 14.354 59.567 1.00 36.20 388 ASP A O 1
ATOM 2823 N N . PRO A 1 388 ? 35.168 13.944 59.664 1.00 30.86 389 PRO A N 1
ATOM 2824 C CA . PRO A 1 388 ? 35.220 12.508 59.930 1.00 31.31 389 PRO A CA 1
ATOM 2825 C C . PRO A 1 388 ? 35.877 11.521 58.980 1.00 32.29 389 PRO A C 1
ATOM 2826 O O . PRO A 1 388 ? 35.683 11.560 57.761 1.00 32.50 389 PRO A O 1
ATOM 2830 N N . VAL A 1 389 ? 36.677 10.644 59.577 1.00 30.25 390 VAL A N 1
ATOM 2831 C CA . VAL A 1 389 ? 37.324 9.562 58.853 1.00 34.57 390 VAL A CA 1
ATOM 2832 C C . VAL A 1 389 ? 37.011 8.327 59.667 1.00 31.60 390 VAL A C 1
ATOM 2833 O O . VAL A 1 389 ? 37.290 8.286 60.870 1.00 31.12 390 VAL A O 1
ATOM 2837 N N . LYS A 1 390 ? 36.438 7.326 59.010 1.00 31.91 391 LYS A N 1
ATOM 2838 C CA . LYS A 1 390 ? 36.060 6.078 59.672 1.00 34.71 391 LYS A CA 1
ATOM 2839 C C . LYS A 1 390 ? 37.237 5.182 60.111 1.00 33.88 391 LYS A C 1
ATOM 2840 O O . LYS A 1 390 ? 38.231 5.047 59.410 1.00 32.40 391 LYS A O 1
ATOM 2846 N N . VAL A 1 391 ? 37.137 4.607 61.302 1.00 32.09 392 VAL A N 1
ATOM 2847 C CA . VAL A 1 391 ? 38.169 3.699 61.756 1.00 33.87 392 VAL A CA 1
ATOM 2848 C C . VAL A 1 391 ? 37.493 2.532 62.435 1.00 35.72 392 VAL A C 1
ATOM 2849 O O . VAL A 1 391 ? 36.611 2.695 63.302 1.00 35.37 392 VAL A O 1
ATOM 2853 N N . THR A 1 392 ? 37.888 1.343 61.997 1.00 35.26 393 THR A N 1
ATOM 2854 C CA . THR A 1 392 ? 37.348 0.106 62.525 1.00 34.45 393 THR A CA 1
ATOM 2855 C C . THR A 1 392 ? 38.348 -0.487 63.512 1.00 36.05 393 THR A C 1
ATOM 2856 O O . THR A 1 392 ? 39.521 -0.674 63.171 1.00 34.56 393 THR A O 1
ATOM 2860 N N . LEU A 1 393 ? 37.895 -0.735 64.743 1.00 34.04 394 LEU A N 1
ATOM 2861 C CA . LEU A 1 393 ? 38.733 -1.355 65.761 1.00 34.50 394 LEU A CA 1
ATOM 2862 C C . LEU A 1 393 ? 38.529 -2.857 65.569 1.00 38.62 394 LEU A C 1
ATOM 2863 O O . LEU A 1 393 ? 37.617 -3.449 66.149 1.00 39.99 394 LEU A O 1
ATOM 2868 N N . THR A 1 394 ? 39.380 -3.463 64.746 1.00 40.12 395 THR A N 1
ATOM 2869 C CA . THR A 1 394 ? 39.294 -4.882 64.412 1.00 40.32 395 THR A CA 1
ATOM 2870 C C . THR A 1 394 ? 39.220 -5.892 65.552 1.00 41.95 395 THR A C 1
ATOM 2871 O O . THR A 1 394 ? 38.595 -6.939 65.394 1.00 44.03 395 THR A O 1
ATOM 2875 N N . ASN A 1 395 ? 39.849 -5.606 66.686 1.00 41.64 396 ASN A N 1
ATOM 2876 C CA . ASN A 1 395 ? 39.811 -6.544 67.807 1.00 41.97 396 ASN A CA 1
ATOM 2877 C C . ASN A 1 395 ? 38.791 -6.171 68.889 1.00 43.95 396 ASN A C 1
ATOM 2878 O O . ASN A 1 395 ? 38.917 -6.583 70.043 1.00 42.66 396 ASN A O 1
ATOM 2883 N N . LEU A 1 396 ? 37.789 -5.383 68.524 1.00 44.37 397 LEU A N 1
ATOM 2884 C CA . LEU A 1 396 ? 36.763 -5.013 69.481 1.00 48.59 397 LEU A CA 1
ATOM 2885 C C . LEU A 1 396 ? 35.434 -5.620 69.071 1.00 53.25 397 LEU A C 1
ATOM 2886 O O . LEU A 1 396 ? 34.919 -5.359 67.979 1.00 52.95 397 LEU A O 1
ATOM 2891 N N . ASP A 1 397 ? 34.899 -6.457 69.946 1.00 57.72 398 ASP A N 1
ATOM 2892 C CA . ASP A 1 397 ? 33.606 -7.080 69.718 1.00 65.13 398 ASP A CA 1
ATOM 2893 C C . ASP A 1 397 ? 32.791 -6.722 70.950 1.00 66.69 398 ASP A C 1
ATOM 2894 O O . ASP A 1 397 ? 33.174 -7.048 72.085 1.00 67.11 398 ASP A O 1
ATOM 2899 N N . GLY A 1 398 ? 31.690 -6.013 70.730 1.00 66.71 399 GLY A N 1
ATOM 2900 C CA . GLY A 1 398 ? 30.856 -5.622 71.847 1.00 65.61 399 GLY A CA 1
ATOM 2901 C C . GLY A 1 398 ? 31.132 -4.223 72.365 1.00 64.06 399 GLY A C 1
ATOM 2902 O O . GLY A 1 398 ? 32.213 -3.921 72.873 1.00 64.42 399 GLY A O 1
ATOM 2903 N N . GLU A 1 399 ? 30.121 -3.375 72.227 1.00 63.41 400 GLU A N 1
ATOM 2904 C CA . GLU A 1 399 ? 30.146 -1.990 72.667 1.00 62.07 400 GLU A CA 1
ATOM 2905 C C . GLU A 1 399 ? 30.465 -1.872 74.159 1.00 60.84 400 GLU A C 1
ATOM 2906 O O . GLU A 1 399 ? 29.971 -2.649 74.980 1.00 61.79 400 GLU A O 1
ATOM 2912 N N . LYS A 1 400 ? 31.301 -0.899 74.501 1.00 57.24 401 LYS A N 1
ATOM 2913 C CA . LYS A 1 400 ? 31.671 -0.647 75.885 1.00 56.04 401 LYS A CA 1
ATOM 2914 C C . LYS A 1 400 ? 31.048 0.715 76.191 1.00 54.32 401 LYS A C 1
ATOM 2915 O O . LYS A 1 400 ? 31.003 1.579 75.320 1.00 55.59 401 LYS A O 1
ATOM 2921 N N . THR A 1 401 ? 30.539 0.900 77.403 1.00 51.61 402 THR A N 1
ATOM 2922 C CA . THR A 1 401 ? 29.932 2.174 77.775 1.00 49.25 402 THR A CA 1
ATOM 2923 C C . THR A 1 401 ? 30.869 2.895 78.720 1.00 48.26 402 THR A C 1
ATOM 2924 O O . THR A 1 401 ? 31.129 2.420 79.828 1.00 51.32 402 THR A O 1
ATOM 2928 N N . LEU A 1 402 ? 31.403 4.025 78.273 1.00 45.09 403 LEU A N 1
ATOM 2929 C CA . LEU A 1 402 ? 32.299 4.804 79.112 1.00 41.84 403 LEU A CA 1
ATOM 2930 C C . LEU A 1 402 ? 31.463 5.875 79.781 1.00 41.28 403 LEU A C 1
ATOM 2931 O O . LEU A 1 402 ? 30.449 6.323 79.239 1.00 38.95 403 LEU A O 1
ATOM 2936 N N . SER A 1 403 ? 31.877 6.273 80.971 1.00 40.49 404 SER A N 1
ATOM 2937 C CA . SER A 1 403 ? 31.170 7.312 81.693 1.00 40.88 404 SER A CA 1
ATOM 2938 C C . SER A 1 403 ? 32.198 8.416 81.863 1.00 38.22 404 SER A C 1
ATOM 2939 O O . SER A 1 403 ? 33.048 8.337 82.737 1.00 39.50 404 SER A O 1
ATOM 2942 N N . LEU A 1 404 ? 32.133 9.439 81.018 1.00 36.37 405 LEU A N 1
ATOM 2943 C CA . LEU A 1 404 ? 33.106 10.513 81.099 1.00 36.18 405 LEU A CA 1
ATOM 2944 C C . LEU A 1 404 ? 32.533 11.795 81.658 1.00 35.41 405 LEU A C 1
ATOM 2945 O O . LEU A 1 404 ? 31.394 12.157 81.372 1.00 34.82 405 LEU A O 1
ATOM 2950 N N . PRO A 1 405 ? 33.334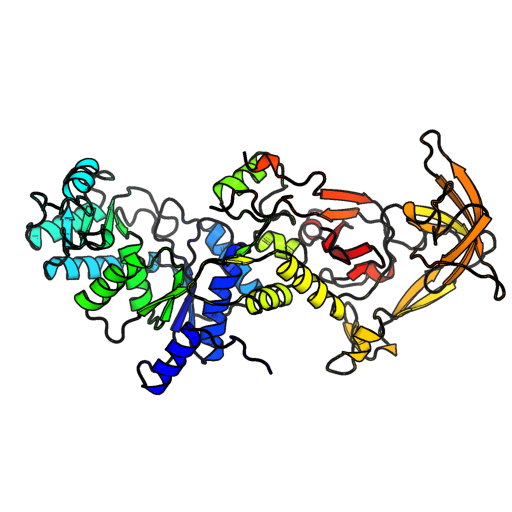 12.502 82.456 1.00 33.84 406 PRO A N 1
ATOM 2951 C CA . PRO A 1 405 ? 32.985 13.768 83.105 1.00 37.31 406 PRO A CA 1
ATOM 2952 C C . PRO A 1 405 ? 32.846 14.953 82.142 1.00 38.51 406 PRO A C 1
ATOM 2953 O O . PRO A 1 405 ? 33.623 15.099 81.192 1.00 38.02 406 PRO A O 1
ATOM 2957 N N . TYR A 1 406 ? 31.843 15.789 82.401 1.00 35.12 407 TYR A N 1
ATOM 2958 C CA . TYR A 1 406 ? 31.579 16.972 81.591 1.00 35.30 407 TYR A CA 1
ATOM 2959 C C . TYR A 1 406 ? 32.564 18.109 81.824 1.00 35.64 407 TYR A C 1
ATOM 2960 O O . TYR A 1 406 ? 32.839 18.887 80.900 1.00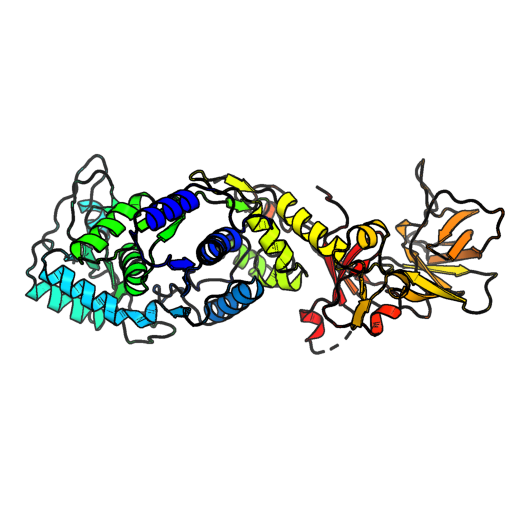 33.03 407 TYR A O 1
ATOM 2969 N N . TRP A 1 407 ? 33.086 18.207 83.049 1.00 34.26 408 TRP A N 1
ATOM 2970 C CA . TRP A 1 407 ? 33.980 19.298 83.411 1.00 34.70 408 TRP A CA 1
ATOM 2971 C C . TRP A 1 407 ? 35.418 18.996 83.814 1.00 36.71 408 TRP A C 1
ATOM 2972 O O . TRP A 1 407 ? 35.692 18.001 84.473 1.00 37.51 408 TRP A O 1
ATOM 2983 N N . PRO A 1 408 ? 36.350 19.887 83.451 1.00 36.36 409 PRO A N 1
ATOM 2984 C CA . PRO A 1 408 ? 37.777 19.754 83.770 1.00 40.11 409 PRO A CA 1
ATOM 2985 C C . PRO A 1 408 ? 37.938 20.089 85.238 1.00 43.04 409 PRO A C 1
ATOM 2986 O O . PRO A 1 408 ? 37.126 20.831 85.810 1.00 40.27 409 PRO A O 1
ATOM 2990 N N . HIS A 1 409 ? 38.993 19.570 85.848 1.00 45.34 410 HIS A N 1
ATOM 2991 C CA . HIS A 1 409 ? 39.231 19.821 87.262 1.00 47.84 410 HIS A CA 1
ATOM 2992 C C . HIS A 1 409 ? 39.279 21.312 87.651 1.00 48.34 410 HIS A C 1
ATOM 2993 O O . HIS A 1 409 ? 38.673 21.720 88.652 1.00 46.36 410 HIS A O 1
ATOM 3000 N N . ASP A 1 410 ? 39.981 22.124 86.866 1.00 47.92 411 ASP A N 1
ATOM 3001 C CA . ASP A 1 410 ? 40.099 23.547 87.181 1.00 51.29 411 ASP A CA 1
ATOM 3002 C C . ASP A 1 410 ? 38.759 24.278 87.237 1.00 51.95 411 ASP A C 1
ATOM 3003 O O . ASP A 1 410 ? 38.629 25.292 87.932 1.00 51.27 411 ASP A O 1
ATOM 3008 N N . VAL A 1 411 ? 37.769 23.768 86.511 1.00 49.37 412 VAL A N 1
ATOM 3009 C CA . VAL A 1 411 ? 36.445 24.369 86.520 1.00 49.22 412 VAL A CA 1
ATOM 3010 C C . VAL A 1 411 ? 35.764 23.996 87.829 1.00 51.23 412 VAL A C 1
ATOM 3011 O O . VAL A 1 411 ? 35.162 24.842 88.495 1.00 53.24 412 VAL A O 1
ATOM 3015 N N . VAL A 1 412 ? 35.846 22.714 88.175 1.00 51.61 413 VAL A N 1
ATOM 3016 C CA . VAL A 1 412 ? 35.266 22.202 89.408 1.00 51.20 413 VAL A CA 1
ATOM 3017 C C . VAL A 1 412 ? 35.904 22.930 90.582 1.00 53.91 413 VAL A C 1
ATOM 3018 O O . VAL A 1 412 ? 35.222 23.424 91.469 1.00 52.93 413 VAL A O 1
ATOM 3022 N N . ARG A 1 413 ? 37.228 22.985 90.568 1.00 57.59 414 ARG A N 1
ATOM 3023 C CA . ARG A 1 413 ? 37.994 23.656 91.608 1.00 61.70 414 ARG A CA 1
ATOM 3024 C C . ARG A 1 413 ? 37.492 25.078 91.876 1.00 62.53 414 ARG A C 1
ATOM 3025 O O . ARG A 1 413 ? 37.242 25.441 93.024 1.00 63.04 414 ARG A O 1
ATOM 3033 N N . ASP A 1 414 ? 37.340 25.871 90.817 1.00 63.72 415 ASP A N 1
ATOM 3034 C CA . ASP A 1 414 ? 36.893 27.257 90.947 1.00 64.85 415 ASP A CA 1
ATOM 3035 C C . ASP A 1 414 ? 35.380 27.441 91.071 1.00 65.09 415 ASP A C 1
ATOM 3036 O O . ASP A 1 414 ? 34.871 28.561 90.950 1.00 63.29 415 ASP A O 1
ATOM 3041 N N . SER A 1 415 ? 34.660 26.353 91.317 1.00 64.95 416 SER A N 1
ATOM 3042 C CA . SER A 1 415 ? 33.215 26.438 91.461 1.00 65.65 416 SER A CA 1
ATOM 3043 C C . SER A 1 415 ? 32.834 27.193 92.734 1.00 67.41 416 SER A C 1
ATOM 3044 O O . SER A 1 415 ? 33.304 26.874 93.824 1.00 66.55 416 SER A O 1
ATOM 3047 N N . PRO A 1 416 ? 31.964 28.204 92.608 1.00 68.67 417 PRO A N 1
ATOM 3048 C CA . PRO A 1 416 ? 31.538 28.989 93.769 1.00 70.66 417 PRO A CA 1
ATOM 3049 C C . PRO A 1 416 ? 30.829 28.175 94.857 1.00 71.50 417 PRO A C 1
ATOM 3050 O O . PRO A 1 416 ? 30.994 28.445 96.048 1.00 71.80 417 PRO A O 1
ATOM 3054 N N . ASP A 1 417 ? 30.054 27.176 94.449 1.00 71.31 418 ASP A N 1
ATOM 3055 C CA . ASP A 1 417 ? 29.308 26.360 95.399 1.00 70.55 418 ASP A CA 1
ATOM 3056 C C . ASP A 1 417 ? 29.782 24.910 95.501 1.00 70.45 418 ASP A C 1
ATOM 3057 O O . ASP A 1 417 ? 29.096 24.066 96.082 1.00 71.21 418 ASP A O 1
ATOM 3062 N N . GLY A 1 418 ? 30.954 24.617 94.948 1.00 69.79 419 GLY A N 1
ATOM 3063 C CA . GLY A 1 418 ? 31.463 23.258 95.010 1.00 66.88 419 GLY A CA 1
ATOM 3064 C C . GLY A 1 418 ? 30.630 22.302 94.179 1.00 65.37 419 GLY A C 1
ATOM 3065 O O . GLY A 1 418 ? 30.794 21.082 94.250 1.00 67.24 419 GLY A O 1
ATOM 3066 N N . LEU A 1 419 ? 29.720 22.858 93.390 1.00 62.37 420 LEU A N 1
ATOM 3067 C CA . LEU A 1 419 ? 28.866 22.057 92.527 1.00 58.04 420 LEU A CA 1
ATOM 3068 C C . LEU A 1 419 ? 29.198 22.401 91.083 1.00 55.47 420 LEU A C 1
ATOM 3069 O O . LEU A 1 419 ? 30.052 23.242 90.817 1.00 54.95 420 LEU A O 1
ATOM 3074 N N . VAL A 1 420 ? 28.530 21.753 90.142 1.00 52.99 421 VAL A N 1
ATOM 3075 C CA . VAL A 1 420 ? 28.804 22.045 88.751 1.00 49.75 421 VAL A CA 1
ATOM 3076 C C . VAL A 1 420 ? 27.573 21.770 87.889 1.00 49.04 421 VAL A C 1
ATOM 3077 O O . VAL A 1 420 ? 26.674 21.032 88.290 1.00 45.76 421 VAL A O 1
ATOM 3081 N N . GLY A 1 421 ? 27.546 22.365 86.700 1.00 49.33 422 GLY A N 1
ATOM 3082 C CA . GLY A 1 421 ? 26.411 22.216 85.807 1.00 46.68 422 GLY A CA 1
ATOM 3083 C C . GLY A 1 421 ? 26.173 20.893 85.106 1.00 48.64 422 GLY A C 1
ATOM 3084 O O . GLY A 1 421 ? 27.088 20.134 84.800 1.00 47.67 422 GLY A O 1
ATOM 3085 N N . MET A 1 422 ? 24.902 20.635 84.842 1.00 50.02 423 MET A N 1
ATOM 3086 C CA . MET A 1 422 ? 24.453 19.431 84.163 1.00 54.37 423 MET A CA 1
ATOM 3087 C C . MET A 1 422 ? 23.430 19.898 83.123 1.00 55.70 423 MET A C 1
ATOM 3088 O O . MET A 1 422 ? 22.369 20.418 83.481 1.00 57.19 423 MET A O 1
ATOM 3093 N N . PRO A 1 423 ? 23.736 19.738 81.823 1.00 56.39 424 PRO A N 1
ATOM 3094 C CA . PRO A 1 423 ? 22.786 20.172 80.790 1.00 55.17 424 PRO A CA 1
ATOM 3095 C C . PRO A 1 423 ? 21.375 19.628 81.031 1.00 56.80 424 PRO A C 1
ATOM 3096 O O . PRO A 1 423 ? 21.168 18.420 81.138 1.00 54.01 424 PRO A O 1
ATOM 3100 N N . GLY A 1 424 ? 20.406 20.530 81.126 1.00 59.05 425 GLY A N 1
ATOM 3101 C CA . GLY A 1 424 ? 19.042 20.106 81.373 1.00 61.57 425 GLY A CA 1
ATOM 3102 C C . GLY A 1 424 ? 18.750 20.120 82.859 1.00 63.43 425 GLY A C 1
ATOM 3103 O O . GLY A 1 424 ? 17.800 20.761 83.305 1.00 65.69 425 GLY A O 1
ATOM 3104 N N . GLY A 1 425 ? 19.566 19.410 83.632 1.00 63.16 426 GLY A N 1
ATOM 3105 C CA . GLY A 1 425 ? 19.374 19.394 85.068 1.00 61.75 426 GLY A CA 1
ATOM 3106 C C . GLY A 1 425 ? 19.760 20.749 85.630 1.00 60.98 426 GLY A C 1
ATOM 3107 O O . GLY A 1 425 ? 19.718 21.762 84.928 1.00 62.42 426 GLY A O 1
ATOM 3108 N N . GLY A 1 426 ? 20.124 20.785 86.903 1.00 60.02 427 GLY A N 1
ATOM 3109 C CA . GLY A 1 426 ? 20.526 22.042 87.495 1.00 59.42 427 GLY A CA 1
ATOM 3110 C C . GLY A 1 426 ? 22.009 21.932 87.733 1.00 59.51 427 GLY A C 1
ATOM 3111 O O . GLY A 1 426 ? 22.780 21.745 86.791 1.00 58.73 427 GLY A O 1
ATOM 3112 N N . ARG A 1 427 ? 22.406 22.037 88.992 1.00 58.98 428 ARG A N 1
ATOM 3113 C CA . ARG A 1 427 ? 23.805 21.918 89.362 1.00 58.98 428 ARG A CA 1
ATOM 3114 C C . ARG A 1 427 ? 23.911 20.645 90.191 1.00 58.46 428 ARG A C 1
ATOM 3115 O O . ARG A 1 427 ? 22.953 20.269 90.866 1.00 60.17 428 ARG A O 1
ATOM 3123 N N . VAL A 1 428 ? 25.060 19.976 90.136 1.00 56.35 429 VAL A N 1
ATOM 3124 C CA . VAL A 1 428 ? 25.248 18.736 90.880 1.00 51.97 429 VAL A CA 1
ATOM 3125 C C . VAL A 1 428 ? 26.692 18.549 91.333 1.00 53.98 429 VAL A C 1
ATOM 3126 O O . VAL A 1 428 ? 27.578 19.311 90.947 1.00 53.70 429 VAL A O 1
ATOM 3130 N N . ALA A 1 429 ? 26.920 17.537 92.166 1.00 53.69 430 ALA A N 1
ATOM 3131 C CA . ALA A 1 429 ? 28.265 17.232 92.639 1.00 54.44 430 ALA A CA 1
ATOM 3132 C C . ALA A 1 429 ? 29.040 16.771 91.407 1.00 52.79 430 ALA A C 1
ATOM 3133 O O . ALA A 1 429 ? 28.516 16.015 90.586 1.00 52.47 430 ALA A O 1
ATOM 3135 N N . PRO A 1 430 ? 30.299 17.208 91.270 1.00 52.05 431 PRO A N 1
ATOM 3136 C CA . PRO A 1 430 ? 31.131 16.835 90.121 1.00 51.84 431 PRO A CA 1
ATOM 3137 C C . PRO A 1 430 ? 31.064 15.361 89.736 1.00 53.44 431 PRO A C 1
ATOM 3138 O O . PRO A 1 430 ? 31.081 15.023 88.545 1.00 50.90 431 PRO A O 1
ATOM 3142 N N . GLU A 1 431 ? 30.973 14.496 90.746 1.00 53.65 432 GLU A N 1
ATOM 3143 C CA . GLU A 1 431 ? 30.888 13.051 90.546 1.00 54.10 432 GLU A CA 1
ATOM 3144 C C . GLU A 1 431 ? 29.671 12.705 89.693 1.00 52.20 432 GLU A C 1
ATOM 3145 O O . GLU A 1 431 ? 29.674 11.715 88.956 1.00 51.84 432 GLU A O 1
ATOM 3151 N N . GLU A 1 432 ? 28.629 13.522 89.805 1.00 50.10 433 GLU A N 1
ATOM 3152 C CA . GLU A 1 432 ? 27.393 13.301 89.054 1.00 50.54 433 GLU A CA 1
ATOM 3153 C C . GLU A 1 432 ? 27.427 13.875 87.634 1.00 45.71 433 GLU A C 1
ATOM 3154 O O . GLU A 1 432 ? 26.650 13.467 86.773 1.00 45.32 433 GLU A O 1
ATOM 3160 N N . ALA A 1 433 ? 28.322 14.826 87.398 1.00 43.25 434 ALA A N 1
ATOM 3161 C CA . ALA A 1 433 ? 28.426 15.469 86.088 1.00 41.70 434 ALA A CA 1
ATOM 3162 C C . ALA A 1 433 ? 29.186 14.616 85.073 1.00 38.51 434 ALA A C 1
ATOM 3163 O O . ALA A 1 433 ? 30.312 14.946 84.713 1.00 35.38 434 ALA A O 1
ATOM 3165 N N . VAL A 1 434 ? 28.556 13.525 84.633 1.00 38.73 435 VAL A N 1
ATOM 3166 C CA . VAL A 1 434 ? 29.123 12.585 83.657 1.00 37.36 435 VAL A CA 1
ATOM 3167 C C . VAL A 1 434 ? 28.027 12.131 82.684 1.00 37.46 435 VAL A C 1
ATOM 3168 O O . VAL A 1 434 ? 26.842 12.389 82.900 1.00 39.82 435 VAL A O 1
ATOM 3172 N N . ARG A 1 435 ? 28.426 11.459 81.613 1.00 36.21 436 ARG A N 1
ATOM 3173 C CA . ARG A 1 435 ? 27.478 10.938 80.634 1.00 36.80 436 ARG A CA 1
ATOM 3174 C C . ARG A 1 435 ? 28.044 9.706 79.979 1.00 38.12 436 ARG A C 1
ATOM 3175 O O . ARG A 1 435 ? 29.258 9.492 79.984 1.00 34.61 436 ARG A O 1
ATOM 3183 N N . ASP A 1 436 ? 27.143 8.897 79.427 1.00 37.88 437 ASP A N 1
ATOM 3184 C CA . ASP A 1 436 ? 27.512 7.672 78.739 1.00 39.01 437 ASP A CA 1
ATOM 3185 C C . ASP A 1 436 ? 28.060 8.018 77.359 1.00 39.86 437 ASP A C 1
ATOM 3186 O O . ASP A 1 436 ? 27.420 8.727 76.575 1.00 40.08 437 ASP A O 1
ATOM 3191 N N . VAL A 1 437 ? 29.253 7.520 77.078 1.00 38.01 438 VAL A N 1
ATOM 3192 C CA . VAL A 1 437 ? 29.896 7.738 75.797 1.00 35.69 438 VAL A CA 1
ATOM 3193 C C . VAL A 1 437 ? 30.144 6.336 75.266 1.00 36.08 438 VAL A C 1
ATOM 3194 O O . VAL A 1 437 ? 30.945 5.579 75.834 1.00 38.95 438 VAL A O 1
ATOM 3198 N N . PRO A 1 438 ? 29.445 5.955 74.185 1.00 34.16 439 PRO A N 1
ATOM 3199 C CA . PRO A 1 438 ? 29.628 4.615 73.622 1.00 35.14 439 PRO A CA 1
ATOM 3200 C C . PRO A 1 438 ? 30.902 4.445 72.806 1.00 35.34 439 PRO A C 1
ATOM 3201 O O . PRO A 1 438 ? 31.191 5.245 71.920 1.00 35.00 439 PRO A O 1
ATOM 3205 N N . LEU A 1 439 ? 31.654 3.395 73.123 1.00 37.62 440 LEU A N 1
ATOM 3206 C CA . LEU A 1 439 ? 32.886 3.062 72.415 1.00 35.70 440 LEU A CA 1
ATOM 3207 C C . LEU A 1 439 ? 32.558 1.799 71.611 1.00 36.82 440 LEU A C 1
ATOM 3208 O O . LEU A 1 439 ? 32.437 0.717 72.171 1.00 36.94 440 LEU A O 1
ATOM 3213 N N . THR A 1 440 ? 32.391 1.955 70.302 1.00 35.34 441 THR A N 1
ATOM 3214 C CA . THR A 1 440 ? 32.040 0.847 69.419 1.00 37.13 441 THR A CA 1
ATOM 3215 C C . THR A 1 440 ? 33.134 0.492 68.402 1.00 38.33 441 THR A C 1
ATOM 3216 O O . THR A 1 440 ? 34.088 1.235 68.216 1.00 38.11 441 THR A O 1
ATOM 3220 N N . ARG A 1 441 ? 32.956 -0.652 67.746 1.00 39.17 442 ARG A N 1
ATOM 3221 C CA . ARG A 1 441 ? 33.877 -1.182 66.746 1.00 36.23 442 ARG A CA 1
ATOM 3222 C C . ARG A 1 441 ? 34.205 -0.164 65.648 1.00 34.80 442 ARG A C 1
ATOM 3223 O O . ARG A 1 441 ? 35.357 -0.035 65.243 1.00 31.58 442 ARG A O 1
ATOM 3231 N N . GLU A 1 442 ? 33.181 0.529 65.160 1.00 34.73 443 GLU A N 1
ATOM 3232 C CA . GLU A 1 442 ? 33.337 1.543 64.117 1.00 35.43 443 GLU A CA 1
ATOM 3233 C C . GLU A 1 442 ? 33.350 2.920 64.780 1.00 34.34 443 GLU A C 1
ATOM 3234 O O . GLU A 1 442 ? 32.457 3.240 65.567 1.00 35.05 443 GLU A O 1
ATOM 3240 N N . LEU A 1 443 ? 34.351 3.732 64.455 1.00 31.15 444 LEU A N 1
ATOM 3241 C CA . LEU A 1 443 ? 34.476 5.065 65.028 1.00 29.68 444 LEU A CA 1
ATOM 3242 C C . LEU A 1 443 ? 34.763 6.076 63.944 1.00 29.78 444 LEU A C 1
ATOM 3243 O O . LEU A 1 443 ? 35.006 5.719 62.792 1.00 31.20 444 LEU A O 1
ATOM 3248 N N . TYR A 1 444 ? 34.729 7.348 64.334 1.00 29.69 445 TYR A N 1
ATOM 3249 C CA . TYR A 1 444 ? 35.070 8.448 63.448 1.00 27.51 445 TYR A CA 1
ATOM 3250 C C . TYR A 1 444 ? 36.102 9.251 64.216 1.00 29.38 445 TYR A C 1
ATOM 3251 O O . TYR A 1 444 ? 35.940 9.472 65.422 1.00 26.62 445 TYR A O 1
ATOM 3260 N N . ILE A 1 445 ? 37.190 9.624 63.544 1.00 27.62 446 ILE A N 1
ATOM 3261 C CA . ILE A 1 445 ? 38.193 10.487 64.148 1.00 25.71 446 ILE A CA 1
ATOM 3262 C C . ILE A 1 445 ? 38.358 11.607 63.120 1.00 27.29 446 ILE A C 1
ATOM 3263 O O . ILE A 1 445 ? 37.940 11.488 61.965 1.00 27.91 446 ILE A O 1
ATOM 3268 N N . GLU A 1 446 ? 38.919 12.709 63.577 1.00 22.73 447 GLU A N 1
ATOM 3269 C CA . GLU A 1 446 ? 39.149 13.884 62.771 1.00 28.73 447 GLU A CA 1
ATOM 3270 C C . GLU A 1 446 ? 40.205 13.561 61.672 1.00 30.28 447 GLU A C 1
ATOM 3271 O O . GLU A 1 446 ? 41.236 12.937 61.943 1.00 28.35 447 GLU A O 1
ATOM 3277 N N . ARG A 1 447 ? 39.943 13.976 60.437 1.00 30.61 448 ARG A N 1
ATOM 3278 C CA . ARG A 1 447 ? 40.874 13.734 59.332 1.00 31.16 448 ARG A CA 1
ATOM 3279 C C . ARG A 1 447 ? 42.291 14.241 59.622 1.00 33.00 448 ARG A C 1
ATOM 3280 O O . ARG A 1 447 ? 43.267 13.547 59.338 1.00 30.32 448 ARG A O 1
ATOM 3288 N N . ASP A 1 448 ? 42.414 15.435 60.198 1.00 33.57 449 ASP A N 1
ATOM 3289 C CA . ASP A 1 448 ? 43.737 15.958 60.493 1.00 34.92 449 ASP A CA 1
ATOM 3290 C C . ASP A 1 448 ? 44.435 15.262 61.651 1.00 34.50 449 ASP A C 1
ATOM 3291 O O . ASP A 1 448 ? 45.575 15.603 61.967 1.00 33.92 449 ASP A O 1
ATOM 3296 N N . ASP A 1 449 ? 43.776 14.287 62.285 1.00 31.58 450 ASP A N 1
ATOM 3297 C CA . ASP A 1 449 ? 44.434 13.545 63.365 1.00 31.32 450 ASP A CA 1
ATOM 3298 C C . ASP A 1 449 ? 45.071 12.241 62.855 1.00 32.27 450 ASP A C 1
ATOM 3299 O O . ASP A 1 449 ? 45.596 11.433 63.629 1.00 31.74 450 ASP A O 1
ATOM 3304 N N . PHE A 1 450 ? 45.011 12.029 61.547 1.00 32.02 451 PHE A N 1
ATOM 3305 C CA . PHE A 1 450 ? 45.663 10.869 60.947 1.00 32.94 451 PHE A CA 1
ATOM 3306 C C . PHE A 1 450 ? 46.526 11.426 59.824 1.00 33.91 451 PHE A C 1
ATOM 3307 O O . PHE A 1 450 ? 46.044 12.147 58.961 1.00 33.94 451 PHE A O 1
ATOM 3315 N N . SER A 1 451 ? 47.805 11.101 59.815 1.00 36.18 452 SER A N 1
ATOM 3316 C CA . SER A 1 451 ? 48.643 11.643 58.755 1.00 38.67 452 SER A CA 1
ATOM 3317 C C . SER A 1 451 ? 49.576 10.604 58.173 1.00 39.26 452 SER A C 1
ATOM 3318 O O . SER A 1 451 ? 50.450 10.088 58.867 1.00 38.51 452 SER A O 1
ATOM 3321 N N . PRO A 1 452 ? 49.381 10.265 56.891 1.00 36.79 453 PRO A N 1
ATOM 3322 C CA . PRO A 1 452 ? 50.224 9.282 56.218 1.00 39.29 453 PRO A CA 1
ATOM 3323 C C . PRO A 1 452 ? 51.639 9.829 56.016 1.00 38.19 453 PRO A C 1
ATOM 3324 O O . PRO A 1 452 ? 52.591 9.071 56.036 1.00 41.24 453 PRO A O 1
ATOM 3328 N N . ALA A 1 453 ? 51.772 11.141 55.827 1.00 36.79 454 ALA A N 1
ATOM 3329 C CA . ALA A 1 453 ? 53.089 11.773 55.628 1.00 38.74 454 ALA A CA 1
ATOM 3330 C C . ALA A 1 453 ? 53.230 12.851 56.700 1.00 37.54 454 ALA A C 1
ATOM 3331 O O . ALA A 1 453 ? 53.133 14.052 56.434 1.00 36.71 454 ALA A O 1
ATOM 3333 N N . PRO A 1 454 ? 53.497 12.422 57.935 1.00 36.04 455 PRO A N 1
ATOM 3334 C CA . PRO A 1 454 ? 53.634 13.334 59.068 1.00 37.47 455 PRO A CA 1
ATOM 3335 C C . PRO A 1 454 ? 54.842 14.250 59.140 1.00 38.45 455 PRO A C 1
ATOM 3336 O O . PRO A 1 454 ? 55.947 13.886 58.729 1.00 37.33 455 PRO A O 1
ATOM 3340 N N . PRO A 1 455 ? 54.633 15.474 59.648 1.00 38.29 456 PRO A N 1
ATOM 3341 C CA . PRO A 1 455 ? 55.726 16.436 59.792 1.00 40.28 456 PRO A CA 1
ATOM 3342 C C . PRO A 1 455 ? 56.460 16.066 61.087 1.00 43.86 456 PRO A C 1
ATOM 3343 O O . PRO A 1 455 ? 55.913 15.344 61.934 1.00 42.76 456 PRO A O 1
ATOM 3347 N N . LYS A 1 456 ? 57.696 16.534 61.238 1.00 46.38 457 LYS A N 1
ATOM 3348 C CA . LYS A 1 456 ? 58.479 16.238 62.440 1.00 47.05 457 LYS A CA 1
ATOM 3349 C C . LYS A 1 456 ? 57.706 16.676 63.704 1.00 48.51 457 LYS A C 1
ATOM 3350 O O . LYS A 1 456 ? 57.159 17.781 63.766 1.00 46.59 457 LYS A O 1
ATOM 3356 N N . GLY A 1 457 ? 57.654 15.800 64.703 1.00 49.48 458 GLY A N 1
ATOM 3357 C CA . GLY A 1 457 ? 56.954 16.133 65.934 1.00 47.92 458 GLY A CA 1
ATOM 3358 C C . GLY A 1 457 ? 55.445 15.907 65.933 1.00 47.25 458 GLY A C 1
ATOM 3359 O O . GLY A 1 457 ? 54.760 16.300 66.883 1.00 46.11 458 GLY A O 1
ATOM 3360 N N . PHE A 1 458 ? 54.922 15.283 64.877 1.00 42.66 459 PHE A N 1
ATOM 3361 C CA . PHE A 1 458 ? 53.487 15.010 64.792 1.00 40.37 459 PHE A CA 1
ATOM 3362 C C . PHE A 1 458 ? 53.150 14.104 65.960 1.00 38.14 459 PHE A C 1
ATOM 3363 O O . PHE A 1 458 ? 53.760 13.056 66.145 1.00 42.19 459 PHE A O 1
ATOM 3371 N N . LYS A 1 459 ? 52.173 14.492 66.754 1.00 37.62 460 LYS A N 1
ATOM 3372 C CA . LYS A 1 459 ? 51.853 13.687 67.916 1.00 35.75 460 LYS A CA 1
ATOM 3373 C C . LYS A 1 459 ? 50.670 12.766 67.754 1.00 36.04 460 LYS A C 1
ATOM 3374 O O . LYS A 1 459 ? 50.428 11.934 68.624 1.00 37.76 460 LYS A O 1
ATOM 3380 N N . ARG A 1 460 ? 49.926 12.880 66.658 1.00 33.46 461 ARG A N 1
ATOM 3381 C CA . ARG A 1 460 ? 48.772 12.004 66.525 1.00 36.15 461 ARG A CA 1
ATOM 3382 C C . ARG A 1 460 ? 48.957 10.706 65.736 1.00 33.05 461 ARG A C 1
ATOM 3383 O O . ARG A 1 460 ? 50.051 10.172 65.694 1.00 34.87 461 ARG A O 1
ATOM 3391 N N . LEU A 1 461 ? 47.890 10.194 65.124 1.00 34.36 462 LEU A N 1
ATOM 3392 C CA . LEU A 1 461 ? 47.951 8.918 64.419 1.00 32.30 462 LEU A CA 1
ATOM 3393 C C . LEU A 1 461 ? 48.688 8.910 63.089 1.00 31.64 462 LEU A C 1
ATOM 3394 O O . LEU A 1 461 ? 48.508 9.794 62.271 1.00 33.23 462 LEU A O 1
ATOM 3399 N N . THR A 1 462 ? 49.526 7.898 62.892 1.00 33.72 463 THR A N 1
ATOM 3400 C CA . THR A 1 462 ? 50.282 7.731 61.649 1.00 34.18 463 THR A CA 1
ATOM 3401 C C . THR A 1 462 ? 50.266 6.240 61.304 1.00 35.33 463 THR A C 1
ATOM 3402 O O . THR A 1 462 ? 49.964 5.403 62.156 1.00 33.88 463 THR A O 1
ATOM 3406 N N . PRO A 1 463 ? 50.579 5.890 60.048 1.00 36.29 464 PRO A N 1
ATOM 3407 C CA . PRO A 1 463 ? 50.589 4.480 59.625 1.00 37.31 464 PRO A CA 1
ATOM 3408 C C . PRO A 1 463 ? 51.536 3.632 60.474 1.00 35.77 464 PRO A C 1
ATOM 3409 O O . PRO A 1 463 ? 52.719 3.937 60.590 1.00 36.28 464 PRO A O 1
ATOM 3413 N N . GLY A 1 464 ? 51.007 2.567 61.064 1.00 35.20 465 GLY A N 1
ATOM 3414 C CA . GLY A 1 464 ? 51.829 1.715 61.897 1.00 34.01 465 GLY A CA 1
ATOM 3415 C C . GLY A 1 464 ? 52.094 2.362 63.246 1.00 33.90 465 GLY A C 1
ATOM 3416 O O . GLY A 1 464 ? 52.735 1.761 64.115 1.00 32.50 465 GLY A O 1
ATOM 3417 N N . GLY A 1 465 ? 51.600 3.589 63.423 1.00 30.69 466 GLY A N 1
ATOM 3418 C CA . GLY A 1 465 ? 51.798 4.293 64.680 1.00 31.29 466 GLY A CA 1
ATOM 3419 C C . GLY A 1 465 ? 50.641 4.107 65.657 1.00 30.38 466 GLY A C 1
ATOM 3420 O O . GLY A 1 465 ? 49.673 3.394 65.371 1.00 32.12 466 GLY A O 1
ATOM 3421 N N . THR A 1 466 ? 50.735 4.749 66.814 1.00 31.49 467 THR A N 1
ATOM 3422 C CA . THR A 1 466 ? 49.684 4.651 67.837 1.00 30.56 467 THR A CA 1
ATOM 3423 C C . THR A 1 466 ? 49.205 6.030 68.242 1.00 29.95 467 THR A C 1
ATOM 3424 O O . THR A 1 466 ? 49.879 7.027 68.001 1.00 27.81 467 THR A O 1
ATOM 3428 N N . VAL A 1 467 ? 48.032 6.079 68.866 1.00 30.12 468 VAL A N 1
ATOM 3429 C CA . VAL A 1 467 ? 47.507 7.326 69.397 1.00 26.03 468 VAL A CA 1
ATOM 3430 C C . VAL A 1 467 ? 46.556 6.936 70.510 1.00 27.80 468 VAL A C 1
ATOM 3431 O O . VAL A 1 467 ? 46.001 5.836 70.499 1.00 28.13 468 VAL A O 1
ATOM 3435 N N . ARG A 1 468 ? 46.372 7.819 71.485 1.00 26.52 469 ARG A N 1
ATOM 3436 C CA . ARG A 1 468 ? 45.456 7.511 72.565 1.00 27.51 469 ARG A CA 1
ATOM 3437 C C . ARG A 1 468 ? 44.088 8.102 72.233 1.00 27.81 469 ARG A C 1
ATOM 3438 O O . ARG A 1 468 ? 43.992 9.247 71.789 1.00 28.92 469 ARG A O 1
ATOM 3446 N N . LEU A 1 469 ? 43.046 7.300 72.383 1.00 24.84 470 LEU A N 1
ATOM 3447 C CA . LEU A 1 469 ? 41.694 7.786 72.145 1.00 31.87 470 LEU A CA 1
ATOM 3448 C C . LEU A 1 469 ? 41.238 8.289 73.514 1.00 33.18 470 LEU A C 1
ATOM 3449 O O . LEU A 1 469 ? 41.331 7.579 74.517 1.00 30.49 470 LEU A O 1
ATOM 3454 N N . ARG A 1 470 ? 40.776 9.530 73.540 1.00 35.82 471 ARG A N 1
ATOM 3455 C CA . ARG A 1 470 ? 40.314 10.185 74.756 1.00 37.02 471 ARG A CA 1
ATOM 3456 C C . ARG A 1 470 ? 39.437 9.259 75.609 1.00 37.30 471 ARG A C 1
ATOM 3457 O O . ARG A 1 470 ? 38.433 8.724 75.138 1.00 37.09 471 ARG A O 1
ATOM 3465 N N . GLY A 1 471 ? 39.860 9.056 76.856 1.00 38.60 472 GLY A N 1
ATOM 3466 C CA . GLY A 1 471 ? 39.143 8.222 77.799 1.00 35.55 472 GLY A CA 1
ATOM 3467 C C . GLY A 1 471 ? 38.911 6.784 77.384 1.00 37.34 472 GLY A C 1
ATOM 3468 O O . GLY A 1 471 ? 38.066 6.112 77.969 1.00 38.90 472 GLY A O 1
ATOM 3469 N N . ALA A 1 472 ? 39.660 6.272 76.415 1.00 36.05 473 ALA A N 1
ATOM 3470 C CA . ALA A 1 472 ? 39.401 4.903 75.977 1.00 37.49 473 ALA A CA 1
ATOM 3471 C C . ALA A 1 472 ? 40.578 3.979 75.727 1.00 36.85 473 ALA A C 1
ATOM 3472 O O . ALA A 1 472 ? 40.373 2.791 75.514 1.00 42.53 473 ALA A O 1
ATOM 3474 N N . GLY A 1 473 ? 41.799 4.495 75.721 1.00 36.41 474 GLY A N 1
ATOM 3475 C CA . GLY A 1 473 ? 42.930 3.612 75.491 1.00 31.96 474 GLY A CA 1
ATOM 3476 C C . GLY A 1 473 ? 43.664 3.891 74.190 1.00 34.53 474 GLY A C 1
ATOM 3477 O O . GLY A 1 473 ? 43.268 4.758 73.402 1.00 33.58 474 GLY A O 1
ATOM 3478 N N . ILE A 1 474 ? 44.731 3.137 73.957 1.00 31.74 475 ILE A N 1
ATOM 3479 C CA . ILE A 1 474 ? 45.552 3.313 72.772 1.00 29.92 475 ILE A CA 1
ATOM 3480 C C . ILE A 1 474 ? 45.218 2.405 71.582 1.00 28.96 475 ILE A C 1
ATOM 3481 O O . ILE A 1 474 ? 44.928 1.225 71.733 1.00 26.67 475 ILE A O 1
ATOM 3486 N N . ILE A 1 475 ? 45.258 2.962 70.384 1.00 28.27 476 ILE A N 1
ATOM 3487 C CA . ILE A 1 475 ? 45.012 2.151 69.203 1.00 29.66 476 ILE A CA 1
ATOM 3488 C C . ILE A 1 475 ? 46.213 2.290 68.280 1.00 30.78 476 ILE A C 1
ATOM 3489 O O . ILE A 1 475 ? 46.986 3.251 68.380 1.00 31.60 476 ILE A O 1
ATOM 3494 N N . ARG A 1 476 ? 46.380 1.321 67.396 1.00 31.31 477 ARG A N 1
ATOM 3495 C CA . ARG A 1 476 ? 47.481 1.354 66.455 1.00 32.56 477 ARG A CA 1
ATOM 3496 C C . ARG A 1 476 ? 46.892 1.252 65.064 1.00 30.82 477 ARG A C 1
ATOM 3497 O O . ARG A 1 476 ? 46.034 0.408 64.827 1.00 30.76 477 ARG A O 1
ATOM 3505 N N . ALA A 1 477 ? 47.335 2.113 64.152 1.00 29.78 478 ALA A N 1
ATOM 3506 C CA . ALA A 1 477 ? 46.846 2.077 62.772 1.00 33.67 478 ALA A CA 1
ATOM 3507 C C . ALA A 1 477 ? 47.475 0.870 62.059 1.00 33.71 478 ALA A C 1
ATOM 3508 O O . ALA A 1 477 ? 48.695 0.838 61.843 1.00 34.62 478 ALA A O 1
ATOM 3510 N N . ASP A 1 478 ? 46.665 -0.127 61.714 1.00 33.16 479 ASP A N 1
ATOM 3511 C CA . ASP A 1 478 ? 47.204 -1.309 61.044 1.00 34.68 479 ASP A CA 1
ATOM 3512 C C . ASP A 1 478 ? 47.101 -1.231 59.528 1.00 35.73 479 ASP A C 1
ATOM 3513 O O . ASP A 1 478 ? 47.891 -1.856 58.822 1.00 35.65 479 ASP A O 1
ATOM 3518 N N . ASP A 1 479 ? 46.131 -0.469 59.024 1.00 37.32 480 ASP A N 1
ATOM 3519 C CA . ASP A 1 479 ? 45.938 -0.348 57.583 1.00 35.71 480 ASP A CA 1
ATOM 3520 C C . ASP A 1 479 ? 44.985 0.808 57.297 1.00 36.83 480 ASP A C 1
ATOM 3521 O O . ASP A 1 479 ? 44.324 1.307 58.193 1.00 39.55 480 ASP A O 1
ATOM 3526 N N . PHE A 1 480 ? 44.942 1.247 56.044 1.00 38.12 481 PHE A N 1
ATOM 3527 C CA . PHE A 1 480 ? 44.051 2.322 55.625 1.00 36.93 481 PHE A CA 1
ATOM 3528 C C . PHE A 1 480 ? 44.028 2.404 54.099 1.00 37.64 481 PHE A C 1
ATOM 3529 O O . PHE A 1 480 ? 45.001 2.041 53.435 1.00 37.40 481 PHE A O 1
ATOM 3537 N N . GLY A 1 481 ? 42.905 2.851 53.551 1.00 38.29 482 GLY A N 1
ATOM 3538 C CA . GLY A 1 481 ? 42.782 3.003 52.111 1.00 41.06 482 GLY A CA 1
ATOM 3539 C C . GLY A 1 481 ? 42.825 4.470 51.694 1.00 44.50 482 GLY A C 1
ATOM 3540 O O . GLY A 1 481 ? 42.624 5.364 52.523 1.00 41.77 482 GLY A O 1
ATOM 3541 N N . THR A 1 482 ? 43.096 4.713 50.411 1.00 47.52 483 THR A N 1
ATOM 3542 C CA . THR A 1 482 ? 43.172 6.065 49.848 1.00 52.29 483 THR A CA 1
ATOM 3543 C C . THR A 1 482 ? 42.424 6.147 48.506 1.00 55.16 483 THR A C 1
ATOM 3544 O O . THR A 1 482 ? 42.555 5.255 47.671 1.00 54.38 483 THR A O 1
ATOM 3548 N N . ASP A 1 483 ? 41.652 7.215 48.296 1.00 59.00 484 ASP A N 1
ATOM 3549 C CA . ASP A 1 483 ? 40.924 7.396 47.035 1.00 61.44 484 ASP A CA 1
ATOM 3550 C C . ASP A 1 483 ? 41.814 8.082 45.991 1.00 63.23 484 ASP A C 1
ATOM 3551 O O . ASP A 1 483 ? 42.961 8.440 46.281 1.00 61.83 484 ASP A O 1
ATOM 3556 N N . GLU A 1 484 ? 41.288 8.275 44.783 1.00 65.88 485 GLU A N 1
ATOM 3557 C CA . GLU A 1 484 ? 42.071 8.896 43.711 1.00 68.57 485 GLU A CA 1
ATOM 3558 C C . GLU A 1 484 ? 42.571 10.296 44.049 1.00 66.63 485 GLU A C 1
ATOM 3559 O O . GLU A 1 484 ? 43.702 10.663 43.712 1.00 67.43 485 GLU A O 1
ATOM 3565 N N . ALA A 1 485 ? 41.729 11.066 44.728 1.00 64.61 486 ALA A N 1
ATOM 3566 C CA . ALA A 1 485 ? 42.083 12.417 45.130 1.00 63.13 486 ALA A CA 1
ATOM 3567 C C . ALA A 1 485 ? 43.131 12.402 46.248 1.00 62.50 486 ALA A C 1
ATOM 3568 O O . ALA A 1 485 ? 43.651 13.452 46.635 1.00 63.05 486 ALA A O 1
ATOM 3570 N N . GLY A 1 486 ? 43.433 11.219 46.778 1.00 59.35 487 GLY A N 1
ATOM 3571 C CA . GLY A 1 486 ? 44.430 11.131 47.831 1.00 55.37 487 GLY A CA 1
ATOM 3572 C C . GLY A 1 486 ? 43.919 11.349 49.244 1.00 52.85 487 GLY A C 1
ATOM 3573 O O . GLY A 1 486 ? 44.702 11.636 50.146 1.00 52.09 487 GLY A O 1
ATOM 3574 N N . GLN A 1 487 ? 42.611 11.227 49.445 1.00 50.64 488 GLN A N 1
ATOM 3575 C CA . GLN A 1 487 ? 42.033 11.390 50.779 1.00 49.11 488 GLN A CA 1
ATOM 3576 C C . GLN A 1 487 ? 41.879 10.001 51.401 1.00 47.71 488 GLN A C 1
ATOM 3577 O O . GLN A 1 487 ? 41.437 9.056 50.735 1.00 44.79 488 GLN A O 1
ATOM 3583 N N . VAL A 1 488 ? 42.240 9.870 52.672 1.00 43.33 489 VAL A N 1
ATOM 3584 C CA . VAL A 1 488 ? 42.101 8.587 53.325 1.00 41.07 489 VAL A CA 1
ATOM 3585 C C . VAL A 1 488 ? 40.607 8.301 53.471 1.00 40.88 489 VAL A C 1
ATOM 3586 O O . VAL A 1 488 ? 39.831 9.128 53.960 1.00 38.48 489 VAL A O 1
ATOM 3590 N N . THR A 1 489 ? 40.210 7.119 53.029 1.00 38.66 490 THR A N 1
ATOM 3591 C CA . THR A 1 489 ? 38.822 6.730 53.074 1.00 42.32 490 THR A CA 1
ATOM 3592 C C . THR A 1 489 ? 38.441 5.952 54.330 1.00 43.12 490 THR A C 1
ATOM 3593 O O . THR A 1 489 ? 37.303 6.037 54.794 1.00 46.79 490 THR A O 1
ATOM 3597 N N . HIS A 1 490 ? 39.385 5.201 54.882 1.00 39.72 491 HIS A N 1
ATOM 3598 C CA . HIS A 1 490 ? 39.104 4.417 56.071 1.00 39.13 491 HIS A CA 1
ATOM 3599 C C . HIS A 1 490 ? 40.405 3.956 56.724 1.00 38.50 491 HIS A C 1
ATOM 3600 O O . HIS A 1 490 ? 41.463 3.911 56.085 1.00 38.56 491 HIS A O 1
ATOM 3607 N N . ILE A 1 491 ? 40.316 3.629 58.005 1.00 34.82 492 ILE A N 1
ATOM 3608 C CA . ILE A 1 491 ? 41.463 3.190 58.776 1.00 33.04 492 ILE A CA 1
ATOM 3609 C C . ILE A 1 491 ? 41.072 1.928 59.544 1.00 34.30 492 ILE A C 1
ATOM 3610 O O . ILE A 1 491 ? 39.943 1.805 60.020 1.00 31.13 492 ILE A O 1
ATOM 3615 N N . ARG A 1 492 ? 41.989 0.974 59.628 1.00 32.17 493 ARG A N 1
ATOM 3616 C CA . ARG A 1 492 ? 41.730 -0.242 60.391 1.00 33.99 493 ARG A CA 1
ATOM 3617 C C . ARG A 1 492 ? 42.760 -0.197 61.508 1.00 33.54 493 ARG A C 1
ATOM 3618 O O . ARG A 1 492 ? 43.954 0.007 61.261 1.00 33.78 493 ARG A O 1
ATOM 3626 N N . ALA A 1 493 ? 42.300 -0.370 62.737 1.00 30.15 494 ALA A N 1
ATOM 3627 C CA . ALA A 1 493 ? 43.201 -0.288 63.862 1.00 30.70 494 ALA A CA 1
ATOM 3628 C C . ALA A 1 493 ? 42.895 -1.347 64.898 1.00 31.55 494 ALA A C 1
ATOM 3629 O O . ALA A 1 493 ? 41.867 -2.029 64.841 1.00 30.01 494 ALA A O 1
ATOM 3631 N N . THR A 1 494 ? 43.820 -1.471 65.837 1.00 32.99 495 THR A N 1
ATOM 3632 C CA . THR A 1 494 ? 43.749 -2.431 66.918 1.00 36.17 495 THR A CA 1
ATOM 3633 C C . THR A 1 494 ? 43.860 -1.688 68.234 1.00 37.21 495 THR A C 1
ATOM 3634 O O . THR A 1 494 ? 44.726 -0.821 68.391 1.00 32.82 495 THR A O 1
ATOM 3638 N N . LEU A 1 495 ? 42.968 -2.023 69.164 1.00 37.24 496 LEU A N 1
ATOM 3639 C CA . LEU A 1 495 ? 42.977 -1.425 70.491 1.00 38.99 496 LEU A CA 1
ATOM 3640 C C . LEU A 1 495 ? 44.064 -2.202 71.220 1.00 38.79 496 LEU A C 1
ATOM 3641 O O . LEU A 1 495 ? 43.967 -3.424 71.333 1.00 42.81 496 LEU A O 1
ATOM 3646 N N . LEU A 1 496 ? 45.100 -1.519 71.695 1.00 38.46 497 LEU A N 1
ATOM 3647 C CA . LEU A 1 496 ? 46.200 -2.207 72.379 1.00 42.03 497 LEU A CA 1
ATOM 3648 C C . LEU A 1 496 ? 46.022 -2.385 73.876 1.00 46.31 497 LEU A C 1
ATOM 3649 O O . LEU A 1 496 ? 45.051 -1.912 74.462 1.00 46.29 497 LEU A O 1
ATOM 3654 N N . GLY A 1 497 ? 46.996 -3.061 74.487 1.00 53.10 498 GLY A N 1
ATOM 3655 C CA . GLY A 1 497 ? 46.968 -3.322 75.918 1.00 57.93 498 GLY A CA 1
ATOM 3656 C C . GLY A 1 497 ? 47.875 -2.433 76.753 1.00 61.71 498 GLY A C 1
ATOM 3657 O O . GLY A 1 497 ? 48.486 -1.494 76.240 1.00 61.72 498 GLY A O 1
ATOM 3658 N N . GLU A 1 498 ? 47.966 -2.757 78.044 1.00 64.89 499 GLU A N 1
ATOM 3659 C CA . GLU A 1 498 ? 48.760 -2.016 79.032 1.00 68.69 499 GLU A CA 1
ATOM 3660 C C . GLU A 1 498 ? 50.144 -1.510 78.617 1.00 68.14 499 GLU A C 1
ATOM 3661 O O . GLU A 1 498 ? 50.474 -0.345 78.842 1.00 69.36 499 GLU A O 1
ATOM 3667 N N . ASP A 1 499 ? 50.965 -2.372 78.032 1.00 67.45 500 ASP A N 1
ATOM 3668 C CA . ASP A 1 499 ? 52.307 -1.947 77.637 1.00 68.81 500 ASP A CA 1
ATOM 3669 C C . ASP A 1 499 ? 52.364 -0.823 76.605 1.00 65.26 500 ASP A C 1
ATOM 3670 O O . ASP A 1 499 ? 53.296 -0.015 76.606 1.00 64.92 500 ASP A O 1
ATOM 3675 N N . ALA A 1 500 ? 51.364 -0.771 75.733 1.00 60.84 501 ALA A N 1
ATOM 3676 C CA . ALA A 1 500 ? 51.316 0.230 74.675 1.00 57.63 501 ALA A CA 1
ATOM 3677 C C . ALA A 1 500 ? 51.575 1.664 75.120 1.00 54.95 501 ALA A C 1
ATOM 3678 O O . ALA A 1 500 ? 51.191 2.078 76.217 1.00 54.05 501 ALA A O 1
ATOM 3680 N N . LYS A 1 501 ? 52.247 2.411 74.250 1.00 52.80 502 LYS A N 1
ATOM 3681 C CA . LYS A 1 501 ? 52.554 3.815 74.488 1.00 50.61 502 LYS A CA 1
ATOM 3682 C C . LYS A 1 501 ? 52.074 4.669 73.315 1.00 48.20 502 LYS A C 1
ATOM 3683 O O . LYS A 1 501 ? 51.856 4.169 72.209 1.00 48.05 502 LYS A O 1
ATOM 3689 N N . ALA A 1 502 ? 51.895 5.959 73.565 1.00 46.00 503 ALA A N 1
ATOM 3690 C CA . ALA A 1 502 ? 51.448 6.883 72.533 1.00 42.46 503 ALA A CA 1
ATOM 3691 C C . ALA A 1 502 ? 51.920 8.277 72.888 1.00 40.89 503 ALA A C 1
ATOM 3692 O O . ALA A 1 502 ? 52.061 8.623 74.061 1.00 39.17 503 ALA A O 1
ATOM 3694 N N . ALA A 1 503 ? 52.152 9.083 71.865 1.00 36.25 504 ALA A N 1
ATOM 3695 C CA . ALA A 1 503 ? 52.623 10.431 72.076 1.00 35.87 504 ALA A CA 1
ATOM 3696 C C . ALA A 1 503 ? 51.493 11.444 72.109 1.00 34.15 504 ALA A C 1
ATOM 3697 O O . ALA A 1 503 ? 51.712 12.594 72.480 1.00 35.45 504 ALA A O 1
ATOM 3699 N N . GLY A 1 504 ? 50.286 11.036 71.727 1.00 33.13 505 GLY A N 1
ATOM 3700 C CA . GLY A 1 504 ? 49.193 11.995 71.710 1.00 32.55 505 GLY A CA 1
ATOM 3701 C C . GLY A 1 504 ? 47.821 11.472 72.084 1.00 30.37 505 GLY A C 1
ATOM 3702 O O . GLY A 1 504 ? 47.646 10.277 72.281 1.00 30.93 505 GLY A O 1
ATOM 3703 N N . VAL A 1 505 ? 46.855 12.386 72.159 1.00 28.54 506 VAL A N 1
ATOM 3704 C CA . VAL A 1 505 ? 45.476 12.074 72.518 1.00 28.17 506 VAL A CA 1
ATOM 3705 C C . VAL A 1 505 ? 44.501 12.808 71.600 1.00 27.93 506 VAL A C 1
ATOM 3706 O O . VAL A 1 505 ? 44.635 13.998 71.360 1.00 26.59 506 VAL A O 1
ATOM 3710 N N . ILE A 1 506 ? 43.494 12.107 71.114 1.00 24.65 507 ILE A N 1
ATOM 3711 C CA . ILE A 1 506 ? 42.538 12.742 70.232 1.00 26.54 507 ILE A CA 1
ATOM 3712 C C . ILE A 1 506 ? 41.107 12.402 70.613 1.00 24.95 507 ILE A C 1
ATOM 3713 O O . ILE A 1 506 ? 40.858 11.381 71.263 1.00 26.36 507 ILE A O 1
ATOM 3718 N N . HIS A 1 507 ? 40.170 13.258 70.214 1.00 27.51 508 HIS A N 1
ATOM 3719 C CA . HIS A 1 507 ? 38.751 13.000 70.478 1.00 26.93 508 HIS A CA 1
ATOM 3720 C C . HIS A 1 507 ? 38.278 12.045 69.396 1.00 28.17 508 HIS A C 1
ATOM 3721 O O . HIS A 1 507 ? 39.037 11.740 68.466 1.00 27.85 508 HIS A O 1
ATOM 3728 N N . TRP A 1 508 ? 37.028 11.602 69.497 1.00 24.66 509 TRP A N 1
ATOM 3729 C CA . TRP A 1 508 ? 36.477 10.642 68.545 1.00 26.21 509 TRP A CA 1
ATOM 3730 C C . TRP A 1 508 ? 35.010 10.397 68.903 1.00 27.20 509 TRP A C 1
ATOM 3731 O O . TRP A 1 508 ? 34.584 10.745 69.995 1.00 26.10 509 TRP A O 1
ATOM 3742 N N . VAL A 1 509 ? 34.253 9.786 67.996 1.00 28.81 510 VAL A N 1
ATOM 3743 C CA . VAL A 1 509 ? 32.855 9.445 68.273 1.00 30.44 510 VAL A CA 1
ATOM 3744 C C . VAL A 1 509 ? 32.492 8.114 67.643 1.00 32.14 510 VAL A C 1
ATOM 3745 O O . VAL A 1 509 ? 33.050 7.724 66.605 1.00 33.96 510 VAL A O 1
ATOM 3749 N N . SER A 1 510 ? 31.553 7.416 68.272 1.00 32.46 511 SER A N 1
ATOM 3750 C CA . SER A 1 510 ? 31.078 6.129 67.763 1.00 32.57 511 SER A CA 1
ATOM 3751 C C . SER A 1 510 ? 30.466 6.365 66.401 1.00 32.41 511 SER A C 1
ATOM 3752 O O . SER A 1 510 ? 29.606 7.208 66.260 1.00 31.17 511 SER A O 1
ATOM 3755 N N . ALA A 1 511 ? 30.898 5.633 65.388 1.00 35.20 512 ALA A N 1
ATOM 3756 C CA . ALA A 1 511 ? 30.324 5.853 64.070 1.00 38.96 512 ALA A CA 1
ATOM 3757 C C . ALA A 1 511 ? 28.885 5.334 63.980 1.00 42.03 512 ALA A C 1
ATOM 3758 O O . ALA A 1 511 ? 28.148 5.693 63.066 1.00 41.03 512 ALA A O 1
ATOM 3760 N N . GLU A 1 512 ? 28.472 4.499 64.929 1.00 45.01 513 GLU A N 1
ATOM 3761 C CA . GLU A 1 512 ? 27.115 3.974 64.864 1.00 49.58 513 GLU A CA 1
ATOM 3762 C C . GLU A 1 512 ? 26.132 4.649 65.805 1.00 49.02 513 GLU A C 1
ATOM 3763 O O . GLU A 1 512 ? 24.938 4.683 65.521 1.00 50.10 513 GLU A O 1
ATOM 3769 N N . ARG A 1 513 ? 26.622 5.214 66.903 1.00 45.92 514 ARG A N 1
ATOM 3770 C CA . ARG A 1 513 ? 25.731 5.868 67.854 1.00 43.58 514 ARG A CA 1
ATOM 3771 C C . ARG A 1 513 ? 25.740 7.393 67.775 1.00 42.79 514 ARG A C 1
ATOM 3772 O O . ARG A 1 513 ? 24.908 8.044 68.414 1.00 41.31 514 ARG A O 1
ATOM 3780 N N . ALA A 1 514 ? 26.669 7.973 67.011 1.00 37.34 515 ALA A N 1
ATOM 3781 C CA . ALA A 1 514 ? 26.738 9.431 66.917 1.00 36.64 515 ALA A CA 1
ATOM 3782 C C . ALA A 1 514 ? 25.643 10.016 66.027 1.00 36.70 515 ALA A C 1
ATOM 3783 O O . ALA A 1 514 ? 25.144 9.348 65.118 1.00 37.74 515 ALA A O 1
ATOM 3785 N N . LEU A 1 515 ? 25.284 11.268 66.301 1.00 35.14 516 LEU A N 1
ATOM 3786 C CA . LEU A 1 515 ? 24.255 11.979 65.547 1.00 36.39 516 LEU A CA 1
ATOM 3787 C C . LEU A 1 515 ? 24.931 12.822 64.492 1.00 36.90 516 LEU A C 1
ATOM 3788 O O . LEU A 1 515 ? 25.909 13.528 64.782 1.00 36.22 516 LEU A O 1
ATOM 3793 N N . PRO A 1 516 ? 24.438 12.747 63.248 1.00 35.78 517 PRO A N 1
ATOM 3794 C CA . PRO A 1 516 ? 25.032 13.541 62.168 1.00 34.66 517 PRO A CA 1
ATOM 3795 C C . PRO A 1 516 ? 24.728 15.003 62.447 1.00 35.04 517 PRO A C 1
ATOM 3796 O O . PRO A 1 516 ? 23.700 15.330 63.058 1.00 32.71 517 PRO A O 1
ATOM 3800 N N . ALA A 1 517 ? 25.625 15.886 62.024 1.00 33.82 518 ALA A N 1
ATOM 3801 C CA . ALA A 1 517 ? 25.427 17.302 62.289 1.00 35.20 518 ALA A CA 1
ATOM 3802 C C . ALA A 1 517 ? 26.183 18.188 61.331 1.00 35.54 518 ALA A C 1
ATOM 3803 O O . ALA A 1 517 ? 27.187 17.782 60.727 1.00 35.07 518 ALA A O 1
ATOM 3805 N N . GLU A 1 518 ? 25.683 19.409 61.203 1.00 34.17 519 GLU A N 1
ATOM 3806 C CA . GLU A 1 518 ? 26.293 20.408 60.338 1.00 35.85 519 GLU A CA 1
ATOM 3807 C C . GLU A 1 518 ? 26.934 21.397 61.294 1.00 33.55 519 GLU A C 1
ATOM 3808 O O . GLU A 1 518 ? 26.328 21.771 62.299 1.00 35.89 519 GLU A O 1
ATOM 3814 N N . PHE A 1 519 ? 28.166 21.800 61.020 1.00 30.45 520 PHE A N 1
ATOM 3815 C CA . PHE A 1 519 ? 28.808 22.750 61.900 1.00 27.89 520 PHE A CA 1
ATOM 3816 C C . PHE A 1 519 ? 29.102 23.987 61.088 1.00 28.54 520 PHE A C 1
ATOM 3817 O O . PHE A 1 519 ? 29.531 23.887 59.950 1.00 32.00 520 PHE A O 1
ATOM 3825 N N . ARG A 1 520 ? 28.845 25.156 61.661 1.00 30.11 521 ARG A N 1
ATOM 3826 C CA . ARG A 1 520 ? 29.115 26.414 60.975 1.00 30.84 521 ARG A CA 1
ATOM 3827 C C . ARG A 1 520 ? 30.249 27.128 61.716 1.00 30.95 521 ARG A C 1
ATOM 3828 O O . ARG A 1 520 ? 30.109 27.484 62.884 1.00 31.95 521 ARG A O 1
ATOM 3836 N N . LEU A 1 521 ? 31.370 27.312 61.029 1.00 29.90 522 LEU A N 1
ATOM 3837 C CA . LEU A 1 521 ? 32.543 27.956 61.600 1.00 31.96 522 LEU A CA 1
ATOM 3838 C C . LEU A 1 521 ? 32.707 29.378 61.084 1.00 32.50 522 LEU A C 1
ATOM 3839 O O . LEU A 1 521 ? 32.923 29.596 59.884 1.00 32.04 522 LEU A O 1
ATOM 3844 N N . TYR A 1 522 ? 32.631 30.339 61.999 1.00 29.40 523 TYR A N 1
ATOM 3845 C CA . TYR A 1 522 ? 32.764 31.731 61.634 1.00 29.25 523 TYR A CA 1
ATOM 3846 C C . TYR A 1 522 ? 34.111 32.301 62.008 1.00 31.60 523 TYR A C 1
ATOM 3847 O O . TYR A 1 522 ? 34.774 31.825 62.918 1.00 33.88 523 TYR A O 1
ATOM 3856 N N . ASP A 1 523 ? 34.515 33.332 61.285 1.00 34.47 524 ASP A N 1
ATOM 3857 C CA . ASP A 1 523 ? 35.772 34.002 61.551 1.00 36.29 524 ASP A CA 1
ATOM 3858 C C . ASP A 1 523 ? 35.400 35.475 61.535 1.00 36.29 524 ASP A C 1
ATOM 3859 O O . ASP A 1 523 ? 34.286 35.822 61.123 1.00 37.27 524 ASP A O 1
ATOM 3864 N N . ARG A 1 524 ? 36.305 36.335 61.991 1.00 36.59 525 ARG A N 1
ATOM 3865 C CA . ARG A 1 524 ? 36.051 37.777 61.994 1.00 37.52 525 ARG A CA 1
ATOM 3866 C C . ARG A 1 524 ? 35.627 38.246 60.603 1.00 37.47 525 ARG A C 1
ATOM 3867 O O . ARG A 1 524 ? 36.271 37.900 59.621 1.00 36.00 525 ARG A O 1
ATOM 3875 N N . LEU A 1 525 ? 34.555 39.033 60.527 1.00 36.71 526 LEU A N 1
ATOM 3876 C CA . LEU A 1 525 ? 34.053 39.535 59.247 1.00 37.71 526 LEU A CA 1
ATOM 3877 C C . LEU A 1 525 ? 35.125 40.332 58.490 1.00 37.41 526 LEU A C 1
ATOM 3878 O O . LEU A 1 525 ? 35.228 40.227 57.266 1.00 38.37 526 LEU A O 1
ATOM 3883 N N . PHE A 1 526 ? 35.929 41.097 59.228 1.00 35.14 527 PHE A N 1
ATOM 3884 C CA . PHE A 1 526 ? 36.998 41.928 58.657 1.00 35.89 527 PHE A CA 1
ATOM 3885 C C . PHE A 1 526 ? 38.395 41.540 59.146 1.00 38.67 527 PHE A C 1
ATOM 3886 O O . PHE A 1 526 ? 38.562 41.177 60.310 1.00 37.52 527 PHE A O 1
ATOM 3894 N N . ARG A 1 527 ? 39.392 41.663 58.263 1.00 37.49 528 ARG A N 1
ATOM 3895 C CA . ARG A 1 527 ? 40.766 41.251 58.565 1.00 40.95 528 ARG A CA 1
ATOM 3896 C C . ARG A 1 527 ? 41.800 42.265 59.042 1.00 41.30 528 ARG A C 1
ATOM 3897 O O . ARG A 1 527 ? 42.957 41.899 59.255 1.00 43.76 528 ARG A O 1
ATOM 3905 N N . VAL A 1 528 ? 41.423 43.529 59.180 1.00 40.35 529 VAL A N 1
ATOM 3906 C CA . VAL A 1 528 ? 42.361 44.527 59.681 1.00 38.95 529 VAL A CA 1
ATOM 3907 C C . VAL A 1 528 ? 41.656 45.297 60.792 1.00 40.88 529 VAL A C 1
ATOM 3908 O O . VAL A 1 528 ? 40.431 45.373 60.815 1.00 40.08 529 VAL A O 1
ATOM 3912 N N . PRO A 1 529 ? 42.421 45.872 61.732 1.00 40.50 530 PRO A N 1
ATOM 3913 C CA . PRO A 1 529 ? 41.867 46.631 62.859 1.00 39.28 530 PRO A CA 1
ATOM 3914 C C . PRO A 1 529 ? 40.949 47.789 62.491 1.00 39.51 530 PRO A C 1
ATOM 3915 O O . PRO A 1 529 ? 39.993 48.075 63.203 1.00 35.11 530 PRO A O 1
ATOM 3919 N N . HIS A 1 530 ? 41.251 48.459 61.383 1.00 41.63 531 HIS A N 1
ATOM 3920 C CA . HIS A 1 530 ? 40.470 49.611 60.952 1.00 42.79 531 HIS A CA 1
ATOM 3921 C C . HIS A 1 530 ? 39.989 49.511 59.507 1.00 42.44 531 HIS A C 1
ATOM 3922 O O . HIS A 1 530 ? 40.479 50.214 58.625 1.00 41.80 531 HIS A O 1
ATOM 3929 N N . PRO A 1 531 ? 39.010 48.635 59.250 1.00 44.09 532 PRO A N 1
ATOM 3930 C CA . PRO A 1 531 ? 38.457 48.444 57.903 1.00 43.55 532 PRO A CA 1
ATOM 3931 C C . PRO A 1 531 ? 37.854 49.720 57.302 1.00 45.22 532 PRO A C 1
ATOM 3932 O O . PRO A 1 531 ? 37.649 49.800 56.092 1.00 45.98 532 PRO A O 1
ATOM 3936 N N . GLU A 1 532 ? 37.557 50.708 58.142 1.00 45.73 533 GLU A N 1
ATOM 3937 C CA . GLU A 1 532 ? 36.997 51.975 57.656 1.00 51.09 533 GLU A CA 1
ATOM 3938 C C . GLU A 1 532 ? 38.054 53.069 57.623 1.00 51.43 533 GLU A C 1
ATOM 3939 O O . GLU A 1 532 ? 37.819 54.150 57.095 1.00 54.29 533 GLU A O 1
ATOM 3945 N N . GLY A 1 533 ? 39.214 52.785 58.194 1.00 52.26 534 GLY A N 1
ATOM 3946 C CA . GLY A 1 533 ? 40.255 53.789 58.270 1.00 55.31 534 GLY A CA 1
ATOM 3947 C C . GLY A 1 533 ? 40.256 54.238 59.721 1.00 58.09 534 GLY A C 1
ATOM 3948 O O . GLY A 1 533 ? 39.315 53.939 60.460 1.00 57.81 534 GLY A O 1
ATOM 3949 N N . GLU A 1 534 ? 41.289 54.953 60.144 1.00 60.22 535 GLU A N 1
ATOM 3950 C CA . GLU A 1 534 ? 41.372 55.394 61.530 1.00 63.88 535 GLU A CA 1
ATOM 3951 C C . GLU A 1 534 ? 40.548 56.634 61.871 1.00 63.74 535 GLU A C 1
ATOM 3952 O O . GLU A 1 534 ? 40.682 57.178 62.964 1.00 64.90 535 GLU A O 1
ATOM 3958 N N . ASN A 1 535 ? 39.688 57.067 60.951 1.00 63.96 536 ASN A N 1
ATOM 3959 C CA . ASN A 1 535 ? 38.848 58.241 61.173 1.00 63.28 536 ASN A CA 1
ATOM 3960 C C . ASN A 1 535 ? 37.398 57.969 60.759 1.00 63.86 536 ASN A C 1
ATOM 3961 O O . ASN A 1 535 ? 36.565 58.881 60.715 1.00 60.80 536 ASN A O 1
ATOM 3966 N N . GLY A 1 564 ? 34.288 50.343 49.221 1.00 55.16 565 GLY A N 1
ATOM 3967 C CA . GLY A 1 564 ? 35.712 50.033 49.256 1.00 55.21 565 GLY A CA 1
ATOM 3968 C C . GLY A 1 564 ? 36.177 49.264 50.489 1.00 54.49 565 GLY A C 1
ATOM 3969 O O . GLY A 1 564 ? 37.208 48.584 50.460 1.00 55.43 565 GLY A O 1
ATOM 3970 N N . PHE A 1 565 ? 35.418 49.373 51.576 1.00 50.38 566 PHE A N 1
ATOM 3971 C CA . PHE A 1 565 ? 35.739 48.694 52.825 1.00 45.75 566 PHE A CA 1
ATOM 3972 C C . PHE A 1 565 ? 35.668 47.190 52.631 1.00 43.37 566 PHE A C 1
ATOM 3973 O O . PHE A 1 565 ? 36.135 46.433 53.466 1.00 43.82 566 PHE A O 1
ATOM 3981 N N . MET A 1 566 ? 35.081 46.763 51.523 1.00 43.19 567 MET A N 1
ATOM 3982 C CA . MET A 1 566 ? 34.943 45.345 51.241 1.00 46.04 567 MET A CA 1
ATOM 3983 C C . MET A 1 566 ? 36.236 44.647 50.829 1.00 46.47 567 MET A C 1
ATOM 3984 O O . MET A 1 566 ? 36.288 43.419 50.755 1.00 46.85 567 MET A O 1
ATOM 3989 N N . ARG A 1 567 ? 37.283 45.416 50.565 1.00 47.57 568 ARG A N 1
ATOM 3990 C CA . ARG A 1 567 ? 38.565 44.811 50.203 1.00 49.30 568 ARG A CA 1
ATOM 3991 C C . ARG A 1 567 ? 39.087 44.171 51.484 1.00 46.72 568 ARG A C 1
ATOM 3992 O O . ARG A 1 567 ? 40.011 43.362 51.466 1.00 49.15 568 ARG A O 1
ATOM 4000 N N . TYR A 1 568 ? 38.475 44.538 52.602 1.00 43.24 569 TYR A N 1
ATOM 4001 C CA . TYR A 1 568 ? 38.906 44.035 53.887 1.00 41.98 569 TYR A CA 1
ATOM 4002 C C . TYR A 1 568 ? 38.145 42.855 54.473 1.00 40.25 569 TYR A C 1
ATOM 4003 O O . TYR A 1 568 ? 38.452 42.425 55.585 1.00 40.79 569 TYR A O 1
ATOM 4012 N N . LEU A 1 569 ? 37.161 42.337 53.741 1.00 38.08 570 LEU A N 1
ATOM 4013 C CA . LEU A 1 569 ? 36.395 41.184 54.206 1.00 39.12 570 LEU A CA 1
ATOM 4014 C C . LEU A 1 569 ? 37.295 39.964 54.327 1.00 41.52 570 LEU A C 1
ATOM 4015 O O . LEU A 1 569 ? 38.042 39.629 53.402 1.00 44.65 570 LEU A O 1
ATOM 4020 N N . THR A 1 570 ? 37.230 39.305 55.475 1.00 42.95 571 THR A N 1
ATOM 4021 C CA . THR A 1 570 ? 38.028 38.115 55.722 1.00 41.03 571 THR A CA 1
ATOM 4022 C C . THR A 1 570 ? 37.555 37.008 54.802 1.00 43.61 571 THR A C 1
ATOM 4023 O O . THR A 1 570 ? 36.359 36.778 54.676 1.00 46.83 571 THR A O 1
ATOM 4027 N N . PRO A 1 571 ? 38.484 36.314 54.128 1.00 46.46 572 PRO A N 1
ATOM 4028 C CA . PRO A 1 571 ? 38.085 35.223 53.222 1.00 47.62 572 PRO A CA 1
ATOM 4029 C C . PRO A 1 571 ? 37.651 33.961 53.994 1.00 47.47 572 PRO A C 1
ATOM 4030 O O . PRO A 1 571 ? 38.285 33.585 54.983 1.00 47.73 572 PRO A O 1
ATOM 4034 N N . ASP A 1 572 ? 36.586 33.304 53.542 1.00 46.20 573 ASP A N 1
ATOM 4035 C CA . ASP A 1 572 ? 36.104 32.097 54.219 1.00 47.10 573 ASP A CA 1
ATOM 4036 C C . ASP A 1 572 ? 35.693 32.388 55.660 1.00 44.04 573 ASP A C 1
ATOM 4037 O O . ASP A 1 572 ? 36.001 31.621 56.574 1.00 45.25 573 ASP A O 1
ATOM 4042 N N . SER A 1 573 ? 35.006 33.501 55.866 1.00 39.99 574 SER A N 1
ATOM 4043 C CA . SER A 1 573 ? 34.567 33.858 57.202 1.00 35.39 574 SER A CA 1
ATOM 4044 C C . SER A 1 573 ? 33.479 32.887 57.658 1.00 31.71 574 SER A C 1
ATOM 4045 O O . SER A 1 573 ? 33.141 32.829 58.833 1.00 32.51 574 SER A O 1
ATOM 4048 N N . LEU A 1 574 ? 32.943 32.123 56.718 1.00 30.74 575 LEU A N 1
ATOM 4049 C CA . LEU A 1 574 ? 31.940 31.112 57.017 1.00 34.05 575 LEU A CA 1
ATOM 4050 C C . LEU A 1 574 ? 32.345 29.832 56.310 1.00 34.71 575 LEU A C 1
ATOM 4051 O O . LEU A 1 574 ? 32.559 29.832 55.105 1.00 36.57 575 LEU A O 1
ATOM 4056 N N . ARG A 1 575 ? 32.455 28.748 57.068 1.00 36.43 576 ARG A N 1
ATOM 4057 C CA . ARG A 1 575 ? 32.813 27.448 56.524 1.00 35.08 576 ARG A CA 1
ATOM 4058 C C . ARG A 1 575 ? 31.816 26.458 57.093 1.00 35.48 576 ARG A C 1
ATOM 4059 O O . ARG A 1 575 ? 31.548 26.467 58.292 1.00 32.97 576 ARG A O 1
ATOM 4067 N N . VAL A 1 576 ? 31.269 25.604 56.238 1.00 35.44 577 VAL A N 1
ATOM 4068 C CA . VAL A 1 576 ? 30.313 24.606 56.680 1.00 37.71 577 VAL A CA 1
ATOM 4069 C C . VAL A 1 576 ? 30.941 23.221 56.589 1.00 39.91 577 VAL A C 1
ATOM 4070 O O . VAL A 1 576 ? 31.537 22.868 55.580 1.00 41.54 577 VAL A O 1
ATOM 4074 N N . LEU A 1 577 ? 30.827 22.444 57.655 1.00 39.17 578 LEU A N 1
ATOM 4075 C CA . LEU A 1 577 ? 31.362 21.100 57.648 1.00 37.53 578 LEU A CA 1
ATOM 4076 C C . LEU A 1 577 ? 30.267 20.172 58.134 1.00 36.51 578 LEU A C 1
ATOM 4077 O O . LEU A 1 577 ? 29.418 20.567 58.935 1.00 36.51 578 LEU A O 1
ATOM 4082 N N . ARG A 1 578 ? 30.286 18.947 57.628 1.00 36.17 579 ARG A N 1
ATOM 4083 C CA . ARG A 1 578 ? 29.315 17.936 58.010 1.00 37.11 579 ARG A CA 1
ATOM 4084 C C . ARG A 1 578 ? 30.046 16.823 58.741 1.00 36.42 579 ARG A C 1
ATOM 4085 O O . ARG A 1 578 ? 31.005 16.245 58.217 1.00 34.73 579 ARG A O 1
ATOM 4093 N N . GLY A 1 579 ? 29.599 16.548 59.962 1.00 33.77 580 GLY A N 1
ATOM 4094 C CA . GLY A 1 579 ? 30.226 15.525 60.769 1.00 31.69 580 GLY A CA 1
ATOM 4095 C C . GLY A 1 579 ? 29.286 14.855 61.749 1.00 33.10 580 GLY A C 1
ATOM 4096 O O . GLY A 1 579 ? 28.112 14.597 61.432 1.00 32.50 580 GLY A O 1
ATOM 4097 N N . TYR A 1 580 ? 29.799 14.577 62.946 1.00 30.86 581 TYR A N 1
ATOM 4098 C CA . TYR A 1 580 ? 29.025 13.885 63.971 1.00 30.14 581 TYR A CA 1
ATOM 4099 C C . TYR A 1 580 ? 29.349 14.341 65.380 1.00 30.80 581 TYR A C 1
ATOM 4100 O O . TYR A 1 580 ? 30.477 14.767 65.667 1.00 29.50 581 TYR A O 1
ATOM 4109 N N . VAL A 1 581 ? 28.355 14.215 66.258 1.00 30.38 582 VAL A N 1
ATOM 4110 C CA . VAL A 1 581 ? 28.491 14.584 67.659 1.00 30.87 582 VAL A CA 1
ATOM 4111 C C . VAL A 1 581 ? 28.052 13.383 68.504 1.00 31.46 582 VAL A C 1
ATOM 4112 O O . VAL A 1 581 ? 27.178 12.600 68.099 1.00 27.65 582 VAL A O 1
ATOM 4116 N N . GLU A 1 582 ? 28.673 13.210 69.667 1.00 31.52 583 GLU A N 1
ATOM 4117 C CA . GLU A 1 582 ? 28.314 12.091 70.516 1.00 33.12 583 GLU A CA 1
ATOM 4118 C C . GLU A 1 582 ? 26.814 12.147 70.808 1.00 36.13 583 GLU A C 1
ATOM 4119 O O . GLU A 1 582 ? 26.220 13.223 70.819 1.00 35.85 583 GLU A O 1
ATOM 4125 N N . PRO A 1 583 ? 26.188 10.982 71.048 1.00 35.88 584 PRO A N 1
ATOM 4126 C CA . PRO A 1 583 ? 24.752 10.875 71.329 1.00 38.25 584 PRO A CA 1
ATOM 4127 C C . PRO A 1 583 ? 24.210 11.520 72.608 1.00 37.93 584 PRO A C 1
ATOM 4128 O O . PRO A 1 583 ? 23.050 11.920 72.644 1.00 41.84 584 PRO A O 1
ATOM 4132 N N . SER A 1 584 ? 25.026 11.624 73.650 1.00 36.50 585 SER A N 1
ATOM 4133 C CA . SER A 1 584 ? 24.573 12.230 74.904 1.00 37.12 585 SER A CA 1
ATOM 4134 C C . SER A 1 584 ? 23.912 13.590 74.669 1.00 39.11 585 SER A C 1
ATOM 4135 O O . SER A 1 584 ? 23.092 14.052 75.464 1.00 39.73 585 SER A O 1
ATOM 4138 N N . VAL A 1 585 ? 24.281 14.223 73.568 1.00 35.38 586 VAL A N 1
ATOM 4139 C CA . VAL A 1 585 ? 23.771 15.539 73.219 1.00 37.46 586 VAL A CA 1
ATOM 4140 C C . VAL A 1 585 ? 22.272 15.586 72.866 1.00 38.74 586 VAL A C 1
ATOM 4141 O O . VAL A 1 585 ? 21.607 16.605 73.071 1.00 35.50 586 VAL A O 1
ATOM 4145 N N . ALA A 1 586 ? 21.757 14.477 72.343 1.00 37.63 587 ALA A N 1
ATOM 4146 C CA . ALA A 1 586 ? 20.360 14.372 71.925 1.00 40.30 587 ALA A CA 1
ATOM 4147 C C . ALA A 1 586 ? 19.324 14.758 72.982 1.00 44.41 587 ALA A C 1
ATOM 4148 O O . ALA A 1 586 ? 18.252 15.267 72.643 1.00 44.26 587 ALA A O 1
ATOM 4150 N N . GLY A 1 587 ? 19.629 14.515 74.252 1.00 44.77 588 GLY A N 1
ATOM 4151 C CA . GLY A 1 587 ? 18.676 14.863 75.291 1.00 50.23 588 GLY A CA 1
ATOM 4152 C C . GLY A 1 587 ? 18.701 16.305 75.787 1.00 50.91 588 GLY A C 1
ATOM 4153 O O . GLY A 1 587 ? 17.680 16.836 76.238 1.00 51.81 588 GLY A O 1
ATOM 4154 N N . ASP A 1 588 ? 19.859 16.947 75.690 1.00 48.89 589 ASP A N 1
ATOM 4155 C CA . ASP A 1 588 ? 20.033 18.312 76.182 1.00 45.03 589 ASP A CA 1
ATOM 4156 C C . ASP A 1 588 ? 19.098 19.415 75.687 1.00 42.98 589 ASP A C 1
ATOM 4157 O O . ASP A 1 588 ? 18.536 19.347 74.592 1.00 42.15 589 ASP A O 1
ATOM 4162 N N . PRO A 1 589 ? 18.926 20.461 76.513 1.00 41.45 590 PRO A N 1
ATOM 4163 C CA . PRO A 1 589 ? 18.093 21.629 76.218 1.00 38.73 590 PRO A CA 1
ATOM 4164 C C . PRO A 1 589 ? 18.678 22.339 74.992 1.00 40.51 590 PRO A C 1
ATOM 4165 O O . PRO A 1 589 ? 19.905 22.364 74.795 1.00 39.45 590 PRO A O 1
ATOM 4169 N N . ALA A 1 590 ? 17.808 22.929 74.180 1.00 39.70 591 ALA A N 1
ATOM 4170 C CA . ALA A 1 590 ? 18.230 23.608 72.962 1.00 39.52 591 ALA A CA 1
ATOM 4171 C C . ALA A 1 590 ? 19.265 24.728 73.148 1.00 41.06 591 ALA A C 1
ATOM 4172 O O . ALA A 1 590 ? 20.082 24.971 72.259 1.00 43.77 591 ALA A O 1
ATOM 4174 N N . ASP A 1 591 ? 19.235 25.411 74.284 1.00 38.89 592 ASP A N 1
ATOM 4175 C CA . ASP A 1 591 ? 20.180 26.498 74.533 1.00 39.86 592 ASP A CA 1
ATOM 4176 C C . ASP A 1 591 ? 21.454 26.012 75.236 1.00 35.88 592 ASP A C 1
ATOM 4177 O O . ASP A 1 591 ? 22.218 26.816 75.763 1.00 36.55 592 ASP A O 1
ATOM 4182 N N . THR A 1 592 ? 21.676 24.702 75.266 1.00 33.99 593 THR A N 1
ATOM 4183 C CA . THR A 1 592 ? 22.878 24.182 75.916 1.00 32.34 593 THR A CA 1
ATOM 4184 C C . THR A 1 592 ? 24.112 24.590 75.109 1.00 29.68 593 THR A C 1
ATOM 4185 O O . THR A 1 592 ? 24.122 24.443 73.894 1.00 27.43 593 THR A O 1
ATOM 4189 N N . ARG A 1 593 ? 25.135 25.105 75.784 1.00 28.57 594 ARG A N 1
ATOM 4190 C CA . ARG A 1 593 ? 26.375 25.495 75.123 1.00 30.50 594 ARG A CA 1
ATOM 4191 C C . ARG A 1 593 ? 27.459 24.481 75.495 1.00 32.56 594 ARG A C 1
ATOM 4192 O O . ARG A 1 593 ? 27.565 24.065 76.655 1.00 33.50 594 ARG A O 1
ATOM 4200 N N . TYR A 1 594 ? 28.265 24.089 74.509 1.00 32.00 595 TYR A N 1
ATOM 4201 C CA . TYR A 1 594 ? 29.306 23.089 74.724 1.00 28.86 595 TYR A CA 1
ATOM 4202 C C . TYR A 1 594 ? 30.712 23.478 74.280 1.00 30.27 595 TYR A C 1
ATOM 4203 O O . TYR A 1 594 ? 30.875 24.388 73.468 1.00 31.26 595 TYR A O 1
ATOM 4212 N N . GLN A 1 595 ? 31.705 22.808 74.822 1.00 26.47 596 GLN A N 1
ATOM 4213 C CA . GLN A 1 595 ? 33.014 22.964 74.304 1.00 25.54 596 GLN A CA 1
ATOM 4214 C C . GLN A 1 595 ? 33.201 21.647 73.551 1.00 26.65 596 GLN A C 1
ATOM 4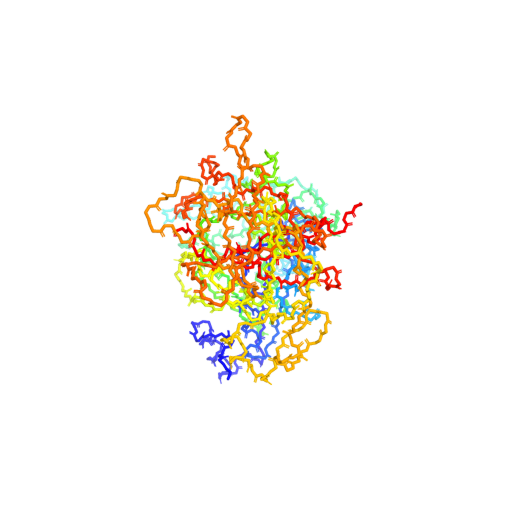215 O O . GLN A 1 595 ? 33.274 20.578 74.169 1.00 25.68 596 GLN A O 1
ATOM 4221 N N . PHE A 1 596 ? 33.261 21.692 72.231 1.00 24.86 597 PHE A N 1
ATOM 4222 C CA . PHE A 1 596 ? 33.543 20.486 71.505 1.00 26.06 597 PHE A CA 1
ATOM 4223 C C . PHE A 1 596 ? 35.055 20.315 71.628 1.00 26.99 597 PHE A C 1
ATOM 4224 O O . PHE A 1 596 ? 35.813 21.082 71.044 1.00 24.92 597 PHE A O 1
ATOM 4232 N N . GLU A 1 597 ? 35.480 19.312 72.385 1.00 26.77 598 GLU A N 1
ATOM 4233 C CA . GLU A 1 597 ? 36.892 19.083 72.640 1.00 31.85 598 GLU A CA 1
ATOM 4234 C C . GLU A 1 597 ? 37.827 19.310 71.462 1.00 30.16 598 GLU A C 1
ATOM 4235 O O . GLU A 1 597 ? 37.594 18.817 70.358 1.00 30.80 598 GLU A O 1
ATOM 4241 N N . ARG A 1 598 ? 38.876 20.085 71.717 1.00 27.74 599 ARG A N 1
ATOM 4242 C CA . ARG A 1 598 ? 39.879 20.412 70.708 1.00 31.56 599 ARG A CA 1
ATOM 4243 C C . ARG A 1 598 ? 39.308 21.118 69.465 1.00 31.83 599 ARG A C 1
ATOM 4244 O O . ARG A 1 598 ? 39.994 21.217 68.450 1.00 34.41 599 ARG A O 1
ATOM 4252 N N . GLN A 1 599 ? 38.066 21.587 69.521 1.00 31.31 600 GLN A N 1
ATOM 4253 C CA . GLN A 1 599 ? 37.511 22.271 68.345 1.00 29.73 600 GLN A CA 1
ATOM 4254 C C . GLN A 1 599 ? 37.041 23.686 68.596 1.00 27.50 600 GLN A C 1
ATOM 4255 O O . GLN A 1 599 ? 37.244 24.564 67.765 1.00 29.26 600 GLN A O 1
ATOM 4261 N N . GLY A 1 600 ? 36.403 23.904 69.737 1.00 27.33 601 GLY A N 1
ATOM 4262 C CA . GLY A 1 600 ? 35.909 25.222 70.084 1.00 26.45 601 GLY A CA 1
ATOM 4263 C C . GLY A 1 600 ? 34.637 25.152 70.910 1.00 27.91 601 GLY A C 1
ATOM 4264 O O . GLY A 1 600 ? 34.284 24.094 71.423 1.00 24.22 601 GLY A O 1
ATOM 4265 N N . TYR A 1 601 ? 33.964 26.290 71.076 1.00 28.32 602 TYR A N 1
ATOM 4266 C CA . TYR A 1 601 ? 32.703 26.320 71.809 1.00 28.89 602 TYR A CA 1
ATOM 4267 C C . TYR A 1 601 ? 31.592 26.374 70.779 1.00 27.15 602 TYR A C 1
ATOM 4268 O O . TYR A 1 601 ? 31.664 27.143 69.832 1.00 29.21 602 TYR A O 1
ATOM 4277 N N . PHE A 1 602 ? 30.572 25.547 70.960 1.00 25.56 603 PHE A N 1
ATOM 4278 C CA . PHE A 1 602 ? 29.476 25.474 70.003 1.00 25.14 603 PHE A CA 1
ATOM 4279 C C . PHE A 1 602 ? 28.140 25.405 70.713 1.00 27.08 603 PHE A C 1
ATOM 4280 O O . PHE A 1 602 ? 28.092 25.191 71.924 1.00 25.66 603 PHE A O 1
ATOM 4288 N N . TRP A 1 603 ? 27.068 25.560 69.928 1.00 22.98 604 TRP A N 1
ATOM 4289 C CA . TRP A 1 603 ? 25.699 25.449 70.407 1.00 27.04 604 TRP A CA 1
ATOM 4290 C C . TRP A 1 603 ? 24.787 25.395 69.169 1.00 27.68 604 TRP A C 1
ATOM 4291 O O . TRP A 1 603 ? 25.181 25.820 68.081 1.00 25.76 604 TRP A O 1
ATOM 4302 N N . ARG A 1 604 ? 23.596 24.824 69.323 1.00 27.81 605 ARG A N 1
ATOM 4303 C CA . ARG A 1 604 ? 22.663 24.721 68.198 1.00 28.84 605 ARG A CA 1
ATOM 4304 C C . ARG A 1 604 ? 22.280 26.116 67.701 1.00 27.60 605 ARG A C 1
ATOM 4305 O O . ARG A 1 604 ? 21.894 26.975 68.488 1.00 26.11 605 ARG A O 1
ATOM 4313 N N . ASP A 1 605 ? 22.434 26.356 66.405 1.00 28.21 606 ASP A N 1
ATOM 4314 C CA . ASP A 1 605 ? 22.043 27.640 65.845 1.00 31.48 606 ASP A CA 1
ATOM 4315 C C . ASP A 1 605 ? 20.545 27.747 66.224 1.00 34.71 606 ASP A C 1
ATOM 4316 O O . ASP A 1 605 ? 19.732 26.927 65.790 1.00 30.39 606 ASP A O 1
ATOM 4321 N N . PRO A 1 606 ? 20.175 28.739 67.055 1.00 35.68 607 PRO A N 1
ATOM 4322 C CA . PRO A 1 606 ? 18.778 28.905 67.482 1.00 40.24 607 PRO A CA 1
ATOM 4323 C C . PRO A 1 606 ? 17.796 29.195 66.364 1.00 41.33 607 PRO A C 1
ATOM 4324 O O . PRO A 1 606 ? 16.630 28.796 66.432 1.00 43.01 607 PRO A O 1
ATOM 4328 N N . VAL A 1 607 ? 18.269 29.877 65.333 1.00 42.77 608 VAL A N 1
ATOM 4329 C CA . VAL A 1 607 ? 17.424 30.203 64.200 1.00 44.31 608 VAL A CA 1
ATOM 4330 C C . VAL A 1 607 ? 17.075 28.961 63.392 1.00 48.51 608 VAL A C 1
ATOM 4331 O O . VAL A 1 607 ? 15.918 28.764 63.013 1.00 50.59 608 VAL A O 1
ATOM 4335 N N . GLU A 1 608 ? 18.071 28.120 63.124 1.00 49.86 609 GLU A N 1
ATOM 4336 C CA . GLU A 1 608 ? 17.841 26.906 62.342 1.00 50.31 609 GLU A CA 1
ATOM 4337 C C . GLU A 1 608 ? 16.966 25.899 63.099 1.00 52.06 609 GLU A C 1
ATOM 4338 O O . GLU A 1 608 ? 16.388 24.994 62.500 1.00 52.47 609 GLU A O 1
ATOM 4344 N N . LEU A 1 609 ? 16.868 26.062 64.416 1.00 54.85 610 LEU A N 1
ATOM 4345 C CA . LEU A 1 609 ? 16.038 25.188 65.237 1.00 59.37 610 LEU A CA 1
ATOM 4346 C C . LEU A 1 609 ? 14.574 25.489 64.947 1.00 64.23 610 LEU A C 1
ATOM 4347 O O . LEU A 1 609 ? 13.762 24.578 64.780 1.00 64.20 610 LEU A O 1
ATOM 4352 N N . GLU A 1 610 ? 14.263 26.786 64.895 1.00 69.53 611 GLU A N 1
ATOM 4353 C CA . GLU A 1 610 ? 12.915 27.303 64.646 1.00 74.63 611 GLU A CA 1
ATOM 4354 C C . GLU A 1 610 ? 12.366 27.098 63.233 1.00 75.89 611 GLU A C 1
ATOM 4355 O O . GLU A 1 610 ? 11.162 27.231 63.021 1.00 77.17 611 GLU A O 1
ATOM 4361 N N . ARG A 1 611 ? 13.234 26.790 62.272 1.00 77.15 612 ARG A N 1
ATOM 4362 C CA . ARG A 1 611 ? 12.794 26.592 60.892 1.00 79.54 612 ARG A CA 1
ATOM 4363 C C . ARG A 1 611 ? 11.937 25.346 60.659 1.00 80.97 612 ARG A C 1
ATOM 4364 O O . ARG A 1 611 ? 11.710 24.547 61.569 1.00 81.36 612 ARG A O 1
ATOM 4372 N N . VAL A 1 612 ? 11.471 25.198 59.419 1.00 82.86 613 VAL A N 1
ATOM 4373 C CA . VAL A 1 612 ? 10.625 24.081 58.997 1.00 83.01 613 VAL A CA 1
ATOM 4374 C C . VAL A 1 612 ? 11.392 22.759 58.925 1.00 83.28 613 VAL A C 1
ATOM 4375 O O . VAL A 1 612 ? 12.329 22.520 59.692 1.00 83.80 613 VAL A O 1
ATOM 4379 N N . LEU A 1 619 ? 20.608 18.784 62.178 1.00 38.36 620 LEU A N 1
ATOM 4380 C CA . LEU A 1 619 ? 21.104 19.214 63.484 1.00 41.51 620 LEU A CA 1
ATOM 4381 C C . LEU A 1 619 ? 22.257 20.167 63.203 1.00 39.15 620 LEU A C 1
ATOM 4382 O O . LEU A 1 619 ? 23.352 19.745 62.828 1.00 39.74 620 LEU A O 1
ATOM 4387 N N . VAL A 1 620 ? 21.990 21.458 63.371 1.00 35.89 621 VAL A N 1
ATOM 4388 C CA . VAL A 1 620 ? 22.967 22.494 63.077 1.00 32.63 621 VAL A CA 1
ATOM 4389 C C . VAL A 1 620 ? 23.606 23.150 64.294 1.00 32.81 621 VAL A C 1
ATOM 4390 O O . VAL A 1 620 ? 22.915 23.752 65.122 1.00 29.84 621 VAL A O 1
ATOM 4394 N N . PHE A 1 621 ? 24.930 23.036 64.389 1.00 28.21 622 PHE A N 1
ATOM 4395 C CA . PHE A 1 621 ? 25.669 23.662 65.478 1.00 25.08 622 PHE A CA 1
ATOM 4396 C C . PHE A 1 621 ? 26.474 24.810 64.933 1.00 24.22 622 PHE A C 1
ATOM 4397 O O . PHE A 1 621 ? 27.121 24.684 63.907 1.00 30.04 622 PHE A O 1
ATOM 4405 N N . GLY A 1 622 ? 26.440 25.936 65.615 1.00 22.99 623 GLY A N 1
ATOM 4406 C CA . GLY A 1 622 ? 27.257 27.036 65.163 1.00 24.45 623 GLY A CA 1
ATOM 4407 C C . GLY A 1 622 ? 28.397 27.121 66.166 1.00 25.57 623 GLY A C 1
ATOM 4408 O O . GLY A 1 622 ? 28.196 26.839 67.358 1.00 22.28 623 GLY A O 1
ATOM 4409 N N . ARG A 1 623 ? 29.586 27.475 65.685 1.00 25.03 624 ARG A N 1
ATOM 4410 C CA . ARG A 1 623 ? 30.749 27.643 66.551 1.00 26.03 624 ARG A CA 1
ATOM 4411 C C . ARG A 1 623 ? 30.659 29.061 67.127 1.00 25.09 624 ARG A C 1
ATOM 4412 O O . ARG A 1 623 ? 30.626 30.053 66.381 1.00 23.31 624 ARG A O 1
ATOM 4420 N N . ILE A 1 624 ? 30.589 29.153 68.450 1.00 24.89 625 ILE A N 1
ATOM 4421 C CA . ILE A 1 624 ? 30.517 30.446 69.125 1.00 25.36 625 ILE A CA 1
ATOM 4422 C C . ILE A 1 624 ? 31.875 31.131 69.055 1.00 25.79 625 ILE A C 1
ATOM 4423 O O . ILE A 1 624 ? 31.971 32.324 68.764 1.00 28.03 625 ILE A O 1
ATOM 4428 N N . ILE A 1 625 ? 32.931 30.375 69.333 1.00 25.62 626 ILE A N 1
ATOM 4429 C CA . ILE A 1 625 ? 34.270 30.943 69.280 1.00 25.05 626 ILE A CA 1
ATOM 4430 C C . ILE A 1 625 ? 35.297 29.832 69.416 1.00 25.97 626 ILE A C 1
ATOM 4431 O O . ILE A 1 625 ? 35.003 28.774 69.964 1.00 22.15 626 ILE A O 1
ATOM 4436 N N . THR A 1 626 ? 36.482 30.058 68.856 1.00 26.14 627 THR A N 1
ATOM 4437 C CA . THR A 1 626 ? 37.571 29.086 68.891 1.00 27.74 627 THR A CA 1
ATOM 4438 C C . THR A 1 626 ? 38.107 28.960 70.302 1.00 27.24 627 THR A C 1
ATOM 4439 O O . THR A 1 626 ? 37.907 29.844 71.116 1.00 29.86 627 THR A O 1
ATOM 4443 N N . LEU A 1 627 ? 38.817 27.878 70.587 1.00 32.15 628 LEU A N 1
ATOM 4444 C CA . LEU A 1 627 ? 39.381 27.687 71.922 1.00 35.65 628 LEU A CA 1
ATOM 4445 C C . LEU A 1 627 ? 40.444 28.722 72.304 1.00 39.07 628 LEU A C 1
ATOM 4446 O O . LEU A 1 627 ? 40.620 29.016 73.491 1.00 40.77 628 LEU A O 1
ATOM 4451 N N . LYS A 1 628 ? 41.157 29.254 71.309 1.00 40.71 629 LYS A N 1
ATOM 4452 C CA . LYS A 1 628 ? 42.213 30.246 71.540 1.00 46.44 629 LYS A CA 1
ATOM 4453 C C . LYS A 1 628 ? 42.342 31.262 70.401 1.00 47.45 629 LYS A C 1
ATOM 4454 O O . LYS A 1 628 ? 42.008 30.968 69.255 1.00 46.15 629 LYS A O 1
ATOM 4460 N N . ASP A 1 629 ? 42.837 32.454 70.724 1.00 51.21 630 ASP A N 1
ATOM 4461 C CA . ASP A 1 629 ? 43.014 33.520 69.736 1.00 56.02 630 ASP A CA 1
ATOM 4462 C C . ASP A 1 629 ? 43.826 33.013 68.544 1.00 58.43 630 ASP A C 1
ATOM 4463 O O . ASP A 1 629 ? 44.850 32.357 68.727 1.00 57.36 630 ASP A O 1
ATOM 4468 N N . THR A 1 630 ? 43.373 33.322 67.329 1.00 60.23 631 THR A N 1
ATOM 4469 C CA . THR A 1 630 ? 44.068 32.889 66.115 1.00 63.74 631 THR A CA 1
ATOM 4470 C C . THR A 1 630 ? 44.589 34.064 65.264 1.00 63.92 631 THR A C 1
ATOM 4471 O O . THR A 1 630 ? 44.909 33.898 64.082 1.00 64.86 631 THR A O 1
ATOM 4475 N N . TRP A 1 631 ? 44.684 35.247 65.862 1.00 63.23 632 TRP A N 1
ATOM 4476 C CA . TRP A 1 631 ? 45.151 36.426 65.130 1.00 62.08 632 TRP A CA 1
ATOM 4477 C C . TRP A 1 631 ? 46.392 37.069 65.759 1.00 61.51 632 TRP A C 1
ATOM 4478 O O . TRP A 1 631 ? 46.319 37.705 66.817 1.00 60.44 632 TRP A O 1
#

Sequence (556 aa):
AAPLVAPNFITEIIERDLEAGKYPRVVTRFPPDPSGYAHLGHVFASLLDFNTARQYGGQFNLRMDDTNPELARQEYVDSIADDLKWLGLDWGEHFYYASDYFDRYYAYAEQLIRQGDAYVESVSPEELSRLRGNATTPGTPSPYRDRSVEENLDLLRRMKAGEFADGEHVLRAKIDLTAPNMKLRDPVLYRIVNKPHFRTSDEWHIYPAYDFEHPLQDAIEGVTHSMCSLEFVDNRAIYDWLMEKLNFDPRPHQYEFGRRGLEYTITSKRKLRELVQAGRVSGWDDPRMPTLRAQRRLGVTPEAVRAFAAQIGVSRTNRTVDIAVYENAVRDDLNHRAPRVMAVLDPVKVTLTNLDGEKTLSLPYWPHDVVRDSPDGLVGMPGGGRVAPEEAVRDVPLTRELYIERDDFSPAPPKGFKRLTPGGTVRLRGAGIIRADDFGTDEAGQVTHIRATLLGEDAKAAGVIHWVSAERALPAEFRLYDRLFRVPHPEGENGFMRYLTPDSLRVLRGYVEPSVAGDPADTRYQFERQGYFWRDPVELERVLVFGRIITLKDTW

Radius of gyration: 30.83 Å; Cα contacts (8 Å, |Δi|>4): 1104; chains: 1; bounding box: 59×98×55 Å

Nearest PDB structures (foldseek):
  2hz7-assembly1_A  TM=1.002E+00  e=0.000E+00  Deinococcus radiodurans
  4h3s-assembly1_A  TM=8.688E-01  e=1.002E-59  Saccharomyces cerevisiae S288C
  8uk6-assembly1_A  TM=8.710E-01  e=1.864E-57  Candida albicans
  7wai-assembly1_A  TM=8.825E-01  e=1.054E-47  Plasmodium falciparum 3D7
  7wao-assembly1_A  TM=8.797E-01  e=6.584E-46  Plasmodium falciparum 3D7

InterPro domains:
  IPR000924 Glutamyl/glutaminyl-tRNA synthetase [PR00987] (71-83)
  IPR000924 Glutamyl/glutaminyl-tRNA synthetase [PR00987] (100-113)
  IPR000924 Glutamyl/glutaminyl-tRNA synthetase [PR00987] (250-260)
  IPR003789 Aspartyl/glutamyl-tRNA amidotransferase subunit B-like [SSF89095] (724-851)
  IPR004514 Glutamine-tRNA synthetase [TIGR00440] (68-540)
  IPR011035 Large ribosomal subunit protein bL25/Gln-tRNA synthetase, anti-codon-binding domain superfamily [SSF50715] (380-630)
  IPR014729 Rossmann-like alpha/beta/alpha sandwich fold [G3DSA:3.40.50.620] (46-383)
  IPR018027 Asn/Gln amidotransferase [PF02637] (721-851)
  IPR018027 Asn/Gln amidotransferase [SM00845] (710-851)
  IPR020056 Large ribosomal subunit protein bL25/Gln-tRNA synthetase, N-terminal [G3DSA:2.40.240.10] (384-513)
  IPR020056 Large ribosomal subunit protein bL25/Gln-tRNA synthetase, N-terminal [G3DSA:2.40.240.10] (514-632)
  IPR020058 Glutamyl/glutaminyl-tRNA synthetase, class Ib, catalytic domain [PF00749] (68-376)
  IPR020059 Glutamyl/glutaminyl-tRNA synthetase, class Ib, anti-codon binding domain [PF03950] (380-411)
  IPR020059 Glutamyl/glutaminyl-tRNA synthetase, class Ib, anti-codon binding domain [PF03950] (431-496)
  IPR022861 Glutamine-tRNA ligase, bacterial [MF_00126] (34-632)
  IPR023168 Aspartyl/glutamyl-tRNA(Asn/Gln) amidotransferase, C-terminal, domain 2 [G3DSA:1.10.10.410] (794-851)
  IPR049437 tRNA synthetases class I (E and Q), anti-codon binding domain [PF20974] (506-606)
  IPR050132 Glutamine/Glutamate--tRNA Ligase [PTHR43097] (64-631)

Solvent-accessible surface area: 25610 Å² total; per-residue (Å²): 158,96,90,91,11,66,111,14,33,1,2,74,25,0,88,145,19,64,142,78,58,98,12,124,122,1,15,0,1,14,34,13,70,0,15,15,46,2,28,14,45,51,0,19,24,0,3,12,2,14,21,1,2,116,59,43,50,16,37,9,0,0,1,0,19,0,11,58,12,89,92,2,118,79,88,17,4,81,3,4,23,55,0,0,128,49,0,30,8,75,24,60,158,62,59,40,39,0,4,86,52,5,98,106,0,24,55,30,0,30,59,0,1,139,80,34,19,1,1,0,1,24,23,51,87,147,51,24,74,159,21,48,16,84,84,128,60,85,10,74,73,11,114,67,37,128,41,56,43,122,77,4,17,59,20,0,115,82,0,46,74,22,102,28,60,73,35,74,22,13,0,6,0,50,35,57,12,83,7,123,37,65,75,38,6,0,6,15,0,2,121,4,29,57,98,90,5,62,100,29,70,98,97,7,31,1,8,7,26,78,20,0,2,6,3,0,0,0,16,30,15,39,3,8,2,0,5,13,23,45,120,59,60,82,14,89,30,0,2,40,28,0,1,109,84,12,115,37,132,100,40,3,51,8,51,19,8,1,111,30,36,25,31,40,30,1,44,35,85,195,57,3,118,78,0,37,117,63,54,122,5,90,11,51,48,3,7,36,1,8,2,0,78,0,8,60,26,27,0,1,1,24,70,0,0,79,45,7,9,68,113,18,48,32,38,146,82,61,157,79,17,62,13,25,45,13,24,64,6,3,19,94,32,1,44,79,100,0,4,19,0,0,0,0,6,62,32,2,77,0,29,0,58,82,20,131,58,79,120,82,17,67,24,76,8,19,42,128,73,3,34,165,88,20,129,69,48,67,2,15,58,26,55,53,51,113,37,35,46,142,98,2,48,19,92,3,12,2,2,95,50,0,31,0,4,60,93,0,8,20,64,91,62,90,215,58,41,116,74,0,28,58,58,18,37,0,106,0,96,40,26,28,9,0,89,2,70,80,55,19,80,58,185,93,43,86,13,69,76,1,126,0,24,41,49,56,188,142,25,172,34,73,9,71,0,2,1,1,2,17,103,124,12,48,91,8,27,0,39,8,24,60,31,12,2,111,31,52,57,7,83,41,144,189,88,25,51,178,61,25,14,96,105,10,66,107,71,49,172,4,55,0,2,33,28,0,68,72,21,52,52,92,14,41,0,26,0,16,101,43,0,11,0,19,14,4,40,60,49,84,160,160,193,89,27,0,6,28,7,24,38,56,161,67,109,123

B-factor: mean 41.68, std 12.31, range [17.73, 100.27]

GO terms:
  GO:0000049 tRNA binding (F, EXP)

Foldseek 3Di:
DDQLADDDPVLVVVVVCVVVVQDVAAEEEDEEALQDFAFLQSLQVQSVRQSSNVRRVHAYAYEHADLDQVRHDPVSVVRRVVLVVQLPGDRDPRYYYLVVCPVVLVVLLLVCLQVLFKAKDQDAPVVVVVQLDALVGFHDDDVGSPPHSVVRNVVVVCLFVVVDDWRRMFMWGRAGRNDSLSCRNGHTFKTAQCHAHPPCGRRGRITTDCLRSVLVVCLVSVHAEYEDALVCPSSQVSSVVSCVSSVRVVGHHYDHWAREAEFLADDDVVVVVVCCVVVVAVHCLGLLHRGSNVLVLLQAHSQLSSVLSSPDDIHNHYDYHYCVSSQVSRLVVVLQAAFEFAWAFAWAKEFAVPDDDKDKFKDARHDPVSCVPDPVSWGDEFPDGTGHSVPRIDIAIDDRMKIFHQVQEDQDDDPPNFHHYAQAWEAEVRPAIKGFPDWDADPVGGTRYTYIHGDDDVDDGRYYGYIHHPPQWDKEKEKAADNQFDGGCLPPPVPSNVGGDPCRIDITITTTTNVCVVGDQSRWHQHPPFAIWGQSVVVVPPVRYIYHSHGNDDDD

Secondary structure (DSSP, 8-state):
---SS---HHHHHHHHHHHTTS-SS-EEEE---SSS--BHHHHHHHHHHHHHHHHTT-EEEEEE----TTT--HHHHHHHHHHHHHHT---TT-EEEGGGGHHHHHHHHHHHHHTTSEEEE-S-HHHHHHHH-BTTB-----TTTT--HHHHHHHHHHHHTT-S-TTS-EEEE---TT-SSGGGSS-EEEEE----BTTTBTS-SEEE-HHHHHHHHHHHHT-SEEEEEGGGTTTHHHHHHHHHHTT-SS--EEEEE--EEETT----HHHHHHHHHTTSSSSTT-TTSSBHHHHHHHT--HHHHHHHHHHS---SS-EEE-HHHHHHHHHHHHHTT--EE-EESSEEEEEETT--S-EEEEEESS-HHHHHT-TTS-EE-SSS-EE-GGG-EEEEEE-SEEEEEGGGB-SSPPTT--SB-TT-EEEETTTEEEEEEEEEE-TTS-EEEEEEEE--TT---S-EE--EETTTPEEEEEEEE--SBSSS-TT----GGGGBPTTSEEEEEEEE-GGGGGS-TT-EEEETTTEEEEE-HHHHH---EEEEEE-SS---